Protein AF-A0AA37HLD6-F1 (afdb_monomer)

Structure (mmCIF, N/CA/C/O backbone):
data_AF-A0AA37HLD6-F1
#
_entry.id   AF-A0AA37HLD6-F1
#
loop_
_atom_site.group_PDB
_atom_site.id
_atom_site.type_symbol
_atom_site.label_atom_id
_atom_site.label_alt_id
_atom_site.label_comp_id
_atom_site.label_asym_id
_atom_site.label_entity_id
_atom_site.label_seq_id
_atom_site.pdbx_PDB_ins_code
_atom_site.Cartn_x
_atom_site.Cartn_y
_atom_site.Cartn_z
_atom_site.occupancy
_atom_site.B_iso_or_equiv
_atom_site.auth_seq_id
_atom_site.auth_comp_id
_atom_site.auth_asym_id
_atom_site.auth_atom_id
_atom_site.pdbx_PDB_model_num
ATOM 1 N N . MET A 1 1 ? 15.956 7.739 -44.646 1.00 85.69 1 MET A N 1
ATOM 2 C CA . MET A 1 1 ? 16.109 9.060 -43.982 1.00 85.69 1 MET A CA 1
ATOM 3 C C . MET A 1 1 ? 15.442 10.108 -44.852 1.00 85.69 1 MET A C 1
ATOM 5 O O . MET A 1 1 ? 15.380 9.885 -46.052 1.00 85.69 1 MET A O 1
ATOM 9 N N . ILE A 1 2 ? 15.013 11.234 -44.284 1.00 91.38 2 ILE A N 1
ATOM 10 C CA . ILE A 1 2 ? 14.431 12.361 -45.031 1.00 91.38 2 ILE A CA 1
ATOM 11 C C . ILE A 1 2 ? 15.163 13.662 -44.707 1.00 91.38 2 ILE A C 1
ATOM 13 O O . ILE A 1 2 ? 15.651 13.847 -43.589 1.00 91.38 2 ILE A O 1
ATOM 17 N N . TRP A 1 3 ? 15.252 14.576 -45.671 1.00 93.69 3 TRP A N 1
ATOM 18 C CA . TRP A 1 3 ? 15.908 15.871 -45.493 1.00 93.69 3 TRP A CA 1
ATOM 19 C C . TRP A 1 3 ? 15.268 16.965 -46.350 1.00 93.69 3 TRP A C 1
ATOM 21 O O . TRP A 1 3 ? 14.639 16.692 -47.368 1.00 93.69 3 TRP A O 1
ATOM 31 N N . GLY A 1 4 ? 15.457 18.219 -45.944 1.00 92.06 4 GLY A N 1
ATOM 32 C CA . GLY A 1 4 ? 14.991 19.394 -46.673 1.00 92.06 4 GLY A CA 1
ATOM 33 C C . GLY A 1 4 ? 15.625 20.687 -46.163 1.00 92.06 4 GLY A C 1
ATOM 34 O O . GLY A 1 4 ? 16.133 20.756 -45.040 1.00 92.06 4 GLY A O 1
ATOM 35 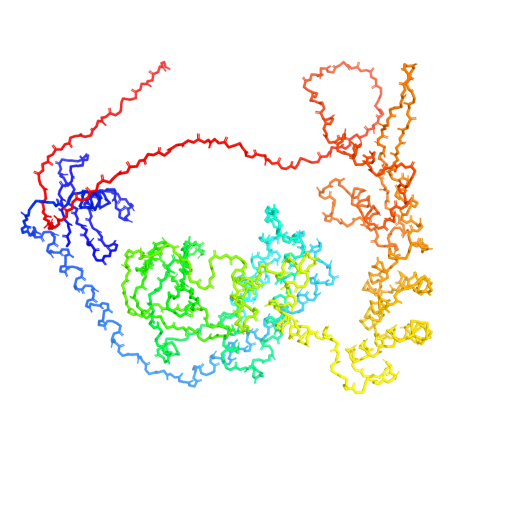N N . GLU A 1 5 ? 15.594 21.728 -46.992 1.00 92.69 5 GLU A N 1
ATOM 36 C CA . GLU A 1 5 ? 16.027 23.079 -46.625 1.00 92.69 5 GLU A CA 1
ATOM 37 C C . GLU A 1 5 ? 14.789 23.961 -46.399 1.00 92.69 5 GLU A C 1
ATOM 39 O O . GLU A 1 5 ? 14.157 24.449 -47.332 1.00 92.69 5 GLU A O 1
ATOM 44 N N . ILE A 1 6 ? 14.398 24.128 -45.133 1.00 89.69 6 ILE A N 1
ATOM 45 C CA . ILE A 1 6 ? 13.102 24.713 -44.756 1.00 89.69 6 ILE A CA 1
ATOM 46 C C . ILE A 1 6 ? 13.244 26.225 -44.556 1.00 89.69 6 ILE A C 1
ATOM 48 O O . ILE A 1 6 ? 14.006 26.670 -43.696 1.00 89.69 6 ILE A O 1
ATOM 52 N N . LYS A 1 7 ? 12.499 27.031 -45.326 1.00 84.94 7 LYS A N 1
ATOM 53 C CA . LYS A 1 7 ? 12.564 28.502 -45.257 1.00 84.94 7 LYS A CA 1
ATOM 54 C C . LYS A 1 7 ? 12.247 29.008 -43.842 1.00 84.94 7 LYS A C 1
ATOM 56 O O . LYS A 1 7 ? 11.176 28.749 -43.296 1.00 84.94 7 LYS A O 1
ATOM 61 N N . GLY A 1 8 ? 13.209 29.716 -43.253 1.00 75.19 8 GLY A N 1
ATOM 62 C CA . GLY A 1 8 ? 13.142 30.249 -41.894 1.00 75.19 8 GLY A CA 1
ATOM 63 C C . GLY A 1 8 ? 12.890 31.756 -41.840 1.00 75.19 8 GLY A C 1
ATOM 64 O O . GLY A 1 8 ? 12.537 32.383 -42.834 1.00 75.19 8 GLY A O 1
ATOM 65 N N . SER A 1 9 ? 13.134 32.345 -40.667 1.00 69.06 9 SER A N 1
ATOM 66 C CA . SER A 1 9 ? 13.161 33.801 -40.451 1.00 69.06 9 SER A CA 1
ATOM 67 C C . SER A 1 9 ? 14.562 34.413 -40.630 1.00 69.06 9 SER A C 1
ATOM 69 O O . SER A 1 9 ? 14.810 35.519 -40.163 1.00 69.06 9 SER A O 1
ATOM 71 N N . GLY A 1 10 ? 15.495 33.673 -41.235 1.00 70.75 10 GLY A N 1
ATOM 72 C CA . GLY A 1 10 ? 16.843 34.128 -41.586 1.00 70.75 10 GLY A CA 1
ATOM 73 C C . GLY A 1 10 ? 17.076 34.042 -43.095 1.00 70.75 10 GLY A C 1
ATOM 74 O O . GLY A 1 10 ? 16.276 33.437 -43.808 1.00 70.75 10 GLY A O 1
ATOM 75 N N . ALA A 1 11 ? 18.172 34.636 -43.574 1.00 71.44 11 ALA A N 1
ATOM 76 C CA . ALA A 1 11 ? 18.481 34.723 -45.005 1.00 71.44 11 ALA A CA 1
ATOM 77 C C . ALA A 1 11 ? 18.679 33.351 -45.683 1.00 71.44 11 ALA A C 1
ATOM 79 O O . ALA A 1 11 ? 18.264 33.166 -46.824 1.00 71.44 11 ALA A O 1
ATOM 80 N N . SER A 1 12 ? 19.260 32.381 -44.969 1.00 83.31 12 SER A N 1
ATOM 81 C CA . SER A 1 12 ? 19.452 31.006 -45.452 1.00 83.31 12 SER A CA 1
ATOM 82 C C . SER A 1 12 ? 18.368 30.063 -44.908 1.00 83.31 12 SER A C 1
ATOM 84 O O . SER A 1 12 ? 17.990 30.185 -43.736 1.00 83.31 12 SER A O 1
ATOM 86 N N . PRO A 1 13 ? 17.886 29.085 -45.697 1.00 88.56 13 PRO A N 1
ATOM 87 C CA . PRO A 1 13 ? 16.941 28.080 -45.218 1.00 88.56 13 PRO A CA 1
ATOM 88 C C . PRO A 1 13 ? 17.580 27.133 -44.187 1.00 88.56 13 PRO A C 1
ATOM 90 O O . PRO A 1 13 ? 18.785 26.868 -44.192 1.00 88.56 13 PRO A O 1
ATOM 93 N N . TYR A 1 14 ? 16.760 26.591 -43.286 1.00 91.25 14 TYR A N 1
ATOM 94 C CA . TYR A 1 14 ? 17.209 25.662 -42.256 1.00 91.25 14 TYR A CA 1
ATOM 95 C C . TYR A 1 14 ? 17.354 24.244 -42.812 1.00 91.25 14 TYR A C 1
ATOM 97 O O . TYR A 1 14 ? 16.367 23.521 -42.991 1.00 91.25 14 TYR A O 1
ATOM 105 N N . ARG A 1 15 ? 18.607 23.829 -43.019 1.00 93.88 15 ARG A N 1
ATOM 106 C CA . ARG A 1 15 ? 18.999 22.442 -43.299 1.00 93.88 15 ARG A CA 1
ATOM 107 C C . ARG A 1 15 ? 18.485 21.534 -42.194 1.00 93.88 15 ARG A C 1
ATOM 109 O O . ARG A 1 15 ? 18.882 21.674 -41.035 1.00 93.88 15 ARG A O 1
ATOM 116 N N . THR A 1 16 ? 17.578 20.641 -42.561 1.00 92.50 16 THR A N 1
ATOM 117 C CA . THR A 1 16 ? 16.840 19.769 -41.652 1.00 92.50 16 THR A CA 1
ATOM 118 C C . THR A 1 16 ? 16.920 18.341 -42.168 1.00 92.50 16 THR A C 1
ATOM 120 O O . THR A 1 16 ? 16.564 18.088 -43.311 1.00 92.50 16 THR A O 1
ATOM 123 N N . VAL A 1 17 ? 17.376 17.413 -41.333 1.00 93.19 17 VAL A N 1
ATOM 124 C CA . VAL A 1 17 ? 17.405 15.971 -41.606 1.00 93.19 17 VAL A CA 1
ATOM 125 C C . VAL A 1 17 ? 16.742 15.230 -40.453 1.00 93.19 17 VAL A C 1
ATOM 127 O O . VAL A 1 17 ? 16.925 15.591 -39.286 1.00 93.19 17 VAL A O 1
ATOM 130 N N . ALA A 1 18 ? 15.974 14.198 -40.775 1.00 89.12 18 ALA A N 1
ATOM 131 C CA . ALA A 1 18 ? 15.388 13.283 -39.816 1.00 89.12 18 ALA A CA 1
ATOM 132 C C . ALA A 1 18 ? 15.594 11.835 -40.269 1.00 89.12 18 ALA A C 1
ATOM 134 O O . ALA A 1 18 ? 15.481 11.492 -41.448 1.00 89.12 18 ALA A O 1
ATOM 135 N N . ASP A 1 19 ? 15.870 10.969 -39.304 1.00 84.25 19 ASP A N 1
ATOM 136 C CA . ASP A 1 19 ? 15.727 9.536 -39.507 1.00 84.25 19 ASP A CA 1
ATOM 137 C C . ASP A 1 19 ? 14.237 9.155 -39.514 1.00 84.25 19 ASP A C 1
ATOM 139 O O . ASP A 1 19 ? 13.408 9.902 -38.986 1.00 84.25 19 ASP A O 1
ATOM 143 N N . LEU A 1 20 ? 13.907 7.997 -40.081 1.00 79.69 20 LEU A N 1
ATOM 144 C CA . LEU A 1 20 ? 12.589 7.366 -39.947 1.00 79.69 20 LEU A CA 1
ATOM 145 C C . LEU A 1 20 ? 12.638 6.148 -39.007 1.00 79.69 20 LEU A C 1
ATOM 147 O O . LEU A 1 20 ? 11.630 5.818 -38.397 1.00 79.69 20 LEU A O 1
ATOM 151 N N . SER A 1 21 ? 13.818 5.548 -38.806 1.00 68.88 21 SER A N 1
ATOM 152 C CA . SER A 1 21 ? 14.033 4.378 -37.933 1.00 68.88 21 SER A CA 1
ATOM 153 C C . SER A 1 21 ? 13.967 4.671 -36.424 1.00 68.88 21 SER A C 1
ATOM 155 O O . SER A 1 21 ? 14.009 3.756 -35.609 1.00 68.88 21 SER A O 1
ATOM 157 N N . GLY A 1 22 ? 13.888 5.942 -36.016 1.00 65.25 22 GLY A N 1
ATOM 158 C CA . GLY A 1 22 ? 13.867 6.325 -34.602 1.00 65.25 22 GLY A CA 1
ATOM 159 C C . GLY A 1 22 ? 13.789 7.839 -34.383 1.00 65.25 22 GLY A C 1
ATOM 160 O O . GLY A 1 22 ? 13.705 8.602 -35.345 1.00 65.25 22 GLY A O 1
ATOM 161 N N . PRO A 1 23 ? 13.833 8.337 -33.134 1.00 71.62 23 PRO A N 1
ATOM 162 C CA . PRO A 1 23 ? 13.603 9.752 -32.793 1.00 71.62 23 PRO A CA 1
ATOM 163 C C . PRO A 1 23 ? 14.753 10.725 -33.156 1.00 71.62 23 PRO A C 1
ATOM 165 O O . PRO A 1 23 ? 14.807 11.841 -32.643 1.00 71.62 23 PRO A O 1
ATOM 168 N N . ALA A 1 24 ? 15.677 10.341 -34.041 1.00 79.69 24 ALA A N 1
ATOM 169 C CA . ALA A 1 24 ? 16.838 11.151 -34.410 1.00 79.69 24 ALA A CA 1
ATOM 170 C C . ALA A 1 24 ? 16.522 12.202 -35.494 1.00 79.69 24 ALA A C 1
ATOM 172 O O . ALA A 1 24 ? 16.047 11.871 -36.581 1.00 79.69 24 ALA A O 1
ATOM 173 N N . ALA A 1 25 ? 16.866 13.466 -35.231 1.00 88.00 25 ALA A N 1
ATOM 174 C CA . ALA A 1 25 ? 16.833 14.550 -36.215 1.00 88.00 25 ALA A CA 1
ATOM 175 C C . ALA A 1 25 ? 17.870 15.643 -35.899 1.00 88.00 25 ALA A C 1
ATOM 177 O O . ALA A 1 25 ? 18.267 15.824 -34.747 1.00 88.00 25 ALA A O 1
ATOM 178 N N . LYS A 1 26 ? 18.283 16.408 -36.915 1.00 88.94 26 LYS A N 1
ATOM 179 C CA . LYS A 1 26 ? 19.136 17.602 -36.792 1.00 88.94 26 LYS A CA 1
ATOM 180 C C . LYS A 1 26 ? 18.584 18.718 -37.677 1.00 88.94 26 LYS A C 1
ATOM 182 O O . LYS A 1 26 ? 18.211 18.485 -38.819 1.00 88.94 26 LYS A O 1
ATOM 187 N N . CYS A 1 27 ? 18.552 19.939 -37.153 1.00 90.62 27 CYS A N 1
ATOM 188 C CA . CYS A 1 27 ? 18.102 21.134 -37.862 1.00 90.62 27 CYS A CA 1
ATOM 189 C C . CYS A 1 27 ? 19.049 22.296 -37.542 1.00 90.62 27 CYS A C 1
ATOM 191 O O . CYS A 1 27 ? 19.446 22.435 -36.387 1.00 90.62 27 CYS A O 1
ATOM 193 N N . SER A 1 28 ? 19.392 23.140 -38.519 1.00 89.31 28 SER A N 1
ATOM 194 C CA . SER A 1 28 ? 20.240 24.327 -38.297 1.00 89.31 28 SER A CA 1
ATOM 195 C C . SER A 1 28 ? 19.506 25.542 -37.702 1.00 89.31 28 SER A C 1
ATOM 197 O O . SER A 1 28 ? 20.075 26.629 -37.628 1.00 89.31 28 SER A O 1
ATOM 199 N N . CYS A 1 29 ? 18.247 25.397 -37.276 1.00 86.06 29 CYS A N 1
ATOM 200 C CA . CYS A 1 29 ? 17.493 26.491 -36.659 1.00 86.06 29 CYS A CA 1
ATOM 201 C C . CYS A 1 29 ? 17.908 26.748 -35.192 1.00 86.06 29 CYS A C 1
ATOM 203 O O . CYS A 1 29 ? 18.207 25.791 -34.477 1.00 86.06 29 CYS A O 1
ATOM 205 N N . PRO A 1 30 ? 17.808 27.991 -34.681 1.00 82.75 30 PRO A N 1
ATOM 206 C CA . PRO A 1 30 ? 18.219 28.360 -33.317 1.00 82.75 30 PRO A CA 1
ATOM 207 C C . PRO A 1 30 ? 17.242 27.908 -32.206 1.00 82.75 30 PRO A C 1
ATOM 209 O O . PRO A 1 30 ? 17.173 28.515 -31.137 1.00 82.75 30 PRO A O 1
ATOM 212 N N . SER A 1 31 ? 16.431 26.871 -32.439 1.00 76.94 31 SER A N 1
ATOM 213 C CA . SER A 1 31 ? 15.475 26.380 -31.442 1.00 76.94 31 SER A CA 1
ATOM 214 C C . SER A 1 31 ? 16.159 25.477 -30.419 1.00 76.94 31 SER A C 1
ATOM 216 O O . SER A 1 31 ? 16.849 24.536 -30.793 1.00 76.94 31 SER A O 1
ATOM 218 N N . ARG A 1 32 ? 15.908 25.710 -29.124 1.00 76.12 32 ARG A N 1
ATOM 219 C CA . ARG A 1 32 ? 16.379 24.832 -28.034 1.00 76.12 32 ARG A CA 1
ATOM 220 C C . ARG A 1 32 ? 15.483 23.604 -27.800 1.00 76.12 32 ARG A C 1
ATOM 222 O O . ARG A 1 32 ? 15.793 22.796 -26.934 1.00 76.12 32 ARG A O 1
ATOM 229 N N . LYS A 1 33 ? 14.362 23.470 -28.522 1.00 66.62 33 LYS A N 1
ATOM 230 C CA . LYS A 1 33 ? 13.459 22.310 -28.433 1.00 66.62 33 LYS A CA 1
ATOM 231 C C . LYS A 1 33 ? 13.786 21.320 -29.551 1.00 66.62 33 LYS A C 1
ATOM 233 O O . LYS A 1 33 ? 13.730 21.692 -30.723 1.00 66.62 33 LYS A O 1
ATOM 238 N N . PHE A 1 34 ? 14.100 20.079 -29.183 1.00 66.50 34 PHE A N 1
ATOM 239 C CA . PHE A 1 34 ? 14.458 18.994 -30.099 1.00 66.50 34 PHE A CA 1
ATOM 240 C C . PHE A 1 34 ? 13.535 17.779 -29.881 1.00 66.50 34 PHE A C 1
ATOM 242 O O . PHE A 1 34 ? 13.351 17.395 -28.728 1.00 66.50 34 PHE A O 1
ATOM 249 N N . PRO A 1 35 ? 12.969 17.169 -30.945 1.00 81.94 35 PRO A N 1
ATOM 250 C CA . PRO A 1 35 ? 12.966 17.646 -32.331 1.00 81.94 35 PRO A CA 1
ATOM 251 C C . PRO A 1 35 ? 12.245 18.999 -32.465 1.00 81.94 35 PRO A C 1
ATOM 253 O O . PRO A 1 35 ? 11.237 19.263 -31.813 1.00 81.94 35 PRO A O 1
ATOM 256 N N . CYS A 1 36 ? 12.785 19.888 -33.299 1.00 82.44 36 CYS A N 1
ATOM 257 C CA . CYS A 1 36 ? 12.216 21.221 -33.491 1.00 82.44 36 CYS A CA 1
ATOM 258 C C . CYS A 1 36 ? 11.015 21.186 -34.451 1.00 82.44 36 CYS A C 1
ATOM 260 O O . CYS A 1 36 ? 10.823 20.220 -35.194 1.00 82.44 36 CYS A O 1
ATOM 262 N N . LYS A 1 37 ? 10.248 22.285 -34.520 1.00 87.25 37 LYS A N 1
ATOM 263 C CA . LYS A 1 37 ? 9.080 22.395 -35.418 1.00 87.25 37 LYS A CA 1
ATOM 264 C C . LYS A 1 37 ? 9.390 22.103 -36.895 1.00 87.25 37 LYS A C 1
ATOM 266 O O . LYS A 1 37 ? 8.508 21.645 -37.606 1.00 87.25 37 LYS A O 1
ATOM 271 N N . HIS A 1 38 ? 10.622 22.338 -37.354 1.00 90.25 38 HIS A N 1
ATOM 272 C CA . HIS A 1 38 ? 11.033 22.054 -38.733 1.00 90.25 38 HIS A CA 1
ATOM 273 C C . HIS A 1 38 ? 11.292 20.556 -38.954 1.00 90.25 38 HIS A C 1
ATOM 275 O O . HIS A 1 38 ? 10.889 20.020 -39.976 1.00 90.25 38 HIS A O 1
ATOM 281 N N . ALA A 1 39 ? 11.895 19.861 -37.982 1.00 86.50 39 ALA A N 1
ATOM 282 C CA . ALA A 1 39 ? 12.100 18.411 -38.042 1.00 86.50 39 ALA A CA 1
ATOM 283 C C . ALA A 1 39 ? 10.780 17.633 -37.902 1.00 86.50 39 ALA A C 1
ATOM 285 O O . ALA A 1 39 ? 10.570 16.643 -38.598 1.00 86.50 39 ALA A O 1
ATOM 286 N N . LEU A 1 40 ? 9.872 18.111 -37.042 1.00 88.00 40 LEU A N 1
ATOM 287 C CA . LEU A 1 40 ? 8.505 17.596 -36.949 1.00 88.00 40 LEU A CA 1
ATOM 288 C C . LEU A 1 40 ? 7.719 17.883 -38.235 1.00 88.00 40 LEU A C 1
ATOM 290 O O . LEU A 1 40 ? 7.114 16.973 -38.785 1.00 88.00 40 LEU A O 1
ATOM 294 N N . GLY A 1 41 ? 7.785 19.114 -38.752 1.00 86.50 41 GLY A N 1
ATOM 295 C CA . GLY A 1 41 ? 7.148 19.495 -40.014 1.00 86.50 41 GLY A CA 1
ATOM 296 C C . GLY A 1 41 ? 7.626 18.656 -41.200 1.00 86.50 41 GLY A C 1
ATOM 297 O O . GLY A 1 41 ? 6.798 18.184 -41.963 1.00 86.50 41 GLY A O 1
ATOM 298 N N . LEU A 1 42 ? 8.932 18.392 -41.310 1.00 88.44 42 LEU A N 1
ATOM 299 C CA . LEU A 1 42 ? 9.497 17.537 -42.359 1.00 88.44 42 LEU A CA 1
ATOM 300 C C . LEU A 1 42 ? 8.909 16.115 -42.326 1.00 88.44 42 LEU A C 1
ATOM 302 O O . LEU A 1 42 ? 8.504 15.606 -43.364 1.00 88.44 42 LEU A O 1
ATOM 306 N N . ARG A 1 43 ? 8.795 15.507 -41.135 1.00 88.12 43 ARG A N 1
ATOM 307 C CA . ARG A 1 43 ? 8.143 14.195 -40.954 1.00 88.12 43 ARG A CA 1
ATOM 308 C C . ARG A 1 43 ? 6.641 14.223 -41.228 1.00 88.12 43 ARG A C 1
ATOM 310 O O . ARG A 1 43 ? 6.106 13.250 -41.738 1.00 88.12 43 ARG A O 1
ATOM 317 N N . LEU A 1 44 ? 5.957 15.311 -40.875 1.00 87.81 44 LEU A N 1
ATOM 318 C CA . LEU A 1 44 ? 4.519 15.461 -41.117 1.00 87.81 44 LEU A CA 1
ATOM 319 C C . LEU A 1 44 ? 4.200 15.676 -42.600 1.00 87.81 44 LEU A C 1
ATOM 321 O O . LEU A 1 44 ? 3.165 15.204 -43.051 1.00 87.81 44 LEU A O 1
ATOM 325 N N . VAL A 1 45 ? 5.078 16.343 -43.358 1.00 86.38 45 VAL A N 1
ATOM 326 C CA . VAL A 1 45 ? 4.966 16.414 -44.823 1.00 86.38 45 VAL A CA 1
ATOM 327 C C . VAL A 1 45 ? 5.178 15.023 -45.420 1.00 86.38 45 VAL A C 1
ATOM 329 O O . VAL A 1 45 ? 4.311 14.568 -46.151 1.00 86.38 45 VAL A O 1
ATOM 332 N N . ASP A 1 46 ? 6.244 14.316 -45.032 1.00 87.44 46 ASP A N 1
ATOM 333 C CA . ASP A 1 46 ? 6.568 12.967 -45.534 1.00 87.44 46 ASP A CA 1
ATOM 334 C C . ASP A 1 46 ? 5.463 11.934 -45.262 1.00 87.44 46 ASP A C 1
ATOM 336 O O . ASP A 1 46 ? 5.107 11.143 -46.132 1.00 87.44 46 ASP A O 1
ATOM 340 N N . ALA A 1 47 ? 4.849 11.999 -44.078 1.00 84.44 47 ALA A N 1
ATOM 341 C CA . ALA A 1 47 ? 3.720 11.151 -43.707 1.00 84.44 47 ALA A CA 1
ATOM 342 C C . ALA A 1 47 ? 2.384 11.547 -44.371 1.00 84.44 47 ALA A C 1
ATOM 344 O O . ALA A 1 47 ? 1.485 10.712 -44.447 1.00 84.44 47 ALA A O 1
ATOM 345 N N . ALA A 1 48 ? 2.223 12.798 -44.819 1.00 82.94 48 ALA A N 1
ATOM 346 C CA . ALA A 1 48 ? 1.006 13.270 -45.492 1.00 82.94 48 ALA A CA 1
ATOM 347 C C . ALA A 1 48 ? 1.062 13.067 -47.013 1.00 82.94 48 ALA A C 1
ATOM 349 O O . ALA A 1 48 ? 0.052 12.742 -47.633 1.00 82.94 48 ALA A O 1
ATOM 350 N N . ALA A 1 49 ? 2.240 13.253 -47.602 1.00 86.88 49 ALA A N 1
ATOM 351 C CA . ALA A 1 49 ? 2.547 12.941 -48.985 1.00 86.88 49 ALA A CA 1
ATOM 352 C C . ALA A 1 49 ? 4.040 12.597 -49.078 1.00 86.88 49 ALA A C 1
ATOM 354 O O . ALA A 1 49 ? 4.867 13.505 -48.946 1.00 86.88 49 ALA A O 1
ATOM 355 N N . PRO A 1 50 ? 4.396 11.326 -49.344 1.00 86.50 50 PRO A N 1
ATOM 356 C CA . PRO A 1 50 ? 5.731 10.969 -49.782 1.00 86.50 50 PRO A CA 1
ATOM 357 C C . PRO A 1 50 ? 6.141 11.802 -51.000 1.00 86.50 50 PRO A C 1
ATOM 359 O O . PRO A 1 50 ? 5.329 12.351 -51.742 1.00 86.50 50 PRO A O 1
ATOM 362 N N . ILE A 1 51 ? 7.444 11.958 -51.128 1.00 87.06 51 ILE A N 1
ATOM 363 C CA . ILE A 1 51 ? 8.047 13.249 -51.470 1.00 87.06 51 ILE A CA 1
ATOM 364 C C . ILE A 1 51 ? 8.545 13.185 -52.985 1.00 87.06 51 ILE A C 1
ATOM 366 O O . ILE A 1 51 ? 7.883 12.449 -53.703 1.00 87.06 51 ILE A O 1
ATOM 370 N N . ASP A 1 52 ? 9.541 13.925 -53.562 1.00 88.12 52 ASP A N 1
ATOM 371 C CA . ASP A 1 52 ? 10.065 13.934 -55.009 1.00 88.12 52 ASP A CA 1
ATOM 372 C C . ASP A 1 52 ? 11.588 13.576 -55.249 1.00 88.12 52 ASP A C 1
ATOM 374 O O . ASP A 1 52 ? 12.418 14.330 -54.783 1.00 88.12 52 ASP A O 1
ATOM 378 N N . GLU A 1 53 ? 12.040 12.452 -55.843 1.00 87.75 53 GLU A N 1
ATOM 379 C CA . GLU A 1 53 ? 13.332 11.760 -55.501 1.00 87.75 53 GLU A CA 1
ATOM 380 C C . GLU A 1 53 ? 14.668 12.519 -55.729 1.00 87.75 53 GLU A C 1
ATOM 382 O O . GLU A 1 53 ? 14.806 13.218 -56.731 1.00 87.75 53 GLU A O 1
ATOM 387 N N . ALA A 1 54 ? 15.694 12.299 -54.871 1.00 88.31 54 ALA A N 1
ATOM 388 C CA . ALA A 1 54 ? 17.104 12.603 -55.184 1.00 88.31 54 ALA A CA 1
ATOM 389 C C . ALA A 1 54 ? 18.195 12.107 -54.188 1.00 88.31 54 ALA A C 1
ATOM 391 O O . ALA A 1 54 ? 17.982 11.951 -52.989 1.00 88.31 54 ALA A O 1
ATOM 392 N N . ALA A 1 55 ? 19.447 12.093 -54.677 1.00 89.19 55 ALA A N 1
ATOM 393 C CA . ALA A 1 55 ? 20.693 11.887 -53.920 1.00 89.19 55 ALA A CA 1
ATOM 394 C C . ALA A 1 55 ? 20.882 12.805 -52.686 1.00 89.19 55 ALA A C 1
ATOM 396 O O . ALA A 1 55 ? 20.423 13.955 -52.651 1.00 89.19 55 ALA A O 1
ATOM 397 N N . ALA A 1 56 ? 21.617 12.316 -51.683 1.00 87.19 56 ALA A N 1
ATOM 398 C CA . ALA A 1 56 ? 21.887 13.021 -50.429 1.00 87.19 56 ALA A CA 1
ATOM 399 C C . ALA A 1 56 ? 22.957 14.128 -50.587 1.00 87.19 56 ALA A C 1
ATOM 401 O O . ALA A 1 56 ? 24.040 13.868 -51.099 1.00 87.19 56 ALA A O 1
ATOM 402 N N . PRO A 1 57 ? 22.716 15.367 -50.117 1.00 91.31 57 PRO A N 1
ATOM 403 C CA . PRO A 1 57 ? 23.765 16.379 -50.006 1.00 91.31 57 PRO A CA 1
ATOM 404 C C . PRO A 1 57 ? 24.817 15.996 -48.955 1.00 91.31 57 PRO A C 1
ATOM 406 O O . PRO A 1 57 ? 24.464 15.466 -47.902 1.00 91.31 57 PRO A O 1
ATOM 409 N N . ALA A 1 58 ? 26.074 16.404 -49.145 1.00 89.38 58 ALA A N 1
ATOM 410 C CA . ALA A 1 58 ? 27.193 16.085 -48.243 1.00 89.38 58 ALA A CA 1
ATOM 411 C C . ALA A 1 58 ? 26.961 16.413 -46.747 1.00 89.38 58 ALA A C 1
ATOM 413 O O . ALA A 1 58 ? 27.547 15.786 -45.865 1.00 89.38 58 ALA A O 1
ATOM 414 N N . TRP A 1 59 ? 26.083 17.370 -46.417 1.00 88.69 59 TRP A N 1
ATOM 415 C CA . TRP A 1 59 ? 25.725 17.682 -45.023 1.00 88.69 59 TRP A CA 1
ATOM 416 C C . TRP A 1 59 ? 24.775 16.658 -44.371 1.00 88.69 59 TRP A C 1
ATOM 418 O O . TRP A 1 59 ? 24.723 16.578 -43.141 1.00 88.69 59 TRP A O 1
ATOM 428 N N . VAL A 1 60 ? 24.044 15.880 -45.175 1.00 91.19 60 VAL A N 1
ATOM 429 C CA . VAL A 1 60 ? 23.234 14.722 -44.761 1.00 91.19 60 VAL A CA 1
ATOM 430 C C . VAL A 1 60 ? 24.141 13.507 -44.578 1.00 91.19 60 VAL A C 1
ATOM 432 O O . VAL A 1 60 ? 24.098 12.871 -43.528 1.00 91.19 60 VAL A O 1
ATOM 435 N N . GLU A 1 61 ? 25.029 13.246 -45.538 1.00 89.00 61 GLU A N 1
ATOM 436 C CA . GLU A 1 61 ? 26.011 12.151 -45.486 1.00 89.00 61 GLU A CA 1
ATOM 437 C C . GLU A 1 61 ? 26.939 12.282 -44.269 1.00 89.00 61 GLU A C 1
ATOM 439 O O . GLU A 1 61 ? 27.089 11.347 -43.484 1.00 89.00 61 GLU A O 1
ATOM 444 N N . ALA A 1 62 ? 27.481 13.481 -44.024 1.00 86.38 62 ALA A N 1
ATOM 445 C CA . ALA A 1 62 ? 28.291 13.768 -42.840 1.00 86.38 62 ALA A CA 1
ATOM 446 C C . ALA A 1 62 ? 27.512 13.611 -41.516 1.00 86.38 62 ALA A C 1
ATOM 448 O O . ALA A 1 62 ? 28.111 13.353 -40.470 1.00 86.38 62 ALA A O 1
ATOM 449 N N . TRP A 1 63 ? 26.180 13.749 -41.529 1.00 87.38 63 TRP A N 1
ATOM 450 C CA . TRP A 1 63 ? 25.343 13.476 -40.356 1.00 87.38 63 TRP A CA 1
ATOM 451 C C . TRP A 1 63 ? 25.090 11.976 -40.154 1.00 87.38 63 TRP A C 1
ATOM 453 O O . TRP A 1 63 ? 25.136 11.527 -39.008 1.00 87.38 63 TRP A O 1
ATOM 463 N N . ALA A 1 64 ? 24.888 11.214 -41.234 1.00 84.94 64 ALA A N 1
ATOM 464 C CA . ALA A 1 64 ? 24.720 9.758 -41.214 1.00 84.94 64 ALA A CA 1
ATOM 465 C C . ALA A 1 64 ? 26.006 9.039 -40.771 1.00 84.94 64 ALA A C 1
ATOM 467 O O . ALA A 1 64 ? 26.005 8.369 -39.737 1.00 84.94 64 ALA A O 1
ATOM 468 N N . LYS A 1 65 ? 27.144 9.341 -41.410 1.00 85.50 65 LYS A N 1
ATOM 469 C CA . LYS A 1 65 ? 28.479 8.872 -40.993 1.00 85.50 65 LYS A CA 1
ATOM 470 C C . LYS A 1 65 ? 28.830 9.311 -39.567 1.00 85.50 65 LYS A C 1
ATOM 472 O O . LYS A 1 65 ? 29.441 8.580 -38.786 1.00 85.50 65 LYS A O 1
ATOM 477 N N . GLY A 1 66 ? 28.370 10.503 -39.183 1.00 82.25 66 GLY A N 1
ATOM 478 C CA . GLY A 1 66 ? 28.425 11.013 -37.815 1.00 82.25 66 GLY A CA 1
ATOM 479 C C . GLY A 1 66 ? 27.461 10.335 -36.827 1.00 82.25 66 GLY A C 1
ATOM 480 O O . GLY A 1 66 ? 27.565 10.600 -35.630 1.00 82.25 66 GLY A O 1
ATOM 481 N N . ARG A 1 67 ? 26.505 9.504 -37.263 1.00 82.25 67 ARG A N 1
ATOM 482 C CA . ARG A 1 67 ? 25.708 8.599 -36.408 1.00 82.25 67 ARG A CA 1
ATOM 483 C C . ARG A 1 67 ? 26.383 7.234 -36.316 1.00 82.25 67 ARG A C 1
ATOM 485 O O . ARG A 1 67 ? 26.610 6.784 -35.200 1.00 82.25 67 ARG A O 1
ATOM 492 N N . GLU A 1 68 ? 26.764 6.647 -37.449 1.00 79.56 68 GLU A N 1
ATOM 493 C CA . GLU A 1 68 ? 27.460 5.352 -37.556 1.00 79.56 68 GLU A CA 1
ATOM 494 C C . GLU A 1 68 ? 28.699 5.290 -36.653 1.00 79.56 68 GLU A C 1
ATOM 496 O O . GLU A 1 68 ? 28.805 4.420 -35.795 1.00 79.56 68 GLU A O 1
ATOM 501 N N . THR A 1 69 ? 29.586 6.286 -36.744 1.00 77.31 69 THR A N 1
ATOM 502 C CA . THR A 1 69 ? 30.791 6.382 -35.894 1.00 77.31 69 THR A CA 1
ATOM 503 C C . THR A 1 69 ? 30.491 6.455 -34.393 1.00 77.31 69 THR A C 1
ATOM 505 O O . THR A 1 69 ? 31.281 5.966 -33.589 1.00 77.31 69 THR A O 1
ATOM 508 N N . ARG A 1 70 ? 29.350 7.031 -33.987 1.00 75.81 70 ARG A N 1
ATOM 509 C CA . ARG A 1 70 ? 28.919 7.069 -32.577 1.00 75.81 70 ARG A CA 1
ATOM 510 C C . ARG A 1 70 ? 28.185 5.804 -32.139 1.00 75.81 70 ARG A C 1
ATOM 512 O O . ARG A 1 70 ? 28.262 5.478 -30.961 1.00 75.81 70 ARG A O 1
ATOM 519 N N . ALA A 1 71 ? 27.513 5.106 -33.054 1.00 68.00 71 ALA A N 1
ATOM 520 C CA . ALA A 1 71 ? 26.960 3.780 -32.802 1.00 68.00 71 ALA A CA 1
ATOM 521 C C . ALA A 1 71 ? 28.102 2.784 -32.564 1.00 68.00 71 ALA A C 1
ATOM 523 O O . ALA A 1 71 ? 28.202 2.254 -31.463 1.00 68.00 71 ALA A O 1
ATOM 524 N N . ALA A 1 72 ? 29.045 2.677 -33.506 1.00 69.69 72 ALA A N 1
ATOM 525 C CA . ALA A 1 72 ? 30.232 1.834 -33.374 1.00 69.69 72 ALA A CA 1
ATOM 526 C C . ALA A 1 72 ? 31.036 2.153 -32.099 1.00 69.69 72 ALA A C 1
ATOM 528 O O . ALA A 1 72 ? 31.394 1.251 -31.356 1.00 69.69 72 ALA A O 1
ATOM 529 N N . ALA A 1 73 ? 31.253 3.432 -31.762 1.00 68.31 73 ALA A N 1
ATOM 530 C CA . ALA A 1 73 ? 31.951 3.796 -30.523 1.00 68.31 73 ALA A CA 1
ATOM 531 C C . ALA A 1 73 ? 31.176 3.439 -29.234 1.00 68.31 73 ALA A C 1
ATOM 533 O O . ALA A 1 73 ? 31.796 3.178 -28.201 1.00 68.31 73 ALA A O 1
ATOM 534 N N . ALA A 1 74 ? 29.838 3.435 -29.261 1.00 62.16 74 ALA A N 1
ATOM 535 C CA . ALA A 1 74 ? 29.018 2.970 -28.141 1.00 62.16 74 ALA A CA 1
ATOM 536 C C . ALA A 1 74 ? 29.023 1.435 -28.037 1.00 62.16 74 ALA A C 1
ATOM 538 O O . ALA A 1 74 ? 29.096 0.895 -26.937 1.00 62.16 74 ALA A O 1
ATOM 539 N N . GLU A 1 75 ? 29.017 0.751 -29.177 1.00 62.53 75 GLU A N 1
ATOM 540 C CA . GLU A 1 75 ? 29.052 -0.703 -29.321 1.00 62.53 75 GLU A CA 1
ATOM 541 C C . GLU A 1 75 ? 30.405 -1.284 -28.877 1.00 62.53 75 GLU A C 1
ATOM 543 O O . GLU A 1 75 ? 30.438 -2.124 -27.980 1.00 62.53 75 GLU A O 1
ATOM 548 N N . THR A 1 76 ? 31.532 -0.724 -29.336 1.00 64.50 76 THR A N 1
ATOM 549 C CA . THR A 1 76 ? 32.881 -1.031 -28.818 1.00 64.50 76 THR A CA 1
ATOM 550 C C . THR A 1 76 ? 32.979 -0.794 -27.305 1.00 64.50 76 THR A C 1
ATOM 552 O O . THR A 1 76 ? 33.678 -1.521 -26.601 1.00 64.50 76 THR A O 1
ATOM 555 N N . ARG A 1 77 ? 32.272 0.213 -26.770 1.00 58.91 77 ARG A N 1
ATOM 556 C CA . ARG A 1 77 ? 32.239 0.501 -25.326 1.00 58.91 77 ARG A CA 1
ATOM 557 C C . ARG A 1 77 ? 31.351 -0.472 -24.539 1.00 58.91 77 ARG A C 1
ATOM 559 O O . ARG A 1 77 ? 31.615 -0.673 -23.357 1.00 58.91 77 ARG A O 1
ATOM 566 N N . ALA A 1 78 ? 30.339 -1.068 -25.167 1.00 53.16 78 ALA A N 1
ATOM 567 C CA . ALA A 1 78 ? 29.514 -2.127 -24.585 1.00 53.16 78 ALA A CA 1
ATOM 568 C C . ALA A 1 78 ? 30.208 -3.502 -24.632 1.00 53.16 78 ALA A C 1
ATOM 570 O O . ALA A 1 78 ? 30.025 -4.307 -23.726 1.00 53.16 78 ALA A O 1
ATOM 571 N N . GLN A 1 79 ? 31.039 -3.742 -25.652 1.00 52.69 79 GLN A N 1
ATOM 572 C CA . GLN A 1 79 ? 31.832 -4.965 -25.836 1.00 52.69 79 GLN A CA 1
ATOM 573 C C . GLN A 1 79 ? 33.175 -4.956 -25.076 1.00 52.69 79 GLN A C 1
ATOM 575 O O . GLN A 1 79 ? 33.883 -5.962 -25.057 1.00 52.69 79 GLN A O 1
ATOM 580 N N . ALA A 1 80 ? 33.555 -3.836 -24.452 1.00 45.50 80 ALA A N 1
ATOM 581 C CA . ALA A 1 80 ? 34.786 -3.741 -23.673 1.00 45.50 80 ALA A CA 1
ATOM 582 C C . ALA A 1 80 ? 34.733 -4.685 -22.449 1.00 45.50 80 ALA A C 1
ATOM 584 O O . ALA A 1 80 ? 33.773 -4.610 -21.677 1.00 45.50 80 ALA A O 1
ATOM 585 N N . PRO A 1 81 ? 35.749 -5.542 -22.223 1.00 42.06 81 PRO A N 1
ATOM 586 C CA . PRO A 1 81 ? 35.688 -6.566 -21.185 1.00 42.06 81 PRO A CA 1
ATOM 587 C C . PRO A 1 81 ? 35.557 -5.946 -19.791 1.00 42.06 81 PRO A C 1
ATOM 589 O O . PRO A 1 81 ? 36.367 -5.110 -19.373 1.00 42.06 81 PRO A O 1
ATOM 592 N N . THR A 1 82 ? 34.538 -6.380 -19.051 1.00 51.75 82 THR A N 1
ATOM 593 C CA . THR A 1 82 ? 34.349 -6.034 -17.643 1.00 51.75 82 THR A CA 1
ATOM 594 C C . THR A 1 82 ? 35.578 -6.447 -16.838 1.00 51.75 82 THR A C 1
ATOM 596 O O . THR A 1 82 ? 36.054 -7.578 -16.930 1.00 51.75 82 THR A O 1
ATOM 599 N N . LYS A 1 83 ? 36.106 -5.523 -16.021 1.00 50.78 83 LYS A N 1
ATOM 600 C CA . LYS A 1 83 ? 37.198 -5.845 -15.089 1.00 50.78 83 LYS A CA 1
ATOM 601 C C . LYS A 1 83 ? 36.785 -7.029 -14.204 1.00 50.78 83 LYS A C 1
ATOM 603 O O . LYS A 1 83 ? 35.641 -7.026 -13.743 1.00 50.78 83 LYS A O 1
ATOM 608 N N . PRO A 1 84 ? 37.693 -7.985 -13.924 1.00 50.09 84 PRO A N 1
ATOM 609 C CA . PRO A 1 84 ? 37.374 -9.158 -13.121 1.00 50.09 84 PRO A CA 1
ATOM 610 C C . PRO A 1 84 ? 36.788 -8.735 -11.774 1.00 50.09 84 PRO A C 1
ATOM 612 O O . PRO A 1 84 ? 37.348 -7.903 -11.053 1.00 50.09 84 PRO A O 1
ATOM 615 N N . VAL A 1 85 ? 35.612 -9.277 -11.481 1.00 59.97 85 VAL A N 1
ATOM 616 C CA . VAL A 1 85 ? 34.818 -8.928 -10.311 1.00 59.97 85 VAL A CA 1
ATOM 617 C C . VAL A 1 85 ? 35.383 -9.645 -9.091 1.00 59.97 85 VAL A C 1
ATOM 619 O O . VAL A 1 85 ? 35.447 -10.868 -9.055 1.00 59.97 85 VAL A O 1
ATOM 622 N N . ASP A 1 86 ? 35.735 -8.891 -8.049 1.00 69.62 86 ASP A N 1
ATOM 623 C CA . ASP A 1 86 ? 35.979 -9.476 -6.729 1.00 69.62 86 ASP A CA 1
ATOM 624 C C . ASP A 1 86 ? 34.641 -9.947 -6.132 1.00 69.62 86 ASP A C 1
ATOM 626 O O . ASP A 1 86 ? 33.882 -9.169 -5.535 1.00 69.62 86 ASP A O 1
ATOM 630 N N . GLU A 1 87 ? 34.358 -11.234 -6.333 1.00 70.19 87 GLU A N 1
ATOM 631 C CA . GLU A 1 87 ? 33.187 -11.953 -5.830 1.00 70.19 87 GLU A CA 1
ATOM 632 C C . GLU A 1 87 ? 33.079 -11.896 -4.304 1.00 70.19 87 GLU A C 1
ATOM 634 O O . GLU A 1 87 ? 31.980 -11.745 -3.769 1.00 70.19 87 GLU A O 1
ATOM 639 N N . ARG A 1 88 ? 34.210 -11.962 -3.587 1.00 67.81 88 ARG A N 1
ATOM 640 C CA . ARG A 1 88 ? 34.250 -11.955 -2.116 1.00 67.81 88 ARG A CA 1
ATOM 641 C C . ARG A 1 88 ? 33.899 -10.571 -1.584 1.00 67.81 88 ARG A C 1
ATOM 643 O O . ARG A 1 88 ? 33.059 -10.445 -0.691 1.00 67.81 88 ARG A O 1
ATOM 650 N N . ALA A 1 89 ? 34.454 -9.516 -2.178 1.00 71.00 89 ALA A N 1
ATOM 651 C CA . ALA A 1 89 ? 34.043 -8.152 -1.870 1.00 71.00 89 ALA A CA 1
ATOM 652 C C . ALA A 1 89 ? 32.609 -7.860 -2.340 1.00 71.00 89 ALA A C 1
ATOM 654 O O . ALA A 1 89 ? 31.908 -7.096 -1.678 1.00 71.00 89 ALA A O 1
ATOM 655 N N . GLN A 1 90 ? 32.122 -8.451 -3.441 1.00 67.81 90 GLN A N 1
ATOM 656 C CA . GLN A 1 90 ? 30.703 -8.359 -3.809 1.00 67.81 90 GLN A CA 1
ATOM 657 C C . GLN A 1 90 ? 29.798 -9.038 -2.774 1.00 67.81 90 GLN A C 1
ATOM 659 O O . GLN A 1 90 ? 28.842 -8.408 -2.333 1.00 67.81 90 GLN A O 1
ATOM 664 N N . ALA A 1 91 ? 30.101 -10.264 -2.342 1.00 71.25 91 ALA A N 1
ATOM 665 C CA . ALA A 1 91 ? 29.340 -10.978 -1.319 1.00 71.25 91 ALA A CA 1
ATOM 666 C C . ALA A 1 91 ? 29.311 -10.193 0.002 1.00 71.25 91 ALA A C 1
ATOM 668 O O . ALA A 1 91 ? 28.237 -9.942 0.547 1.00 71.25 91 ALA A O 1
ATOM 669 N N . LYS A 1 92 ? 30.464 -9.674 0.447 1.00 72.44 92 LYS A N 1
ATOM 670 C CA . LYS A 1 92 ? 30.551 -8.794 1.623 1.00 72.44 92 LYS A CA 1
ATOM 671 C C . LYS A 1 92 ? 29.731 -7.506 1.455 1.00 72.44 92 LYS A C 1
ATOM 673 O O . LYS A 1 92 ? 29.097 -7.065 2.408 1.00 72.44 92 LYS A O 1
ATOM 678 N N . ARG A 1 93 ? 29.687 -6.914 0.251 1.00 75.81 93 ARG A N 1
ATOM 679 C CA . ARG A 1 93 ? 28.830 -5.749 -0.066 1.00 75.81 93 ARG A CA 1
ATOM 680 C C . ARG A 1 93 ? 27.335 -6.095 -0.109 1.00 75.81 93 ARG A C 1
ATOM 682 O O . ARG A 1 93 ? 26.541 -5.256 0.309 1.00 75.81 93 ARG A O 1
ATOM 689 N N . ARG A 1 94 ? 26.951 -7.295 -0.568 1.00 77.19 94 ARG A N 1
ATOM 690 C CA . ARG A 1 94 ? 25.566 -7.808 -0.529 1.00 77.19 94 ARG A CA 1
ATOM 691 C C . ARG A 1 94 ? 25.099 -7.969 0.920 1.00 77.19 94 ARG A C 1
ATOM 693 O O . ARG A 1 94 ? 24.173 -7.273 1.327 1.00 77.19 94 ARG A O 1
ATOM 700 N N . GLN A 1 95 ? 25.840 -8.725 1.730 1.00 78.19 95 GLN A N 1
ATOM 701 C CA . GLN A 1 95 ? 25.547 -8.935 3.153 1.00 78.19 95 GLN A CA 1
ATOM 702 C C . GLN A 1 95 ? 25.510 -7.612 3.946 1.00 78.19 95 GLN A C 1
ATOM 704 O O . GLN A 1 95 ? 24.586 -7.359 4.717 1.00 78.19 95 GLN A O 1
ATOM 709 N N . ALA A 1 96 ? 26.464 -6.703 3.701 1.00 83.06 96 ALA A N 1
ATOM 710 C CA . ALA A 1 96 ? 26.489 -5.372 4.317 1.00 83.06 96 ALA A CA 1
ATOM 711 C C . ALA A 1 96 ? 25.414 -4.404 3.777 1.00 83.06 96 ALA A C 1
ATOM 713 O O . ALA A 1 96 ? 25.258 -3.302 4.309 1.00 83.06 96 ALA A O 1
ATOM 714 N N . ARG A 1 97 ? 24.678 -4.761 2.717 1.00 86.62 97 ARG A N 1
ATOM 715 C CA . ARG A 1 97 ? 23.429 -4.092 2.327 1.00 86.62 97 ARG A CA 1
ATOM 716 C C . ARG A 1 97 ? 22.235 -4.740 3.017 1.00 86.62 97 ARG A C 1
ATOM 718 O O . ARG A 1 97 ? 21.434 -4.010 3.586 1.00 86.62 97 ARG A O 1
ATOM 725 N N . GLU A 1 98 ? 22.138 -6.066 3.012 1.00 87.00 98 GLU A N 1
ATOM 726 C CA . GLU A 1 98 ? 21.042 -6.805 3.653 1.00 87.00 98 GLU A CA 1
ATOM 727 C C . GLU A 1 98 ? 20.929 -6.463 5.148 1.00 87.00 98 GLU A C 1
ATOM 729 O O . GLU A 1 98 ? 19.840 -6.124 5.602 1.00 87.00 98 GLU A O 1
ATOM 734 N N . GLY A 1 99 ? 22.047 -6.381 5.881 1.00 86.50 99 GLY A N 1
ATOM 735 C CA . GLY A 1 99 ? 22.048 -5.941 7.284 1.00 86.50 99 GLY A CA 1
ATOM 736 C C . GLY A 1 99 ? 21.604 -4.484 7.508 1.00 86.50 99 GLY A C 1
ATOM 737 O O . GLY A 1 99 ? 20.946 -4.192 8.505 1.00 86.50 99 GLY A O 1
ATOM 738 N N . ARG A 1 100 ? 21.901 -3.562 6.577 1.00 90.50 100 ARG A N 1
ATOM 739 C CA . ARG A 1 100 ? 21.422 -2.163 6.652 1.00 90.50 100 ARG A CA 1
ATOM 740 C C . ARG A 1 100 ? 19.942 -2.038 6.298 1.00 90.50 100 ARG A C 1
ATOM 742 O O . ARG A 1 100 ? 19.240 -1.260 6.938 1.00 90.50 100 ARG A O 1
ATOM 749 N N . VAL A 1 101 ? 19.468 -2.837 5.341 1.00 92.62 101 VAL A N 1
ATOM 750 C CA . VAL A 1 101 ? 18.041 -2.933 5.018 1.00 92.62 101 VAL A CA 1
ATOM 751 C C . VAL A 1 101 ? 17.279 -3.503 6.211 1.00 92.62 101 VAL A C 1
ATOM 753 O O . VAL A 1 101 ? 16.289 -2.904 6.607 1.00 92.62 101 VAL A O 1
ATOM 756 N N . ALA A 1 102 ? 17.756 -4.586 6.833 1.00 89.12 102 ALA A N 1
ATOM 757 C CA . ALA A 1 102 ? 17.135 -5.168 8.024 1.00 89.12 102 ALA A CA 1
ATOM 758 C C . ALA A 1 102 ? 16.997 -4.139 9.162 1.00 89.12 102 ALA A C 1
ATOM 760 O O . ALA A 1 102 ? 15.881 -3.865 9.595 1.00 89.12 102 ALA A O 1
ATOM 761 N N . ALA A 1 103 ? 18.090 -3.472 9.551 1.00 88.81 103 ALA A N 1
ATOM 762 C CA . ALA A 1 103 ? 18.064 -2.462 10.613 1.00 88.81 103 ALA A CA 1
ATOM 763 C C . ALA A 1 103 ? 17.101 -1.289 10.323 1.00 88.81 103 ALA A C 1
ATOM 765 O O . ALA A 1 103 ? 16.400 -0.822 11.221 1.00 88.81 103 ALA A O 1
ATOM 766 N N . ALA A 1 104 ? 17.021 -0.828 9.070 1.00 92.75 104 ALA A N 1
ATOM 767 C CA . ALA A 1 104 ? 16.085 0.229 8.681 1.00 92.75 104 ALA A CA 1
ATOM 768 C C . ALA A 1 104 ? 14.625 -0.253 8.590 1.00 92.75 104 ALA A C 1
ATOM 770 O O . ALA A 1 104 ? 13.708 0.532 8.826 1.00 92.75 104 ALA A O 1
ATOM 771 N N . LEU A 1 105 ? 14.391 -1.533 8.282 1.00 91.56 105 LEU A N 1
ATOM 772 C CA . LEU A 1 105 ? 13.065 -2.147 8.375 1.00 91.56 105 LEU A CA 1
ATOM 773 C C . LEU A 1 105 ? 12.625 -2.324 9.833 1.00 91.56 105 LEU A C 1
ATOM 775 O O . LEU A 1 105 ? 11.441 -2.165 10.108 1.00 91.56 105 LEU A O 1
ATOM 779 N N . ASP A 1 106 ? 13.548 -2.584 10.761 1.00 89.56 106 ASP A N 1
ATOM 780 C CA . ASP A 1 106 ? 13.249 -2.674 12.193 1.00 89.56 106 ASP A CA 1
ATOM 781 C C . ASP A 1 106 ? 12.920 -1.297 12.805 1.00 89.56 106 ASP A C 1
ATOM 783 O O . ASP A 1 106 ? 11.927 -1.178 13.526 1.00 89.56 106 ASP A O 1
ATOM 787 N N . GLU A 1 107 ? 13.654 -0.228 12.456 1.00 92.62 107 GLU A N 1
ATOM 788 C CA . GLU A 1 107 ? 13.260 1.147 12.828 1.00 92.62 107 GLU A CA 1
ATOM 789 C C . GLU A 1 107 ? 11.889 1.519 12.230 1.00 92.62 107 GLU A C 1
ATOM 791 O O . GLU A 1 107 ? 11.039 2.113 12.900 1.00 92.62 107 GLU A O 1
ATOM 796 N N . PHE A 1 108 ? 11.645 1.141 10.974 1.00 94.56 108 PHE A N 1
ATOM 797 C CA . PHE A 1 108 ? 10.378 1.399 10.296 1.00 94.56 108 PHE A CA 1
ATOM 798 C C . PHE A 1 108 ? 9.199 0.616 10.900 1.00 94.56 108 PHE A C 1
ATOM 800 O O . PHE A 1 108 ? 8.096 1.153 10.973 1.00 94.56 108 PHE A O 1
ATOM 807 N N . ASP A 1 109 ? 9.411 -0.611 11.378 1.00 89.12 109 ASP A N 1
ATOM 808 C CA . ASP A 1 109 ? 8.395 -1.426 12.058 1.00 89.12 109 ASP A CA 1
ATOM 809 C C . ASP A 1 109 ? 7.996 -0.819 13.415 1.00 89.12 109 ASP A C 1
ATOM 811 O O . ASP A 1 109 ? 6.808 -0.716 13.729 1.00 89.12 109 ASP A O 1
ATOM 815 N N . LEU A 1 110 ? 8.970 -0.306 14.179 1.00 88.12 110 LEU A N 1
ATOM 816 C CA . LEU A 1 110 ? 8.712 0.471 15.399 1.00 88.12 110 LEU A CA 1
ATOM 817 C C . LEU A 1 110 ? 7.905 1.744 15.095 1.00 88.12 110 LEU A C 1
ATOM 819 O O . LEU A 1 110 ? 6.897 2.012 15.750 1.00 88.12 110 LEU A O 1
ATOM 823 N N . TRP A 1 111 ? 8.287 2.489 14.055 1.00 93.88 111 TRP A N 1
ATOM 824 C CA . TRP A 1 111 ? 7.567 3.687 13.612 1.00 93.88 111 TRP A CA 1
ATOM 825 C C . TRP A 1 111 ? 6.154 3.380 13.093 1.00 93.88 111 TRP A C 1
ATOM 827 O O . TRP A 1 111 ? 5.230 4.149 13.363 1.00 93.88 111 TRP A O 1
ATOM 837 N N . LEU A 1 112 ? 5.945 2.248 12.409 1.00 87.06 112 LEU A N 1
ATOM 838 C CA . LEU A 1 112 ? 4.615 1.760 12.032 1.00 87.06 112 LEU A CA 1
ATOM 839 C C . LEU A 1 112 ? 3.773 1.449 13.273 1.00 87.06 112 LEU A C 1
ATOM 841 O O . LEU A 1 112 ? 2.606 1.841 13.330 1.00 87.06 112 LEU A O 1
ATOM 845 N N . CYS A 1 113 ? 4.358 0.806 14.285 1.00 82.19 113 CYS A N 1
ATOM 846 C CA . CYS A 1 113 ? 3.684 0.560 15.557 1.00 82.19 113 CYS A CA 1
ATOM 847 C C . CYS A 1 113 ? 3.292 1.877 16.244 1.00 82.19 113 CYS A C 1
ATOM 849 O O . CYS A 1 113 ? 2.144 2.021 16.658 1.00 82.19 113 CYS A O 1
ATOM 851 N N . ASP A 1 114 ? 4.181 2.871 16.305 1.00 82.62 114 ASP A N 1
ATOM 852 C CA . ASP A 1 114 ? 3.885 4.195 16.877 1.00 82.62 114 ASP A CA 1
ATOM 853 C C . ASP A 1 114 ? 2.894 5.025 16.055 1.00 82.62 114 ASP A C 1
ATOM 855 O O . ASP A 1 114 ? 2.141 5.829 16.608 1.00 82.62 114 ASP A O 1
ATOM 859 N N . LEU A 1 115 ? 2.837 4.834 14.740 1.00 82.50 115 LEU A N 1
ATOM 860 C CA . LEU A 1 115 ? 1.801 5.414 13.891 1.00 82.50 115 LEU A CA 1
ATOM 861 C C . LEU A 1 115 ? 0.434 4.774 14.179 1.00 82.50 115 LEU A C 1
ATOM 863 O O . LEU A 1 115 ? -0.553 5.485 14.357 1.00 82.50 115 LEU A O 1
ATOM 867 N N . MET A 1 116 ? 0.380 3.445 14.306 1.00 80.00 116 MET A N 1
ATOM 868 C CA . MET A 1 116 ? -0.857 2.716 14.599 1.00 80.00 116 MET A CA 1
ATOM 869 C C . MET A 1 116 ? -1.357 2.920 16.035 1.00 80.00 116 MET A C 1
ATOM 871 O O . MET A 1 116 ? -2.565 3.043 16.226 1.00 80.00 116 MET A O 1
ATOM 875 N N . ARG A 1 117 ? -0.461 3.052 17.027 1.00 75.44 117 ARG A N 1
ATOM 876 C CA . ARG A 1 117 ? -0.793 3.419 18.423 1.00 75.44 117 ARG A CA 1
ATOM 877 C C . ARG A 1 117 ? -1.507 4.772 18.523 1.00 75.44 117 ARG A C 1
ATOM 879 O O . ARG A 1 117 ? -2.337 4.949 19.409 1.00 75.44 117 ARG A O 1
ATOM 886 N N . ARG A 1 118 ? -1.184 5.717 17.630 1.00 77.56 118 ARG A N 1
ATOM 887 C CA . ARG A 1 118 ? -1.805 7.055 17.549 1.00 77.56 118 ARG A CA 1
ATOM 888 C C . ARG A 1 118 ? -3.046 7.093 16.642 1.00 77.56 118 ARG A C 1
ATOM 890 O O . ARG A 1 118 ? -3.880 7.981 16.779 1.00 77.56 118 ARG A O 1
ATOM 897 N N . GLY A 1 119 ? -3.201 6.092 15.776 1.00 73.75 119 GLY A N 1
ATOM 898 C CA . GLY A 1 119 ? -4.372 5.889 14.929 1.00 73.75 119 GLY A CA 1
ATOM 899 C C . GLY A 1 119 ? -4.292 6.577 13.561 1.00 73.75 119 GLY A C 1
ATOM 900 O O . GLY A 1 119 ? -3.653 7.611 13.365 1.00 73.75 119 GLY A O 1
ATOM 901 N N . LEU A 1 120 ? -4.998 6.001 12.583 1.00 71.25 120 LEU A N 1
ATOM 902 C CA . LEU A 1 120 ? -4.995 6.473 11.190 1.00 71.25 120 LEU A CA 1
ATOM 903 C C . LEU A 1 120 ? -5.512 7.918 11.043 1.00 71.25 120 LEU A C 1
ATOM 905 O O . LEU A 1 120 ? -5.063 8.647 10.158 1.00 71.25 120 LEU A O 1
ATOM 909 N N . SER A 1 121 ? -6.401 8.358 11.936 1.00 70.44 121 SER A N 1
ATOM 910 C CA . SER A 1 121 ? -6.946 9.719 11.948 1.00 70.44 121 SER A CA 1
ATOM 911 C C . SER A 1 121 ? -5.891 10.778 12.295 1.00 70.44 121 SER A C 1
ATOM 913 O O . SER A 1 121 ? -5.866 11.834 11.666 1.00 70.44 121 SER A O 1
ATOM 915 N N . SER A 1 122 ? -4.965 10.495 13.224 1.00 73.94 122 SER A N 1
ATOM 916 C CA . SER A 1 122 ? -3.846 11.408 13.494 1.00 73.94 122 SER A CA 1
ATOM 917 C C . SER A 1 122 ? -2.793 11.337 12.389 1.00 73.94 122 SER A C 1
ATOM 919 O O . SER A 1 122 ? -2.252 12.367 11.999 1.00 73.94 122 SER A O 1
ATOM 921 N N . ALA A 1 123 ? -2.542 10.143 11.833 1.00 72.12 123 ALA A N 1
ATOM 922 C CA . ALA A 1 123 ? -1.647 9.963 10.688 1.00 72.12 123 ALA A CA 1
ATOM 923 C C . ALA A 1 123 ? -2.080 10.823 9.483 1.00 72.12 123 ALA A C 1
ATOM 925 O O . ALA A 1 123 ? -1.246 11.450 8.835 1.00 72.12 123 ALA A O 1
ATOM 926 N N . ARG A 1 124 ? -3.391 10.944 9.232 1.00 70.25 124 ARG A N 1
ATOM 927 C CA . ARG A 1 124 ? -3.965 11.843 8.214 1.00 70.25 124 ARG A CA 1
ATOM 928 C C . ARG A 1 124 ? -3.622 13.331 8.420 1.00 70.25 124 ARG A C 1
ATOM 930 O O . ARG A 1 124 ? -3.631 14.087 7.451 1.00 70.25 124 ARG A O 1
ATOM 937 N N . ALA A 1 125 ? -3.320 13.764 9.643 1.00 73.44 125 ALA A N 1
ATOM 938 C CA . ALA A 1 125 ? -2.985 15.155 9.956 1.00 73.44 125 ALA A CA 1
ATOM 939 C C . ALA A 1 125 ? -1.478 15.482 9.873 1.00 73.44 125 ALA A C 1
ATOM 941 O O . ALA A 1 125 ? -1.111 16.660 9.967 1.00 73.44 125 ALA A O 1
ATOM 942 N N . GLU A 1 126 ? -0.620 14.470 9.703 1.00 83.06 126 GLU A N 1
ATOM 943 C CA . GLU A 1 126 ? 0.840 14.607 9.649 1.00 83.06 126 GLU A CA 1
ATOM 944 C C . GLU A 1 126 ? 1.305 15.351 8.378 1.00 83.06 126 GLU A C 1
ATOM 946 O O . GLU A 1 126 ? 0.886 15.001 7.269 1.00 83.06 126 GLU A O 1
ATOM 951 N N . PRO A 1 127 ? 2.207 16.347 8.484 1.00 85.06 127 PRO A N 1
ATOM 952 C CA . PRO A 1 127 ? 2.748 17.049 7.322 1.00 85.06 127 PRO A CA 1
ATOM 953 C C . PRO A 1 127 ? 3.638 16.121 6.484 1.00 85.06 127 PRO A C 1
ATOM 955 O O . PRO A 1 127 ? 4.238 15.190 7.017 1.00 85.06 127 PRO A O 1
ATOM 958 N N . TYR A 1 128 ? 3.830 16.417 5.192 1.00 84.88 128 TYR A N 1
ATOM 959 C CA . TYR A 1 128 ? 4.698 15.620 4.302 1.00 84.88 128 TYR A CA 1
ATOM 960 C C . TYR A 1 128 ? 6.088 15.329 4.909 1.00 84.88 128 TYR A C 1
ATOM 962 O O . TYR A 1 128 ? 6.574 14.204 4.833 1.00 84.88 128 TYR A O 1
ATOM 970 N N . ALA A 1 129 ? 6.678 16.297 5.620 1.00 88.38 129 ALA A N 1
ATOM 971 C CA . ALA A 1 129 ? 7.962 16.148 6.310 1.00 88.38 129 ALA A CA 1
ATOM 972 C C . ALA A 1 129 ? 7.994 15.057 7.408 1.00 88.38 129 ALA A C 1
ATOM 974 O O . ALA A 1 129 ? 9.070 14.562 7.733 1.00 88.38 129 ALA A O 1
ATOM 975 N N . PHE A 1 130 ? 6.859 14.652 7.990 1.00 90.56 130 PHE A N 1
ATOM 976 C CA . PHE A 1 130 ? 6.806 13.498 8.899 1.00 90.56 130 PHE A CA 1
ATOM 977 C C . PHE A 1 130 ? 7.115 12.195 8.151 1.00 90.56 130 PHE A C 1
ATOM 979 O O . PHE A 1 130 ? 7.973 11.422 8.579 1.00 90.56 130 PHE A O 1
ATOM 986 N N . TRP A 1 131 ? 6.460 12.006 7.006 1.00 91.19 131 TRP A N 1
ATOM 987 C CA . TRP A 1 131 ? 6.626 10.855 6.121 1.00 91.19 131 TRP A CA 1
ATOM 988 C C . TRP A 1 131 ? 8.008 10.852 5.466 1.00 91.19 131 TRP A C 1
ATOM 990 O O . TRP A 1 131 ? 8.685 9.826 5.441 1.00 91.19 131 TRP A O 1
ATOM 1000 N N . ASP A 1 132 ? 8.464 12.017 5.004 1.00 92.00 132 ASP A N 1
ATOM 1001 C CA . ASP A 1 132 ? 9.750 12.161 4.326 1.00 92.00 132 ASP A CA 1
ATOM 1002 C C . ASP A 1 132 ? 10.953 11.896 5.246 1.00 92.00 132 ASP A C 1
ATOM 1004 O O . ASP A 1 132 ? 11.919 11.272 4.817 1.00 92.00 132 ASP A O 1
ATOM 1008 N N . ARG A 1 133 ? 10.877 12.248 6.540 1.00 95.25 133 ARG A N 1
ATOM 1009 C CA . ARG A 1 133 ? 11.916 11.876 7.525 1.00 95.25 133 ARG A CA 1
ATOM 1010 C C . ARG A 1 133 ? 12.091 10.363 7.665 1.00 95.25 133 ARG A C 1
ATOM 1012 O O . ARG A 1 133 ? 13.217 9.904 7.843 1.00 95.25 133 ARG A O 1
ATOM 1019 N N . MET A 1 134 ? 11.006 9.589 7.592 1.00 96.44 134 MET A N 1
ATOM 1020 C CA . MET A 1 134 ? 11.088 8.124 7.614 1.00 96.44 134 MET A CA 1
ATOM 1021 C C . MET A 1 134 ? 11.528 7.567 6.251 1.00 96.44 134 MET A C 1
ATOM 1023 O O . MET A 1 134 ? 12.359 6.664 6.185 1.00 96.44 134 MET A O 1
ATOM 1027 N N . ALA A 1 135 ? 11.068 8.160 5.147 1.00 93.81 135 ALA A N 1
ATOM 1028 C CA . ALA A 1 135 ? 11.563 7.816 3.816 1.00 93.81 135 ALA A CA 1
ATOM 1029 C C . ALA A 1 135 ? 13.079 8.060 3.662 1.00 93.81 135 ALA A C 1
ATOM 1031 O O . ALA A 1 135 ? 13.752 7.251 3.031 1.00 93.81 135 ALA A O 1
ATOM 1032 N N . GLY A 1 136 ? 13.629 9.114 4.276 1.00 92.75 136 GLY A N 1
ATOM 1033 C CA . GLY A 1 136 ? 15.071 9.374 4.346 1.00 92.75 136 GLY A CA 1
ATOM 1034 C C . GLY A 1 136 ? 15.835 8.239 5.030 1.00 92.75 136 GLY A C 1
ATOM 1035 O O . GLY A 1 136 ? 16.706 7.635 4.415 1.00 92.75 136 GLY A O 1
ATOM 1036 N N . ARG A 1 137 ? 15.418 7.845 6.240 1.00 93.88 137 ARG A N 1
ATOM 1037 C CA . ARG A 1 137 ? 16.015 6.715 6.984 1.00 93.88 137 ARG A CA 1
ATOM 1038 C C . ARG A 1 137 ? 15.982 5.403 6.195 1.00 93.88 137 ARG A C 1
ATOM 1040 O O . ARG A 1 137 ? 16.959 4.659 6.171 1.00 93.88 137 ARG A O 1
ATOM 1047 N N . LEU A 1 138 ? 14.888 5.150 5.474 1.00 94.62 138 LEU A N 1
ATOM 1048 C CA . LEU A 1 138 ? 14.765 4.009 4.562 1.00 94.62 138 LEU A CA 1
ATOM 1049 C C . LEU A 1 138 ? 15.689 4.109 3.331 1.00 94.62 138 LEU A C 1
ATOM 1051 O O . LEU A 1 138 ? 16.129 3.076 2.828 1.00 94.62 138 LEU A O 1
ATOM 1055 N N . LEU A 1 139 ? 16.016 5.310 2.839 1.00 92.50 139 LEU A N 1
ATOM 1056 C CA . LEU A 1 139 ? 17.021 5.508 1.782 1.00 92.50 139 LEU A CA 1
ATOM 1057 C C . LEU A 1 139 ? 18.442 5.262 2.302 1.00 92.50 139 LEU A C 1
ATOM 1059 O O . LEU A 1 139 ? 19.198 4.535 1.654 1.00 92.50 139 LEU A O 1
ATOM 1063 N N . ASP A 1 140 ? 18.775 5.789 3.481 1.00 91.56 140 ASP A N 1
ATOM 1064 C CA . ASP A 1 140 ? 20.073 5.595 4.142 1.00 91.56 140 ASP A CA 1
ATOM 1065 C C . ASP A 1 140 ? 20.318 4.104 4.458 1.00 91.56 140 ASP A C 1
ATOM 1067 O O . ASP A 1 140 ? 21.399 3.559 4.205 1.00 91.56 140 ASP A O 1
ATOM 1071 N N . GLY A 1 141 ? 19.262 3.402 4.888 1.00 92.62 141 GLY A N 1
ATOM 1072 C CA . GLY A 1 141 ? 19.199 1.944 5.037 1.00 92.62 141 GLY A CA 1
ATOM 1073 C C . GLY A 1 141 ? 19.224 1.136 3.731 1.00 92.62 141 GLY A C 1
ATOM 1074 O O . GLY A 1 141 ? 19.217 -0.090 3.766 1.00 92.62 141 GLY A O 1
ATOM 1075 N N . GLN A 1 142 ? 19.278 1.787 2.566 1.00 92.38 142 GLN A N 1
ATOM 1076 C CA . GLN A 1 142 ? 19.277 1.172 1.231 1.00 92.38 142 GLN A CA 1
ATOM 1077 C C . GLN A 1 142 ? 18.003 0.382 0.859 1.00 92.38 142 GLN A C 1
ATOM 1079 O O . GLN A 1 142 ? 18.065 -0.547 0.044 1.00 92.38 142 GLN A O 1
ATOM 1084 N N . ALA A 1 143 ? 16.843 0.800 1.372 1.00 92.94 143 ALA A N 1
ATOM 1085 C CA . ALA A 1 143 ? 15.503 0.309 1.030 1.00 92.94 143 ALA A CA 1
ATOM 1086 C C . ALA A 1 143 ? 14.674 1.356 0.230 1.00 92.94 143 ALA A C 1
ATOM 1088 O O . ALA A 1 143 ? 13.593 1.774 0.665 1.00 92.94 143 ALA A O 1
ATOM 1089 N N . PRO A 1 144 ? 15.129 1.807 -0.963 1.00 89.31 144 PRO A N 1
ATOM 1090 C CA . PRO A 1 144 ? 14.482 2.894 -1.709 1.00 89.31 144 PRO A CA 1
ATOM 1091 C C . PRO A 1 144 ? 13.058 2.559 -2.183 1.00 89.31 144 PRO A C 1
ATOM 1093 O O . PRO A 1 144 ? 12.248 3.462 -2.400 1.00 89.31 144 PRO A O 1
ATOM 1096 N N . GLY A 1 145 ? 12.719 1.273 -2.320 1.00 85.12 145 GLY A N 1
ATOM 1097 C CA . GLY A 1 145 ? 11.362 0.828 -2.635 1.00 85.12 145 GLY A CA 1
ATOM 1098 C C . GLY A 1 145 ? 10.382 1.046 -1.477 1.00 85.12 145 GLY A C 1
ATOM 1099 O O . GLY A 1 145 ? 9.215 1.364 -1.719 1.00 85.12 145 GLY A O 1
ATOM 1100 N N . MET A 1 146 ? 10.851 0.956 -0.228 1.00 89.31 146 MET A N 1
ATOM 1101 C CA . MET A 1 146 ? 10.062 1.330 0.951 1.00 89.31 146 MET A CA 1
ATOM 1102 C C . MET A 1 146 ? 9.897 2.848 1.019 1.00 89.31 146 MET A C 1
ATOM 1104 O O . MET A 1 146 ? 8.773 3.341 1.090 1.00 89.31 146 MET A O 1
ATOM 1108 N N . ALA A 1 147 ? 10.998 3.596 0.893 1.00 91.50 147 ALA A N 1
ATOM 1109 C CA . ALA A 1 147 ? 11.000 5.058 0.948 1.00 91.50 147 ALA A CA 1
ATOM 1110 C C . ALA A 1 147 ? 10.026 5.704 -0.055 1.00 91.50 147 ALA A C 1
ATOM 1112 O O . ALA A 1 147 ? 9.220 6.558 0.318 1.00 91.50 147 ALA A O 1
ATOM 1113 N N . ARG A 1 148 ? 10.038 5.247 -1.317 1.00 84.50 148 ARG A N 1
ATOM 1114 C CA . ARG A 1 148 ? 9.118 5.718 -2.369 1.00 84.50 148 ARG A CA 1
ATOM 1115 C C . ARG A 1 148 ? 7.649 5.483 -2.004 1.00 84.50 148 ARG A C 1
ATOM 1117 O O . ARG A 1 148 ? 6.816 6.361 -2.205 1.00 84.50 148 ARG A O 1
ATOM 1124 N N . ARG A 1 149 ? 7.329 4.317 -1.433 1.00 86.94 149 ARG A N 1
ATOM 1125 C CA . ARG A 1 149 ? 5.966 3.983 -0.986 1.00 86.94 149 ARG A CA 1
ATOM 1126 C C . ARG A 1 149 ? 5.535 4.832 0.211 1.00 86.94 149 ARG A C 1
ATOM 1128 O O . ARG A 1 149 ? 4.408 5.308 0.208 1.00 86.94 149 ARG A O 1
ATOM 1135 N N . VAL A 1 150 ? 6.424 5.086 1.175 1.00 91.81 150 VAL A N 1
ATOM 1136 C CA . VAL A 1 150 ? 6.159 5.987 2.315 1.00 91.81 150 VAL A CA 1
ATOM 1137 C C . VAL A 1 150 ? 5.875 7.418 1.837 1.00 91.81 150 VAL A C 1
ATOM 1139 O O . VAL A 1 150 ? 4.897 8.017 2.278 1.00 91.81 150 VAL A O 1
ATOM 1142 N N . ARG A 1 151 ? 6.647 7.937 0.868 1.00 89.38 151 ARG A N 1
ATOM 1143 C CA . ARG A 1 151 ? 6.403 9.251 0.232 1.00 89.38 151 ARG A CA 1
ATOM 1144 C C . ARG A 1 151 ? 5.073 9.344 -0.524 1.00 89.38 151 ARG A C 1
ATOM 1146 O O . ARG A 1 151 ? 4.539 10.440 -0.657 1.00 89.38 151 ARG A O 1
ATOM 1153 N N . ALA A 1 152 ? 4.518 8.222 -0.984 1.00 81.50 152 ALA A N 1
ATOM 1154 C CA . ALA A 1 152 ? 3.225 8.185 -1.668 1.00 81.50 152 ALA A CA 1
ATOM 1155 C C . ALA A 1 152 ? 2.012 8.206 -0.712 1.00 81.50 152 ALA A C 1
ATOM 1157 O O . ALA A 1 152 ? 0.921 8.599 -1.129 1.00 81.50 152 ALA A O 1
ATOM 1158 N N . LEU A 1 153 ? 2.173 7.828 0.566 1.00 83.56 153 LEU A N 1
ATOM 1159 C CA . LEU A 1 153 ? 1.061 7.740 1.529 1.00 83.56 153 LEU A CA 1
ATOM 1160 C C . LEU A 1 153 ? 0.291 9.065 1.728 1.00 83.56 153 LEU A C 1
ATOM 1162 O O . LEU A 1 153 ? -0.940 9.015 1.720 1.00 83.56 153 LEU A O 1
ATOM 1166 N N . PRO A 1 154 ? 0.931 10.253 1.814 1.00 83.00 154 PRO A N 1
ATOM 1167 C CA . PRO A 1 154 ? 0.214 11.532 1.860 1.00 83.00 154 PRO A CA 1
ATOM 1168 C C . PRO A 1 154 ? -0.673 11.783 0.634 1.00 83.00 154 PRO A C 1
ATOM 1170 O O . PRO A 1 154 ? -1.733 12.393 0.758 1.00 83.00 154 PRO A O 1
ATOM 1173 N N . GLY A 1 155 ? -0.283 11.276 -0.542 1.00 72.44 155 GLY A N 1
ATOM 1174 C CA . GLY A 1 155 ? -1.077 11.376 -1.768 1.00 72.44 155 GLY A CA 1
ATOM 1175 C C . GLY A 1 155 ? -2.405 10.622 -1.674 1.00 72.44 155 GLY A C 1
ATOM 1176 O O . GLY A 1 155 ? -3.429 11.142 -2.106 1.00 72.44 155 GLY A O 1
ATOM 1177 N N . LEU A 1 156 ? -2.420 9.453 -1.020 1.00 69.94 156 LEU A N 1
ATOM 1178 C CA . LEU A 1 156 ? -3.644 8.675 -0.760 1.00 69.94 156 LEU A CA 1
ATOM 1179 C C . LEU A 1 156 ? -4.637 9.427 0.146 1.00 69.94 156 LEU A C 1
ATOM 1181 O O . LEU A 1 156 ? -5.843 9.212 0.066 1.00 69.94 156 LEU A O 1
ATOM 1185 N N . VAL A 1 157 ? -4.120 10.311 1.003 1.00 66.56 157 VAL A N 1
ATOM 1186 C CA . VAL A 1 157 ? -4.888 11.087 1.988 1.00 66.56 157 VAL A CA 1
ATOM 1187 C C . VAL A 1 157 ? -5.381 12.425 1.420 1.00 66.56 157 VAL A C 1
ATOM 1189 O O . VAL A 1 157 ? -6.456 12.903 1.799 1.00 66.56 157 VAL A O 1
ATOM 1192 N N . ALA A 1 158 ? -4.590 13.029 0.528 1.00 64.19 158 ALA A N 1
ATOM 1193 C CA . ALA A 1 158 ? -4.866 14.307 -0.126 1.00 64.19 158 ALA A CA 1
ATOM 1194 C C . ALA A 1 158 ? -5.662 14.179 -1.441 1.00 64.19 158 ALA A C 1
ATOM 1196 O O . ALA A 1 158 ? -6.139 15.186 -1.965 1.00 64.19 158 ALA A O 1
ATOM 1197 N N . ALA A 1 159 ? -5.811 12.965 -1.982 1.00 59.22 159 ALA A N 1
ATOM 1198 C CA . ALA A 1 159 ? -6.579 12.707 -3.194 1.00 59.22 159 ALA A CA 1
ATOM 1199 C C . ALA A 1 159 ? -8.047 13.158 -3.071 1.00 59.22 159 ALA A C 1
ATOM 1201 O O . ALA A 1 159 ? -8.723 12.916 -2.069 1.00 59.22 159 ALA A O 1
ATOM 1202 N N . VAL A 1 160 ? -8.568 13.773 -4.138 1.00 50.34 160 VAL A N 1
ATOM 1203 C CA . VAL A 1 160 ? -9.998 14.091 -4.260 1.00 50.34 160 VAL A CA 1
ATOM 1204 C C . VAL A 1 160 ? -10.785 12.784 -4.346 1.00 50.34 160 VAL A C 1
ATOM 1206 O O . VAL A 1 160 ? -10.542 11.982 -5.250 1.00 50.34 160 VAL A O 1
ATOM 1209 N N . ALA A 1 161 ? -11.733 12.589 -3.426 1.00 52.09 161 ALA A N 1
ATOM 1210 C CA . ALA A 1 161 ? -12.556 11.385 -3.345 1.00 52.09 161 ALA A CA 1
ATOM 1211 C C . ALA A 1 161 ? -13.260 11.086 -4.682 1.00 52.09 161 ALA A C 1
ATOM 1213 O O . ALA A 1 161 ? -14.053 11.891 -5.166 1.00 52.09 161 ALA A O 1
ATOM 1214 N N . GLN A 1 162 ? -12.971 9.926 -5.272 1.00 43.94 162 GLN A N 1
ATOM 1215 C CA . GLN A 1 162 ? -13.620 9.463 -6.500 1.00 43.94 162 GLN A CA 1
ATOM 1216 C C . GLN A 1 162 ? -14.789 8.521 -6.171 1.00 43.94 162 GLN A C 1
ATOM 1218 O O . GLN A 1 162 ? -14.708 7.784 -5.183 1.00 43.94 162 GLN A O 1
ATOM 1223 N N . PRO A 1 163 ? -15.859 8.484 -6.986 1.00 37.72 163 PRO A N 1
ATOM 1224 C CA . PRO A 1 163 ? -16.916 7.486 -6.844 1.00 37.72 163 PRO A CA 1
ATOM 1225 C C . PRO A 1 163 ? -16.341 6.061 -6.857 1.00 37.72 163 PRO A C 1
ATOM 1227 O O . PRO A 1 163 ? -15.602 5.697 -7.767 1.00 37.72 163 PRO A O 1
ATOM 1230 N N . GLY A 1 164 ? -16.662 5.263 -5.835 1.00 43.66 164 GLY A N 1
ATOM 1231 C CA . GLY A 1 164 ? -16.168 3.886 -5.690 1.00 43.66 164 GLY A CA 1
ATOM 1232 C C . GLY A 1 164 ? -14.732 3.736 -5.161 1.00 43.66 164 GLY A C 1
ATOM 1233 O O . GLY A 1 164 ? -14.288 2.604 -4.977 1.00 43.66 164 GLY A O 1
ATOM 1234 N N . ALA A 1 165 ? -14.011 4.828 -4.882 1.00 45.53 165 ALA A N 1
ATOM 1235 C CA . ALA A 1 165 ? -12.715 4.761 -4.205 1.00 45.53 165 ALA A CA 1
ATOM 1236 C C . ALA A 1 165 ? -12.878 4.566 -2.680 1.00 45.53 165 ALA A C 1
ATOM 1238 O O . ALA A 1 165 ? -13.837 5.082 -2.096 1.00 45.53 165 ALA A O 1
ATOM 1239 N N . PRO A 1 166 ? -11.940 3.871 -2.005 1.00 48.75 166 PRO A N 1
ATOM 1240 C CA . PRO A 1 166 ? -11.942 3.763 -0.548 1.00 48.75 166 PRO A CA 1
ATOM 1241 C C . PRO A 1 166 ? -11.791 5.140 0.118 1.00 48.75 166 PRO A C 1
ATOM 1243 O O . PRO A 1 166 ? -11.143 6.043 -0.417 1.00 48.75 166 PRO A O 1
ATOM 1246 N N . ARG A 1 167 ? -12.357 5.294 1.324 1.00 61.22 167 ARG A N 1
ATOM 1247 C CA . ARG A 1 167 ? -12.182 6.511 2.142 1.00 61.22 167 ARG A CA 1
ATOM 1248 C C . ARG A 1 167 ? -10.685 6.759 2.417 1.00 61.22 167 ARG A C 1
ATOM 1250 O O . ARG A 1 167 ? -9.956 5.776 2.561 1.00 61.22 167 ARG A O 1
ATOM 1257 N N . PRO A 1 168 ? -10.216 8.017 2.550 1.00 64.00 168 PRO A N 1
ATOM 1258 C CA . PRO A 1 168 ? -8.796 8.338 2.758 1.00 64.00 168 PRO A CA 1
ATOM 1259 C C . PRO A 1 168 ? -8.123 7.553 3.895 1.00 64.00 168 PRO A C 1
ATOM 1261 O O . PRO A 1 168 ? -6.980 7.127 3.766 1.00 64.00 168 PRO A O 1
ATOM 1264 N N . GLU A 1 169 ? -8.847 7.302 4.985 1.00 67.38 169 GLU A N 1
ATOM 1265 C CA . GLU A 1 169 ? -8.394 6.520 6.138 1.00 67.38 169 GLU A CA 1
ATOM 1266 C C . GLU A 1 169 ? -8.188 5.039 5.784 1.00 67.38 169 GLU A C 1
ATOM 1268 O O . GLU A 1 169 ? -7.198 4.436 6.194 1.00 67.38 169 GLU A O 1
ATOM 1273 N N . ALA A 1 170 ? -9.087 4.459 4.982 1.00 65.19 170 ALA A N 1
ATOM 1274 C CA . ALA A 1 170 ? -8.978 3.085 4.498 1.00 65.19 170 ALA A CA 1
ATOM 1275 C C . ALA A 1 170 ? -7.884 2.950 3.425 1.00 65.19 170 ALA A C 1
ATOM 1277 O O . ALA A 1 170 ? -7.122 1.987 3.444 1.00 65.19 170 ALA A O 1
ATOM 1278 N N . ALA A 1 171 ? -7.740 3.939 2.536 1.00 66.31 171 ALA A N 1
ATOM 1279 C CA . ALA A 1 171 ? -6.646 3.997 1.567 1.00 66.31 171 ALA A CA 1
ATOM 1280 C C . ALA A 1 171 ? -5.274 4.068 2.266 1.00 66.31 171 ALA A C 1
ATOM 1282 O O . ALA A 1 171 ? -4.357 3.322 1.915 1.00 66.31 171 ALA A O 1
ATOM 1283 N N . LEU A 1 172 ? -5.154 4.906 3.302 1.00 74.94 172 LEU A N 1
ATOM 1284 C CA . LEU A 1 172 ? -3.961 5.001 4.143 1.00 74.94 172 LEU A CA 1
ATOM 1285 C C . LEU A 1 172 ? -3.701 3.698 4.914 1.00 74.94 172 LEU A C 1
ATOM 1287 O O . LEU A 1 172 ? -2.574 3.205 4.906 1.00 74.94 172 LEU A O 1
ATOM 1291 N N . GLY A 1 173 ? -4.734 3.112 5.528 1.00 74.00 173 GLY A N 1
ATOM 1292 C CA . GLY A 1 173 ? -4.648 1.833 6.238 1.00 74.00 173 GLY A CA 1
ATOM 1293 C C . GLY A 1 173 ? -4.183 0.684 5.339 1.00 74.00 173 GLY A C 1
ATOM 1294 O O . GLY A 1 173 ? -3.278 -0.056 5.715 1.00 74.00 173 GLY A O 1
ATOM 1295 N N . LEU A 1 174 ? -4.713 0.584 4.115 1.00 71.62 174 LEU A N 1
ATOM 1296 C CA . LEU A 1 174 ? -4.260 -0.380 3.106 1.00 71.62 174 LEU A CA 1
ATOM 1297 C C . LEU A 1 174 ? -2.805 -0.124 2.682 1.00 71.62 174 LEU A C 1
ATOM 1299 O O . LEU A 1 174 ? -2.033 -1.073 2.541 1.00 71.62 174 LEU A O 1
ATOM 1303 N N . GLY A 1 175 ? -2.402 1.139 2.502 1.00 73.06 175 GLY A N 1
ATOM 1304 C CA . GLY A 1 175 ? -1.018 1.510 2.188 1.00 73.06 175 GLY A CA 1
ATOM 1305 C C . GLY A 1 175 ? -0.027 1.105 3.286 1.00 73.06 175 GLY A C 1
ATOM 1306 O O . GLY A 1 175 ? 1.004 0.496 2.998 1.00 73.06 175 GLY A O 1
ATOM 1307 N N . LEU A 1 176 ? -0.371 1.378 4.547 1.00 81.25 176 LEU A N 1
ATOM 1308 C CA . LEU A 1 176 ? 0.416 1.008 5.726 1.00 81.25 176 LEU A CA 1
ATOM 1309 C C . LEU A 1 176 ? 0.442 -0.509 5.957 1.00 81.25 176 LEU A C 1
ATOM 1311 O O . LEU A 1 176 ? 1.510 -1.069 6.193 1.00 81.25 176 LEU A O 1
ATOM 1315 N N . GLY A 1 177 ? -0.694 -1.195 5.809 1.00 74.50 177 GLY A N 1
ATOM 1316 C CA . GLY A 1 177 ? -0.783 -2.653 5.921 1.00 74.50 177 GLY A CA 1
ATOM 1317 C C . GLY A 1 177 ? 0.086 -3.372 4.887 1.00 74.50 177 GLY A C 1
ATOM 1318 O O . GLY A 1 177 ? 0.824 -4.292 5.230 1.00 74.50 177 GLY A O 1
ATOM 1319 N N . ARG A 1 178 ? 0.100 -2.896 3.634 1.00 78.00 178 ARG A N 1
ATOM 1320 C CA . ARG A 1 178 ? 0.996 -3.406 2.576 1.00 78.00 178 ARG A CA 1
ATOM 1321 C C . ARG A 1 178 ? 2.477 -3.213 2.913 1.00 78.00 178 ARG A C 1
ATOM 1323 O O . ARG A 1 178 ? 3.287 -4.074 2.582 1.00 78.00 178 ARG A O 1
ATOM 1330 N N . LEU A 1 179 ? 2.833 -2.112 3.575 1.00 83.06 179 LEU A N 1
ATOM 1331 C CA . LEU A 1 179 ? 4.198 -1.863 4.042 1.00 83.06 179 LEU A CA 1
ATOM 1332 C C . LEU A 1 179 ? 4.578 -2.778 5.217 1.00 83.06 179 LEU A C 1
ATOM 1334 O O . LEU A 1 179 ? 5.654 -3.368 5.185 1.00 83.06 179 LEU A O 1
ATOM 1338 N N . ALA A 1 180 ? 3.688 -2.975 6.193 1.00 79.00 180 ALA A N 1
ATOM 1339 C CA . ALA A 1 180 ? 3.890 -3.915 7.301 1.00 79.00 180 ALA A CA 1
ATOM 1340 C C . ALA A 1 180 ? 4.023 -5.373 6.815 1.00 79.00 180 ALA A C 1
ATOM 1342 O O . ALA A 1 180 ? 4.894 -6.116 7.268 1.00 79.00 180 ALA A O 1
ATOM 1343 N N . LEU A 1 181 ? 3.206 -5.782 5.838 1.00 80.00 181 LEU A N 1
ATOM 1344 C CA . LEU A 1 181 ? 3.321 -7.086 5.177 1.00 80.00 181 LEU A CA 1
ATOM 1345 C C . LEU A 1 181 ? 4.663 -7.240 4.450 1.00 80.00 181 LEU A C 1
ATOM 1347 O O . LEU A 1 181 ? 5.277 -8.301 4.533 1.00 80.00 181 LEU A O 1
ATOM 1351 N N . LEU A 1 182 ? 5.158 -6.183 3.797 1.00 83.12 182 LEU A N 1
ATOM 1352 C CA . LEU A 1 182 ? 6.457 -6.200 3.124 1.00 83.12 182 LEU A CA 1
ATOM 1353 C C . LEU A 1 182 ? 7.633 -6.301 4.119 1.00 83.12 182 LEU A C 1
ATOM 1355 O O . LEU A 1 182 ? 8.576 -7.037 3.844 1.00 83.12 182 LEU A O 1
ATOM 1359 N N . VAL A 1 183 ? 7.546 -5.685 5.308 1.00 84.25 183 VAL A N 1
ATOM 1360 C CA . VAL A 1 183 ? 8.489 -5.930 6.427 1.00 84.25 183 VAL A CA 1
ATOM 1361 C C . VAL A 1 183 ? 8.439 -7.399 6.875 1.00 84.25 183 VAL A C 1
ATOM 1363 O O . VAL A 1 183 ? 9.473 -8.062 6.962 1.00 84.25 183 VAL A O 1
ATOM 1366 N N . ARG A 1 184 ? 7.238 -7.948 7.113 1.00 82.81 184 ARG A N 1
ATOM 1367 C CA . ARG A 1 184 ? 7.038 -9.353 7.533 1.00 82.81 184 ARG A CA 1
ATOM 1368 C C . ARG A 1 184 ? 7.468 -10.382 6.479 1.00 82.81 184 ARG A C 1
ATOM 1370 O O . ARG A 1 184 ? 7.740 -11.530 6.834 1.00 82.81 184 ARG A O 1
ATOM 1377 N N . ALA A 1 185 ? 7.497 -10.003 5.203 1.00 79.88 185 ALA A N 1
ATOM 1378 C CA . ALA A 1 185 ? 8.031 -10.819 4.117 1.00 79.88 185 ALA A CA 1
ATOM 1379 C C . ALA A 1 185 ? 9.563 -10.703 4.029 1.00 79.88 185 ALA A C 1
ATOM 1381 O O . ALA A 1 185 ? 10.244 -11.715 3.896 1.00 79.88 185 ALA A O 1
ATOM 1382 N N . ALA A 1 186 ? 10.115 -9.496 4.197 1.00 86.12 186 ALA A N 1
ATOM 1383 C CA . ALA A 1 186 ? 11.557 -9.253 4.232 1.00 86.12 186 ALA A CA 1
ATOM 1384 C C . ALA A 1 186 ? 12.264 -10.031 5.357 1.00 86.12 186 ALA A C 1
ATOM 1386 O O . ALA A 1 186 ? 13.297 -10.649 5.120 1.00 86.12 186 ALA A O 1
ATOM 1387 N N . ARG A 1 187 ? 11.666 -10.083 6.558 1.00 85.94 187 ARG A N 1
ATOM 1388 C CA . ARG A 1 187 ? 12.164 -10.885 7.695 1.00 85.94 187 ARG A CA 1
ATOM 1389 C C . ARG A 1 187 ? 12.038 -12.411 7.506 1.00 85.94 187 ARG A C 1
ATOM 1391 O O . ARG A 1 187 ? 12.405 -13.155 8.407 1.00 85.94 187 ARG A O 1
ATOM 1398 N N . ARG A 1 188 ? 11.480 -12.889 6.386 1.00 85.25 188 ARG A N 1
ATOM 1399 C CA . ARG A 1 188 ? 11.246 -14.319 6.094 1.00 85.25 188 ARG A CA 1
ATOM 1400 C C . ARG A 1 188 ? 11.672 -14.720 4.675 1.00 85.25 188 ARG A C 1
ATOM 1402 O O . ARG A 1 188 ? 11.160 -15.702 4.149 1.00 85.25 188 ARG A O 1
ATOM 1409 N N . LEU A 1 189 ? 12.596 -13.975 4.058 1.00 84.50 189 LEU A N 1
ATOM 1410 C CA . LEU A 1 189 ? 13.060 -14.208 2.681 1.00 84.50 189 LEU A CA 1
ATOM 1411 C C . LEU A 1 189 ? 13.499 -15.655 2.417 1.00 84.50 189 LEU A C 1
ATOM 1413 O O . LEU A 1 189 ? 13.197 -16.184 1.352 1.00 84.50 189 LEU A O 1
ATOM 1417 N N . ASP A 1 190 ? 14.148 -16.295 3.389 1.00 85.38 190 ASP A N 1
ATOM 1418 C CA . ASP A 1 190 ? 14.690 -17.658 3.265 1.00 85.38 190 ASP A CA 1
ATOM 1419 C C . ASP A 1 190 ? 13.614 -18.760 3.369 1.00 85.38 190 ASP A C 1
ATOM 1421 O O . ASP A 1 190 ? 13.888 -19.926 3.099 1.00 85.38 190 ASP A O 1
ATOM 1425 N N . ALA A 1 191 ? 12.381 -18.393 3.739 1.00 83.19 191 ALA A N 1
ATOM 1426 C CA . ALA A 1 191 ? 11.209 -19.272 3.786 1.00 83.19 191 ALA A CA 1
ATOM 1427 C C . ALA A 1 191 ? 10.226 -19.035 2.617 1.00 83.19 191 ALA A C 1
ATOM 1429 O O . ALA A 1 191 ? 9.140 -19.615 2.594 1.00 83.19 191 ALA A O 1
ATOM 1430 N N . LEU A 1 192 ? 10.575 -18.165 1.661 1.00 79.88 192 LEU A N 1
ATOM 1431 C CA . LEU A 1 192 ? 9.791 -17.896 0.453 1.00 79.88 192 LEU A CA 1
ATOM 1432 C C . LEU A 1 192 ? 10.368 -18.654 -0.746 1.00 79.88 192 LEU A C 1
ATOM 1434 O O . LEU A 1 192 ? 11.568 -18.912 -0.816 1.00 79.88 192 LEU A O 1
ATOM 1438 N N . GLN A 1 193 ? 9.526 -18.958 -1.738 1.00 84.00 193 GLN A N 1
ATOM 1439 C CA . GLN A 1 193 ? 10.010 -19.509 -3.008 1.00 84.00 193 GLN A CA 1
ATOM 1440 C C . GLN A 1 193 ? 10.924 -18.494 -3.726 1.00 84.00 193 GLN A C 1
ATOM 1442 O O . GLN A 1 193 ? 10.705 -17.291 -3.569 1.00 84.00 193 GLN A O 1
ATOM 1447 N N . PRO A 1 194 ? 11.913 -18.915 -4.542 1.00 86.19 194 PRO A N 1
ATOM 1448 C CA . PRO A 1 194 ? 12.926 -18.006 -5.093 1.00 86.19 194 PRO A CA 1
ATOM 1449 C C . PRO A 1 194 ? 12.361 -16.773 -5.819 1.00 86.19 194 PRO A C 1
ATOM 1451 O O . PRO A 1 194 ? 12.788 -15.650 -5.552 1.00 86.19 194 PRO A O 1
ATOM 1454 N N . GLU A 1 195 ? 11.343 -16.954 -6.665 1.00 83.38 195 GLU A N 1
ATOM 1455 C CA . GLU A 1 195 ? 10.661 -15.859 -7.376 1.00 83.38 195 GLU A CA 1
ATOM 1456 C C . GLU A 1 195 ? 9.874 -14.936 -6.421 1.00 83.38 195 GLU A C 1
ATOM 1458 O O . GLU A 1 195 ? 9.843 -13.720 -6.604 1.00 83.38 195 GLU A O 1
ATOM 1463 N N . GLN A 1 196 ? 9.303 -15.472 -5.338 1.00 79.81 196 GLN A N 1
ATOM 1464 C CA . GLN A 1 196 ? 8.608 -14.688 -4.306 1.00 79.81 196 GLN A CA 1
ATOM 1465 C C . GLN A 1 196 ? 9.599 -13.873 -3.464 1.00 79.81 196 GLN A C 1
ATOM 1467 O O . GLN A 1 196 ? 9.399 -12.677 -3.242 1.00 79.81 196 GLN A O 1
ATOM 1472 N N . ALA A 1 197 ? 10.711 -14.490 -3.051 1.00 82.62 197 ALA A N 1
ATOM 1473 C CA . ALA A 1 197 ? 11.808 -13.822 -2.357 1.00 82.62 197 ALA A CA 1
ATOM 1474 C C . ALA A 1 197 ? 12.426 -12.708 -3.221 1.00 82.62 197 ALA A C 1
ATOM 1476 O O . ALA A 1 197 ? 12.754 -11.629 -2.718 1.00 82.62 197 ALA A O 1
ATOM 1477 N N . ALA A 1 198 ? 12.544 -12.931 -4.532 1.00 83.81 198 ALA A N 1
ATOM 1478 C CA . ALA A 1 198 ? 13.005 -11.917 -5.468 1.00 83.81 198 ALA A CA 1
ATOM 1479 C C . ALA A 1 198 ? 11.970 -10.797 -5.679 1.00 83.81 198 ALA A C 1
ATOM 1481 O O . ALA A 1 198 ? 12.338 -9.624 -5.658 1.00 83.81 198 ALA A O 1
ATOM 1482 N N . GLY A 1 199 ? 10.673 -11.116 -5.753 1.00 82.06 199 GLY A N 1
ATOM 1483 C CA . GLY A 1 199 ? 9.592 -10.124 -5.756 1.00 82.06 199 GLY A CA 1
ATOM 1484 C C . GLY A 1 199 ? 9.622 -9.207 -4.525 1.00 82.06 199 GLY A C 1
ATOM 1485 O O . GLY A 1 199 ? 9.491 -7.987 -4.653 1.00 82.06 199 GLY A O 1
ATOM 1486 N N . VAL A 1 200 ? 9.895 -9.764 -3.338 1.00 84.25 200 VAL A N 1
ATOM 1487 C CA . VAL A 1 200 ? 10.112 -9.002 -2.093 1.00 84.25 200 VAL A CA 1
ATOM 1488 C C . VAL A 1 200 ? 11.369 -8.129 -2.182 1.00 84.25 200 VAL A C 1
ATOM 1490 O O . VAL A 1 200 ? 11.291 -6.933 -1.895 1.00 84.25 200 VAL A O 1
ATOM 1493 N N . ARG A 1 201 ? 12.512 -8.665 -2.634 1.00 88.81 201 ARG A N 1
ATOM 1494 C CA . ARG A 1 201 ? 13.755 -7.890 -2.841 1.00 88.81 201 ARG A CA 1
ATOM 1495 C C . ARG A 1 201 ? 13.545 -6.720 -3.819 1.00 88.81 201 ARG A C 1
ATOM 1497 O O . ARG A 1 201 ? 13.891 -5.580 -3.497 1.00 88.81 201 ARG A O 1
ATOM 1504 N N . THR A 1 202 ? 12.885 -6.953 -4.951 1.00 84.12 202 THR A N 1
ATOM 1505 C CA . THR A 1 202 ? 12.490 -5.920 -5.924 1.00 84.12 202 THR A CA 1
ATOM 1506 C C . THR A 1 202 ? 11.547 -4.886 -5.296 1.00 84.12 202 THR A C 1
ATOM 1508 O O . THR A 1 202 ? 11.717 -3.681 -5.493 1.00 84.12 202 THR A O 1
ATOM 1511 N N . ALA A 1 203 ? 10.589 -5.311 -4.465 1.00 82.88 203 ALA A N 1
ATOM 1512 C CA . ALA A 1 203 ? 9.686 -4.401 -3.765 1.00 82.88 203 ALA A CA 1
ATOM 1513 C C . ALA A 1 203 ? 10.402 -3.521 -2.720 1.00 82.88 203 ALA A C 1
ATOM 1515 O O . ALA A 1 203 ? 10.079 -2.336 -2.624 1.00 82.88 203 ALA A O 1
ATOM 1516 N N . LEU A 1 204 ? 11.399 -4.044 -2.002 1.00 85.75 204 LEU A N 1
ATOM 1517 C CA . LEU A 1 204 ? 12.269 -3.275 -1.097 1.00 85.75 204 LEU A CA 1
ATOM 1518 C C . LEU A 1 204 ? 13.205 -2.306 -1.848 1.00 85.75 204 LEU A C 1
ATOM 1520 O O . LEU A 1 204 ? 13.628 -1.289 -1.292 1.00 85.75 204 LEU A O 1
ATOM 1524 N N . GLY A 1 205 ? 13.493 -2.579 -3.124 1.00 86.69 205 GLY A N 1
ATOM 1525 C CA . GLY A 1 205 ? 14.370 -1.773 -3.975 1.00 86.69 205 GLY A CA 1
ATOM 1526 C C . GLY A 1 205 ? 15.822 -2.259 -4.023 1.00 86.69 205 GLY A C 1
ATOM 1527 O O . GLY A 1 205 ? 16.741 -1.449 -4.189 1.00 86.69 205 GLY A O 1
ATOM 1528 N N . PHE A 1 206 ? 16.049 -3.567 -3.873 1.00 86.69 206 PHE A N 1
ATOM 1529 C CA . PHE A 1 206 ? 17.285 -4.188 -4.349 1.00 86.69 206 PHE A CA 1
ATOM 1530 C C . PHE A 1 206 ? 17.309 -4.148 -5.890 1.00 86.69 206 PHE A C 1
ATOM 1532 O O . PHE A 1 206 ? 16.270 -4.370 -6.512 1.00 86.69 206 PHE A O 1
ATOM 1539 N N . PRO A 1 207 ? 18.455 -3.840 -6.523 1.00 85.94 207 PRO A N 1
ATOM 1540 C CA . PRO A 1 207 ? 18.595 -3.927 -7.969 1.00 85.94 207 PRO A CA 1
ATOM 1541 C C . PRO A 1 207 ? 18.706 -5.394 -8.394 1.00 85.94 207 PRO A C 1
ATOM 1543 O O . PRO A 1 207 ? 19.479 -6.140 -7.797 1.00 85.94 207 PRO A O 1
ATOM 1546 N N . VAL A 1 208 ? 17.993 -5.769 -9.455 1.00 85.19 208 VAL A N 1
ATOM 1547 C CA . VAL A 1 208 ? 18.324 -6.970 -10.235 1.00 85.19 208 VAL A CA 1
ATOM 1548 C C . VAL A 1 208 ? 19.551 -6.637 -11.086 1.00 85.19 208 VAL A C 1
ATOM 1550 O O . VAL A 1 208 ? 19.632 -5.545 -11.655 1.00 85.19 208 VAL A O 1
ATOM 1553 N N . THR A 1 209 ? 20.530 -7.531 -11.137 1.00 84.00 209 THR A N 1
ATOM 1554 C CA . THR A 1 209 ? 21.775 -7.334 -11.888 1.00 84.00 209 THR A CA 1
ATOM 1555 C C . THR A 1 209 ? 21.604 -7.620 -13.381 1.00 84.00 209 THR A C 1
ATOM 1557 O O . THR A 1 209 ? 20.701 -8.344 -13.804 1.00 84.00 209 THR A O 1
ATOM 1560 N N . ASN A 1 210 ? 22.512 -7.082 -14.200 1.00 77.06 210 ASN A N 1
ATOM 1561 C CA . ASN A 1 210 ? 22.546 -7.380 -15.635 1.00 77.06 210 ASN A CA 1
ATOM 1562 C C . ASN A 1 210 ? 22.828 -8.868 -15.908 1.00 77.06 210 ASN A C 1
ATOM 1564 O O . ASN A 1 210 ? 22.344 -9.392 -16.903 1.00 77.06 210 ASN A O 1
ATOM 1568 N N . GLU A 1 211 ? 23.576 -9.538 -15.027 1.00 80.38 211 GLU A N 1
ATOM 1569 C CA . GLU A 1 211 ? 23.893 -10.971 -15.097 1.00 80.38 211 GLU A CA 1
ATOM 1570 C C . GLU A 1 211 ? 22.646 -11.825 -14.816 1.00 80.38 211 GLU A C 1
ATOM 1572 O O . GLU A 1 211 ? 22.274 -12.657 -15.641 1.00 80.38 211 GLU A O 1
ATOM 1577 N N . GLU A 1 212 ? 21.929 -11.549 -13.717 1.00 84.00 212 GLU A N 1
ATOM 1578 C CA . GLU A 1 212 ? 20.638 -12.191 -13.418 1.00 84.00 212 GLU A CA 1
ATOM 1579 C C . GLU A 1 212 ? 19.629 -11.969 -14.550 1.00 84.00 212 GLU A C 1
ATOM 1581 O O . GLU A 1 212 ? 18.936 -12.908 -14.930 1.00 84.00 212 GLU A O 1
ATOM 1586 N N . MET A 1 213 ? 19.571 -10.760 -15.127 1.00 88.00 213 MET A N 1
ATOM 1587 C CA . MET A 1 213 ? 18.710 -10.465 -16.277 1.00 88.00 213 MET A CA 1
ATOM 1588 C C . MET A 1 213 ? 19.147 -11.169 -17.563 1.00 88.00 213 MET A C 1
ATOM 1590 O O . MET A 1 213 ? 18.289 -11.593 -18.333 1.00 88.00 213 MET A O 1
ATOM 1594 N N . ALA A 1 214 ? 20.447 -11.296 -17.833 1.00 83.94 214 ALA A N 1
ATOM 1595 C CA . ALA A 1 214 ? 20.961 -12.021 -18.996 1.00 83.94 214 ALA A CA 1
ATOM 1596 C C . ALA A 1 214 ? 20.642 -13.525 -18.932 1.00 83.94 214 ALA A C 1
ATOM 1598 O O . ALA A 1 214 ? 20.450 -14.142 -19.973 1.00 83.94 214 ALA A O 1
ATOM 1599 N N . ALA A 1 215 ? 20.512 -14.091 -17.729 1.00 86.94 215 ALA A N 1
ATOM 1600 C CA . ALA A 1 215 ? 20.118 -15.483 -17.515 1.00 86.94 215 ALA A CA 1
ATOM 1601 C C . ALA A 1 215 ? 18.592 -15.740 -17.559 1.00 86.94 215 ALA A C 1
ATOM 1603 O O . ALA A 1 215 ? 18.170 -16.891 -17.442 1.00 86.94 215 ALA A O 1
ATOM 1604 N N . ARG A 1 216 ? 17.742 -14.708 -17.700 1.00 88.25 216 ARG A N 1
ATOM 1605 C CA . ARG A 1 216 ? 16.281 -14.897 -17.823 1.00 88.25 216 ARG A CA 1
ATOM 1606 C C . ARG A 1 216 ? 15.908 -15.331 -19.244 1.00 88.25 216 ARG A C 1
ATOM 1608 O O . ARG A 1 216 ? 16.443 -14.753 -20.189 1.00 88.25 216 ARG A O 1
ATOM 1615 N N . PRO A 1 217 ? 14.968 -16.284 -19.402 1.00 90.12 217 PRO A N 1
ATOM 1616 C CA . PRO A 1 217 ? 14.444 -16.641 -20.711 1.00 90.12 217 PRO A CA 1
ATOM 1617 C C . PRO A 1 217 ? 13.673 -15.466 -21.319 1.00 90.12 217 PRO A C 1
ATOM 1619 O O . PRO A 1 217 ? 12.980 -14.720 -20.621 1.00 90.12 217 PRO A O 1
ATOM 1622 N N . ASP A 1 218 ? 13.777 -15.347 -22.636 1.00 91.62 218 ASP A N 1
ATOM 1623 C CA . ASP A 1 218 ? 13.120 -14.306 -23.412 1.00 91.62 218 ASP A CA 1
ATOM 1624 C C . ASP A 1 218 ? 11.705 -14.755 -23.811 1.00 91.62 218 ASP A C 1
ATOM 1626 O O . ASP A 1 218 ? 11.513 -15.782 -24.464 1.00 91.62 218 ASP A O 1
ATOM 1630 N N . HIS A 1 219 ? 10.692 -13.978 -23.421 1.00 90.88 219 HIS A N 1
ATOM 1631 C CA . HIS A 1 219 ? 9.288 -14.240 -23.741 1.00 90.88 219 HIS A CA 1
ATOM 1632 C C . HIS A 1 219 ? 8.897 -13.455 -24.993 1.00 90.88 219 HIS A C 1
ATOM 1634 O O . HIS A 1 219 ? 8.804 -12.227 -24.953 1.00 90.88 219 HIS A O 1
ATOM 1640 N N . THR A 1 220 ? 8.661 -14.154 -26.103 1.00 93.25 220 THR A N 1
ATOM 1641 C CA . THR A 1 220 ? 8.244 -13.538 -27.375 1.00 93.25 220 THR A CA 1
ATOM 1642 C C . THR A 1 220 ? 6.719 -13.521 -27.493 1.00 93.25 220 THR A C 1
ATOM 1644 O O . THR A 1 220 ? 6.076 -14.546 -27.281 1.00 93.25 220 THR A O 1
ATOM 1647 N N . ASP A 1 221 ? 6.138 -12.370 -27.836 1.00 89.56 221 ASP A N 1
ATOM 1648 C CA . ASP A 1 221 ? 4.702 -12.194 -28.109 1.00 89.56 221 ASP A CA 1
ATOM 1649 C C . ASP A 1 221 ? 4.496 -10.977 -29.039 1.00 89.56 221 ASP A C 1
ATOM 1651 O O . ASP A 1 221 ? 5.420 -10.190 -29.275 1.00 89.56 221 ASP A O 1
ATOM 1655 N N . ASP A 1 222 ? 3.271 -10.795 -29.529 1.00 89.12 222 ASP A N 1
ATOM 1656 C CA . ASP A 1 222 ? 2.797 -9.517 -30.056 1.00 89.12 222 ASP A CA 1
ATOM 1657 C C . ASP A 1 222 ? 2.214 -8.711 -28.890 1.00 89.12 222 ASP A C 1
ATOM 1659 O O . ASP A 1 222 ? 1.109 -8.970 -28.415 1.00 89.12 222 ASP A O 1
ATOM 1663 N N . TRP A 1 223 ? 2.959 -7.735 -28.386 1.00 86.75 223 TRP A N 1
ATOM 1664 C CA . TRP A 1 223 ? 2.615 -7.004 -27.170 1.00 86.75 223 TRP A CA 1
ATOM 1665 C C . TRP A 1 223 ? 1.763 -5.766 -27.466 1.00 86.75 223 TRP A C 1
ATOM 1667 O O . TRP A 1 223 ? 2.243 -4.802 -28.061 1.00 86.75 223 TRP A O 1
ATOM 1677 N N . ALA A 1 224 ? 0.522 -5.738 -26.984 1.00 82.12 224 ALA A N 1
ATOM 1678 C CA . ALA A 1 224 ? -0.327 -4.550 -27.035 1.00 82.12 224 ALA A CA 1
ATOM 1679 C C . ALA A 1 224 ? 0.112 -3.534 -25.970 1.00 82.12 224 ALA A C 1
ATOM 1681 O O . ALA A 1 224 ? 0.078 -3.842 -24.775 1.00 82.12 224 ALA A O 1
ATOM 1682 N N . VAL A 1 225 ? 0.497 -2.317 -26.369 1.00 82.00 225 VAL A N 1
ATOM 1683 C CA . VAL A 1 225 ? 0.924 -1.274 -25.422 1.00 82.00 225 VAL A CA 1
ATOM 1684 C C . VAL A 1 225 ? -0.284 -0.506 -24.904 1.00 82.00 225 VAL A C 1
ATOM 1686 O O . VAL A 1 225 ? -0.874 0.325 -25.597 1.00 82.00 225 VAL A O 1
ATOM 1689 N N . LEU A 1 226 ? -0.646 -0.788 -23.655 1.00 74.88 226 LEU A N 1
ATOM 1690 C CA . LEU A 1 226 ? -1.862 -0.293 -23.014 1.00 74.88 226 LEU A CA 1
ATOM 1691 C C . LEU A 1 226 ? -1.724 1.145 -22.519 1.00 74.88 226 LEU A C 1
ATOM 1693 O O . LEU A 1 226 ? -2.647 1.946 -22.649 1.00 74.88 226 LEU A O 1
ATOM 1697 N N . ALA A 1 227 ? -0.579 1.461 -21.915 1.00 70.56 227 ALA A N 1
ATOM 1698 C CA . ALA A 1 227 ? -0.340 2.742 -21.272 1.00 70.56 227 ALA A CA 1
ATOM 1699 C C . ALA A 1 227 ? 1.144 3.114 -21.296 1.00 70.56 227 ALA A C 1
ATOM 1701 O O . ALA A 1 227 ? 2.031 2.263 -21.379 1.00 70.56 227 ALA A O 1
ATOM 1702 N N . HIS A 1 228 ? 1.393 4.415 -21.189 1.00 74.50 228 HIS A N 1
ATOM 1703 C CA . HIS A 1 228 ? 2.714 5.023 -21.183 1.00 74.50 228 HIS A CA 1
ATOM 1704 C C . HIS A 1 228 ? 2.666 6.258 -20.276 1.00 74.50 228 HIS A C 1
ATOM 1706 O O . HIS A 1 228 ? 1.863 7.158 -20.525 1.00 74.50 228 HIS A O 1
ATOM 1712 N N . SER A 1 229 ? 3.503 6.304 -19.237 1.00 72.69 229 SER A N 1
ATOM 1713 C CA . SER A 1 229 ? 3.710 7.502 -18.412 1.00 72.69 229 SER A CA 1
ATOM 1714 C C . SER A 1 229 ? 5.173 7.924 -18.460 1.00 72.69 229 SER A C 1
ATOM 1716 O O . SER A 1 229 ? 6.070 7.090 -18.598 1.00 72.69 229 SER A O 1
ATOM 1718 N N . VAL A 1 230 ? 5.402 9.233 -18.368 1.00 76.06 230 VAL A N 1
ATOM 1719 C CA . VAL A 1 230 ? 6.729 9.833 -18.229 1.00 76.06 230 VAL A CA 1
ATOM 1720 C C . VAL A 1 230 ? 6.643 10.841 -17.094 1.00 76.06 230 VAL A C 1
ATOM 1722 O O . VAL A 1 230 ? 5.818 11.753 -17.135 1.00 76.06 230 VAL A O 1
ATOM 1725 N N . GLU A 1 231 ? 7.468 10.642 -16.076 1.00 71.75 231 GLU A N 1
ATOM 1726 C CA . GLU A 1 231 ? 7.439 11.350 -14.797 1.00 71.75 231 GLU A CA 1
ATOM 1727 C C . GLU A 1 231 ? 8.858 11.848 -14.473 1.00 71.75 231 GLU A C 1
ATOM 1729 O O . GLU A 1 231 ? 9.845 11.190 -14.803 1.00 71.75 231 GLU A O 1
ATOM 1734 N N . GLU A 1 232 ? 8.987 13.023 -13.856 1.00 71.62 232 GLU A N 1
ATOM 1735 C CA . GLU A 1 232 ? 10.286 13.576 -13.446 1.00 71.62 232 GLU A CA 1
ATOM 1736 C C . GLU A 1 232 ? 10.492 13.353 -11.939 1.00 71.62 232 GLU A C 1
ATOM 1738 O O . GLU A 1 232 ? 9.834 13.980 -11.110 1.00 71.62 232 GLU A O 1
ATOM 1743 N N . GLU A 1 233 ? 11.411 12.450 -11.583 1.00 64.75 233 GLU A N 1
ATOM 1744 C CA . GLU A 1 233 ? 11.855 12.195 -10.208 1.00 64.75 233 GLU A CA 1
ATOM 1745 C C . GLU A 1 233 ? 13.206 12.896 -9.965 1.00 64.75 233 GLU A C 1
ATOM 1747 O O . GLU A 1 233 ? 14.264 12.406 -10.364 1.00 64.75 233 GLU A O 1
ATOM 1752 N N . ASP A 1 234 ? 13.176 14.059 -9.306 1.00 68.62 234 ASP A N 1
ATOM 1753 C CA . ASP A 1 234 ? 14.322 14.920 -8.951 1.00 68.62 234 ASP A CA 1
ATOM 1754 C C . ASP A 1 234 ? 15.216 15.372 -10.129 1.00 68.62 234 ASP A C 1
ATOM 1756 O O . ASP A 1 234 ? 15.181 16.527 -10.552 1.00 68.62 234 ASP A O 1
ATOM 1760 N N . LYS A 1 235 ? 16.079 14.478 -10.623 1.00 72.69 235 LYS A N 1
ATOM 1761 C CA . LYS A 1 235 ? 17.043 14.693 -11.725 1.00 72.69 235 LYS A CA 1
ATOM 1762 C C . LYS A 1 235 ? 16.971 13.586 -12.788 1.00 72.69 235 LYS A C 1
ATOM 1764 O O . LYS A 1 235 ? 17.834 13.512 -13.667 1.00 72.69 235 LYS A O 1
ATOM 1769 N N . LEU A 1 236 ? 15.978 12.709 -12.668 1.00 79.31 236 LEU A N 1
ATOM 1770 C CA . LEU A 1 236 ? 15.796 11.489 -13.436 1.00 79.31 236 LEU A CA 1
ATOM 1771 C C . LEU A 1 236 ? 14.421 11.539 -14.108 1.00 79.31 236 LEU A C 1
ATOM 1773 O O . LEU A 1 236 ? 13.402 11.698 -13.443 1.00 79.31 236 LEU A O 1
ATOM 1777 N N . THR A 1 237 ? 14.375 11.383 -15.424 1.00 77.75 237 THR A N 1
ATOM 1778 C CA . THR A 1 237 ? 13.119 11.144 -16.135 1.00 77.75 237 THR A CA 1
ATOM 1779 C C . THR A 1 237 ? 12.842 9.646 -16.092 1.00 77.75 237 THR A C 1
ATOM 1781 O O . THR A 1 237 ? 13.631 8.861 -16.616 1.00 77.75 237 THR A O 1
ATOM 1784 N N . VAL A 1 238 ? 11.740 9.237 -15.476 1.00 79.56 238 VAL A N 1
ATOM 1785 C CA . VAL A 1 238 ? 11.292 7.843 -15.421 1.00 79.56 238 VAL A CA 1
ATOM 1786 C C . VAL A 1 238 ? 10.198 7.647 -16.460 1.00 79.56 238 VAL A C 1
ATOM 1788 O O . VAL A 1 238 ? 9.258 8.436 -16.522 1.00 79.56 238 VAL A O 1
ATOM 1791 N N . ARG A 1 239 ? 10.287 6.587 -17.264 1.00 85.00 239 ARG A N 1
ATOM 1792 C CA . ARG A 1 239 ? 9.192 6.145 -18.134 1.00 85.00 239 ARG A CA 1
ATOM 1793 C C . ARG A 1 239 ? 8.680 4.789 -17.675 1.00 85.00 239 ARG A C 1
ATOM 1795 O O . ARG A 1 239 ? 9.468 3.861 -17.517 1.00 85.00 239 ARG A O 1
ATOM 1802 N N . SER A 1 240 ? 7.363 4.669 -17.541 1.00 83.94 240 SER A N 1
ATOM 1803 C CA . SER A 1 240 ? 6.675 3.379 -17.465 1.00 83.94 240 SER A CA 1
ATOM 1804 C C . SER A 1 240 ? 6.006 3.068 -18.797 1.00 83.94 240 SER A C 1
ATOM 1806 O O . SER A 1 240 ? 5.265 3.896 -19.328 1.00 83.94 240 SER A O 1
ATOM 1808 N N . VAL A 1 241 ? 6.214 1.853 -19.303 1.00 84.12 241 VAL A N 1
ATOM 1809 C CA . VAL A 1 241 ? 5.455 1.288 -20.427 1.00 84.12 241 VAL A CA 1
ATOM 1810 C C . VAL A 1 241 ? 4.716 0.058 -19.914 1.00 84.12 241 VAL A C 1
ATOM 1812 O O . VAL A 1 241 ? 5.350 -0.833 -19.352 1.00 84.12 241 VAL A O 1
ATOM 1815 N N . TRP A 1 242 ? 3.396 0.000 -20.090 1.00 82.12 242 TRP A N 1
ATOM 1816 C CA . TRP A 1 242 ? 2.580 -1.166 -19.738 1.00 82.12 242 TRP A CA 1
ATOM 1817 C C . TRP A 1 242 ? 2.146 -1.897 -21.002 1.00 82.12 242 TRP A C 1
ATOM 1819 O O . TRP A 1 242 ? 1.556 -1.292 -21.899 1.00 82.12 242 TRP A O 1
ATOM 1829 N N . LEU A 1 243 ? 2.414 -3.198 -21.047 1.00 85.19 243 LEU A N 1
ATOM 1830 C CA . LEU A 1 243 ? 2.163 -4.066 -22.188 1.00 85.19 243 LEU A CA 1
ATOM 1831 C C . LEU A 1 243 ? 1.364 -5.302 -21.763 1.00 85.19 243 LEU A C 1
ATOM 1833 O O . LEU A 1 243 ? 1.413 -5.718 -20.604 1.00 85.19 243 LEU A O 1
ATOM 1837 N N . VAL A 1 244 ? 0.674 -5.925 -22.714 1.00 82.12 244 VAL A N 1
ATOM 1838 C CA . VAL A 1 244 ? 0.080 -7.257 -22.545 1.00 82.12 244 VAL A CA 1
ATOM 1839 C C . VAL A 1 244 ? 0.263 -8.083 -23.816 1.00 82.12 244 VAL A C 1
ATOM 1841 O O . VAL A 1 244 ? -0.016 -7.601 -24.913 1.00 82.12 244 VAL A O 1
ATOM 1844 N N . GLY A 1 245 ? 0.751 -9.313 -23.673 1.00 82.62 245 GLY A N 1
ATOM 1845 C CA . GLY A 1 245 ? 0.943 -10.239 -24.787 1.00 82.62 245 GLY A CA 1
ATOM 1846 C C . GLY A 1 245 ? -0.397 -10.645 -25.401 1.00 82.62 245 GLY A C 1
ATOM 1847 O O . GLY A 1 245 ? -1.327 -11.010 -24.677 1.00 82.62 245 GLY A O 1
ATOM 1848 N N . ARG A 1 246 ? -0.536 -10.555 -26.726 1.00 78.81 246 ARG A N 1
ATOM 1849 C CA . ARG A 1 246 ? -1.789 -10.868 -27.429 1.00 78.81 246 ARG A CA 1
ATOM 1850 C C . ARG A 1 246 ? -2.056 -12.363 -27.521 1.00 78.81 246 ARG A C 1
ATOM 1852 O O . ARG A 1 246 ? -3.227 -12.740 -27.510 1.00 78.81 246 ARG A O 1
ATOM 1859 N N . ALA A 1 247 ? -1.015 -13.191 -27.587 1.00 79.38 247 ALA A N 1
ATOM 1860 C CA . ALA A 1 247 ? -1.143 -14.643 -27.556 1.00 79.38 247 ALA A CA 1
ATOM 1861 C C . ALA A 1 247 ? -1.178 -15.178 -26.115 1.00 79.38 247 ALA A C 1
ATOM 1863 O O . ALA A 1 247 ? -2.075 -15.938 -25.759 1.00 79.38 247 ALA A O 1
ATOM 1864 N N . SER A 1 248 ? -0.232 -14.759 -25.269 1.00 76.56 248 SER A N 1
ATOM 1865 C CA . SER A 1 248 ? -0.050 -15.319 -23.920 1.00 76.56 248 SER A CA 1
ATOM 1866 C C . SER A 1 248 ? -0.907 -14.672 -22.825 1.00 76.56 248 SER A C 1
ATOM 1868 O O . SER A 1 248 ? -1.005 -15.221 -21.730 1.00 76.56 248 SER A O 1
ATOM 1870 N N . CYS A 1 249 ? -1.504 -13.500 -23.078 1.00 73.06 249 CYS A N 1
ATOM 1871 C CA . CYS A 1 249 ? -2.184 -12.660 -22.077 1.00 73.06 249 CYS A CA 1
ATOM 1872 C C . CYS A 1 249 ? -1.311 -12.237 -20.869 1.00 73.06 249 CYS A C 1
ATOM 1874 O O . CYS A 1 249 ? -1.834 -11.671 -19.906 1.00 73.06 249 CYS A O 1
ATOM 1876 N N . VAL A 1 250 ? 0.010 -12.459 -20.911 1.00 76.62 250 VAL A N 1
ATOM 1877 C CA . VAL A 1 250 ? 0.952 -12.040 -19.859 1.00 76.62 250 VAL A CA 1
ATOM 1878 C C . VAL A 1 250 ? 1.052 -10.515 -19.831 1.00 76.62 250 VAL A C 1
ATOM 1880 O O . VAL A 1 250 ? 1.150 -9.876 -20.876 1.00 76.62 250 VAL A O 1
ATOM 1883 N N . VAL A 1 251 ? 1.042 -9.918 -18.635 1.00 77.25 251 VAL A N 1
ATOM 1884 C CA . VAL A 1 251 ? 1.149 -8.463 -18.439 1.00 77.25 251 VAL A CA 1
ATOM 1885 C C . VAL A 1 251 ? 2.584 -8.090 -18.072 1.00 77.25 251 VAL A C 1
ATOM 1887 O O . VAL A 1 251 ? 3.145 -8.644 -17.130 1.00 77.25 251 VAL A O 1
ATOM 1890 N N . ALA A 1 252 ? 3.149 -7.107 -18.769 1.00 83.56 252 ALA A N 1
ATOM 1891 C CA . ALA A 1 252 ? 4.495 -6.585 -18.543 1.00 83.56 252 ALA A CA 1
ATOM 1892 C C . ALA A 1 252 ? 4.473 -5.085 -18.209 1.00 83.56 252 ALA A C 1
ATOM 1894 O O . ALA A 1 252 ? 3.660 -4.320 -18.732 1.00 83.56 252 ALA A O 1
ATOM 1895 N N . GLN A 1 253 ? 5.413 -4.641 -17.374 1.00 87.06 253 GLN A N 1
ATOM 1896 C CA . GLN A 1 253 ? 5.709 -3.230 -17.145 1.00 87.06 253 GLN A CA 1
ATOM 1897 C C . GLN A 1 253 ? 7.219 -2.972 -17.237 1.00 87.06 253 GLN A C 1
ATOM 1899 O O . GLN A 1 253 ? 7.973 -3.268 -16.302 1.00 87.06 253 GLN A O 1
ATOM 1904 N N . VAL A 1 254 ? 7.645 -2.364 -18.344 1.00 89.25 254 VAL A N 1
ATOM 1905 C CA . VAL A 1 254 ? 9.027 -1.909 -18.546 1.00 89.25 254 VAL A CA 1
ATOM 1906 C C . VAL A 1 254 ? 9.233 -0.564 -17.843 1.00 89.25 254 VAL A C 1
ATOM 1908 O O . VAL A 1 254 ? 8.333 0.283 -17.837 1.00 89.25 254 VAL A O 1
ATOM 1911 N N . LEU A 1 255 ? 10.407 -0.384 -17.230 1.00 85.38 255 LEU A N 1
ATOM 1912 C CA . LEU A 1 255 ? 10.877 0.903 -16.710 1.00 85.38 255 LEU A CA 1
ATOM 1913 C C . LEU A 1 255 ? 12.139 1.333 -17.441 1.00 85.38 255 LEU A C 1
ATOM 1915 O O . LEU A 1 255 ? 13.133 0.611 -17.425 1.00 85.38 255 LEU A O 1
ATOM 1919 N N . ASP A 1 256 ? 12.113 2.547 -17.976 1.00 85.62 256 ASP A N 1
ATOM 1920 C CA . ASP A 1 256 ? 13.292 3.211 -18.513 1.00 85.62 256 ASP A CA 1
ATOM 1921 C C . ASP A 1 256 ? 13.656 4.427 -17.662 1.00 85.62 256 ASP A C 1
ATOM 1923 O O . ASP A 1 256 ? 12.786 5.127 -17.135 1.00 85.62 256 ASP A O 1
ATOM 1927 N N . TYR A 1 257 ? 14.955 4.710 -17.579 1.00 83.31 257 TYR A N 1
ATOM 1928 C CA . TYR A 1 257 ? 15.505 5.812 -16.797 1.00 83.31 257 TYR A CA 1
ATOM 1929 C C . TYR A 1 257 ? 16.383 6.700 -17.679 1.00 83.31 257 TYR A C 1
ATOM 1931 O O . TYR A 1 257 ? 17.342 6.232 -18.291 1.00 83.31 257 TYR A O 1
ATOM 1939 N N . GLY A 1 258 ? 16.054 7.988 -17.740 1.00 83.25 258 GLY A N 1
ATOM 1940 C CA . GLY A 1 258 ? 16.778 9.008 -18.490 1.00 83.25 258 GLY A CA 1
ATOM 1941 C C . GLY A 1 258 ? 17.334 10.100 -17.579 1.00 83.25 258 GLY A C 1
ATOM 1942 O O . GLY A 1 258 ? 16.771 10.418 -16.538 1.00 83.25 258 GLY A O 1
ATOM 1943 N N . THR A 1 259 ? 18.439 10.710 -17.986 1.00 82.75 259 THR A N 1
ATOM 1944 C CA . THR A 1 259 ? 19.043 11.892 -17.353 1.00 82.75 259 THR A CA 1
ATOM 1945 C C . THR A 1 259 ? 19.319 12.953 -18.415 1.00 82.75 259 THR A C 1
ATOM 1947 O O . THR A 1 259 ? 19.340 12.657 -19.609 1.00 82.75 259 THR A O 1
ATOM 1950 N N . ALA A 1 260 ? 19.649 14.179 -18.000 1.00 74.75 260 ALA A N 1
ATOM 1951 C CA . ALA A 1 260 ? 20.079 15.234 -18.923 1.00 74.75 260 ALA A CA 1
ATOM 1952 C C . ALA A 1 260 ? 21.308 14.862 -19.792 1.00 74.75 260 ALA A C 1
ATOM 1954 O O . ALA A 1 260 ? 21.517 15.474 -20.836 1.00 74.75 260 ALA A O 1
ATOM 1955 N N . ALA A 1 261 ? 22.111 13.868 -19.382 1.00 76.19 261 ALA A N 1
ATOM 1956 C CA . ALA A 1 261 ? 23.272 13.372 -20.129 1.00 76.19 261 ALA A CA 1
ATOM 1957 C C . ALA A 1 261 ? 22.993 12.098 -20.955 1.00 76.19 261 ALA A C 1
ATOM 1959 O O . ALA A 1 261 ? 23.765 11.777 -21.856 1.00 76.19 261 ALA A O 1
ATOM 1960 N N . SER A 1 262 ? 21.911 11.373 -20.659 1.00 78.56 262 SER A N 1
ATOM 1961 C CA . SER A 1 262 ? 21.523 10.128 -21.332 1.00 78.56 262 SER A CA 1
ATOM 1962 C C . SER A 1 262 ? 19.997 10.080 -21.445 1.00 78.56 262 SER A C 1
ATOM 1964 O O . SER A 1 262 ? 19.346 9.736 -20.456 1.00 78.56 262 SER A O 1
ATOM 1966 N N . PRO A 1 263 ? 19.403 10.451 -22.594 1.00 80.31 263 PRO A N 1
ATOM 1967 C CA . PRO A 1 263 ? 17.951 10.469 -22.755 1.00 80.31 263 PRO A CA 1
ATOM 1968 C C . PRO A 1 263 ? 17.353 9.059 -22.661 1.00 80.31 263 PRO A C 1
ATOM 1970 O O . PRO A 1 263 ? 18.055 8.061 -22.824 1.00 80.31 263 PRO A O 1
ATOM 1973 N N . LEU A 1 264 ? 16.037 8.989 -22.443 1.00 79.25 264 LEU A N 1
ATOM 1974 C CA . LEU A 1 264 ? 15.284 7.736 -22.516 1.00 79.25 264 LEU A CA 1
ATOM 1975 C C . LEU A 1 264 ? 15.503 7.040 -23.880 1.00 79.25 264 LEU A C 1
ATOM 1977 O O . LEU A 1 264 ? 15.527 7.729 -24.907 1.00 79.25 264 LEU A O 1
ATOM 1981 N N . PRO A 1 265 ? 15.615 5.697 -23.923 1.00 81.31 265 PRO A N 1
ATOM 1982 C CA . PRO A 1 265 ? 15.738 4.952 -25.174 1.00 81.31 265 PRO A CA 1
ATOM 1983 C C . PRO A 1 265 ? 14.450 5.037 -26.012 1.00 81.31 265 PRO A C 1
ATOM 1985 O O . PRO A 1 265 ? 13.422 5.562 -25.567 1.00 81.31 265 PRO A O 1
ATOM 1988 N N . ALA A 1 266 ? 14.468 4.496 -27.230 1.00 80.50 266 ALA A N 1
ATOM 1989 C CA . ALA A 1 266 ? 13.229 4.273 -27.973 1.00 80.50 266 ALA A CA 1
ATOM 1990 C C . ALA A 1 266 ? 12.350 3.238 -27.240 1.00 80.50 266 ALA A C 1
ATOM 1992 O O . ALA A 1 266 ? 12.867 2.291 -26.659 1.00 80.50 266 ALA A O 1
ATOM 1993 N N . ALA A 1 267 ? 11.034 3.439 -27.259 1.00 83.12 267 ALA A N 1
ATOM 1994 C CA . ALA A 1 267 ? 10.037 2.490 -26.768 1.00 83.12 267 ALA A CA 1
ATOM 1995 C C . ALA A 1 267 ? 8.732 2.684 -27.560 1.00 83.12 267 ALA A C 1
ATOM 1997 O O . ALA A 1 267 ? 8.502 3.788 -28.069 1.00 83.12 267 ALA A O 1
ATOM 1998 N N . PRO A 1 268 ? 7.885 1.649 -27.679 1.00 82.62 268 PRO A N 1
ATOM 1999 C CA . PRO A 1 268 ? 6.579 1.765 -28.318 1.00 82.62 268 PRO A CA 1
ATOM 2000 C C . PRO A 1 268 ? 5.628 2.657 -27.496 1.00 82.62 268 PRO A C 1
ATOM 2002 O O . PRO A 1 268 ? 5.670 2.684 -26.265 1.00 82.62 268 PRO A O 1
ATOM 2005 N N . THR A 1 269 ? 4.761 3.396 -28.187 1.00 80.62 269 THR A N 1
ATOM 2006 C CA . THR A 1 269 ? 3.785 4.317 -27.579 1.00 80.62 269 THR A CA 1
ATOM 2007 C C . THR A 1 269 ? 2.492 3.580 -27.218 1.00 80.62 269 THR A C 1
ATOM 2009 O O . THR A 1 269 ? 2.138 2.601 -27.869 1.00 80.62 269 THR A O 1
ATOM 2012 N N . ALA A 1 270 ? 1.740 4.066 -26.225 1.00 78.00 270 ALA A N 1
ATOM 2013 C CA . ALA A 1 270 ? 0.391 3.562 -25.947 1.00 78.00 270 ALA A CA 1
ATOM 2014 C C . ALA A 1 270 ? -0.499 3.607 -27.206 1.00 78.00 270 ALA A C 1
ATOM 2016 O O . ALA A 1 270 ? -0.536 4.620 -27.907 1.00 78.00 270 ALA A O 1
ATOM 2017 N N . GLY A 1 271 ? -1.201 2.507 -27.492 1.00 71.94 271 GLY A N 1
ATOM 2018 C CA . GLY A 1 271 ? -1.961 2.323 -28.733 1.00 71.94 271 GLY A CA 1
ATOM 2019 C C . GLY A 1 271 ? -1.141 1.822 -29.932 1.00 71.94 271 GLY A C 1
ATOM 2020 O O . GLY A 1 271 ? -1.682 1.747 -31.034 1.00 71.94 271 GLY A O 1
ATOM 2021 N N . GLN A 1 272 ? 0.133 1.467 -29.742 1.00 80.31 272 GLN A N 1
ATOM 2022 C CA . GLN A 1 272 ? 0.914 0.655 -30.682 1.00 80.31 272 GLN A CA 1
ATOM 2023 C C . GLN A 1 272 ? 0.962 -0.811 -30.236 1.00 80.31 272 GLN A C 1
ATOM 2025 O O . GLN A 1 272 ? 0.741 -1.120 -29.064 1.00 80.31 272 GLN A O 1
ATOM 2030 N N . ASP A 1 273 ? 1.320 -1.691 -31.170 1.00 83.69 273 ASP A N 1
ATOM 2031 C CA . ASP A 1 273 ? 1.795 -3.039 -30.849 1.00 83.69 273 ASP A CA 1
ATOM 2032 C C . ASP A 1 273 ? 3.331 -3.076 -30.912 1.00 83.69 273 ASP A C 1
ATOM 2034 O O . ASP A 1 273 ? 3.958 -2.275 -31.610 1.00 83.69 273 ASP A O 1
ATOM 2038 N N . PHE A 1 274 ? 3.943 -4.002 -30.182 1.00 87.75 274 PHE A N 1
ATOM 2039 C CA . PHE A 1 274 ? 5.371 -4.305 -30.226 1.00 87.75 274 PHE A CA 1
ATOM 2040 C C . PHE A 1 274 ? 5.545 -5.809 -30.429 1.00 87.75 274 PHE A C 1
ATOM 2042 O O . PHE A 1 274 ? 5.243 -6.586 -29.529 1.00 87.75 274 PHE A O 1
ATOM 2049 N N . SER A 1 275 ? 6.020 -6.223 -31.600 1.00 90.06 275 SER A N 1
ATOM 2050 C CA . SER A 1 275 ? 6.320 -7.629 -31.885 1.00 90.06 275 SER A CA 1
ATOM 2051 C C . SER A 1 275 ? 7.757 -7.904 -31.457 1.00 90.06 275 SER A C 1
ATOM 2053 O O . SER A 1 275 ? 8.684 -7.302 -32.013 1.00 90.06 275 SER A O 1
ATOM 2055 N N . GLY A 1 276 ? 7.960 -8.759 -30.451 1.00 90.00 276 GLY A N 1
ATOM 2056 C CA . GLY A 1 276 ? 9.302 -8.997 -29.921 1.00 90.00 276 GLY A CA 1
ATOM 2057 C C . GLY A 1 276 ? 9.388 -9.720 -28.582 1.00 90.00 276 GLY A C 1
ATOM 2058 O O . GLY A 1 276 ? 8.396 -10.159 -27.997 1.00 90.00 276 GLY A O 1
ATOM 2059 N N . ALA A 1 277 ? 10.624 -9.819 -28.103 1.00 92.88 277 ALA A N 1
ATOM 2060 C CA . ALA A 1 277 ? 11.015 -10.473 -26.868 1.00 92.88 277 ALA A CA 1
ATOM 2061 C C . ALA A 1 277 ? 11.082 -9.490 -25.686 1.00 92.88 277 ALA A C 1
ATOM 2063 O O . ALA A 1 277 ? 11.679 -8.410 -25.770 1.00 92.88 277 ALA A O 1
ATOM 2064 N N . LEU A 1 278 ? 10.517 -9.909 -24.552 1.00 93.12 278 LEU A N 1
ATOM 2065 C CA . LEU A 1 278 ? 10.710 -9.290 -23.243 1.00 93.12 278 LEU A CA 1
ATOM 2066 C C . LEU A 1 278 ? 11.382 -10.281 -22.288 1.00 93.12 278 LEU A C 1
ATOM 2068 O O . LEU A 1 278 ? 10.932 -11.418 -22.156 1.00 93.12 278 LEU A O 1
ATOM 2072 N N . ALA A 1 279 ? 12.403 -9.833 -21.559 1.00 92.94 279 ALA A N 1
ATOM 2073 C CA . ALA A 1 279 ? 12.981 -10.600 -20.457 1.00 92.94 279 ALA A CA 1
ATOM 2074 C C . ALA A 1 279 ? 12.395 -10.118 -19.125 1.00 92.94 279 ALA A C 1
ATOM 2076 O O . ALA A 1 279 ? 12.501 -8.937 -18.779 1.00 92.94 279 ALA A O 1
ATOM 2077 N N . PHE A 1 280 ? 11.777 -11.026 -18.368 1.00 90.75 280 PHE A N 1
ATOM 2078 C CA . PHE A 1 280 ? 11.120 -10.704 -17.099 1.00 90.75 280 PHE A CA 1
ATOM 2079 C C . PHE A 1 280 ? 12.086 -10.759 -15.913 1.00 90.75 280 PHE A C 1
ATOM 2081 O O . PHE A 1 280 ? 12.753 -11.772 -15.687 1.00 90.75 280 PHE A O 1
ATOM 2088 N N . GLN A 1 281 ? 12.101 -9.694 -15.108 1.00 89.25 281 GLN A N 1
ATOM 2089 C CA . GLN A 1 281 ? 12.757 -9.684 -13.800 1.00 89.25 281 GLN A CA 1
ATOM 2090 C C . GLN A 1 281 ? 12.146 -10.766 -12.893 1.00 89.25 281 GLN A C 1
ATOM 2092 O O . GLN A 1 281 ? 10.937 -11.005 -12.967 1.00 89.25 281 GLN A O 1
ATOM 2097 N N . PRO A 1 282 ? 12.948 -11.384 -12.010 1.00 85.12 282 PRO A N 1
ATOM 2098 C CA . PRO A 1 282 ? 12.443 -12.296 -10.991 1.00 85.12 282 PRO A CA 1
ATOM 2099 C C . PRO A 1 282 ? 11.318 -11.703 -10.119 1.00 85.12 282 PRO A C 1
ATOM 2101 O O . PRO A 1 282 ? 11.404 -10.560 -9.652 1.00 85.12 282 PRO A O 1
ATOM 2104 N N . GLY A 1 283 ? 10.261 -12.486 -9.902 1.00 77.50 283 GLY A N 1
ATOM 2105 C CA . GLY A 1 283 ? 9.023 -12.077 -9.237 1.00 77.50 283 GLY A CA 1
ATOM 2106 C C . GLY A 1 283 ? 7.861 -13.055 -9.457 1.00 77.50 283 GLY A C 1
ATOM 2107 O O . GLY A 1 283 ? 7.750 -13.666 -10.514 1.00 77.50 283 GLY A O 1
ATOM 2108 N N . ASP A 1 284 ? 6.956 -13.150 -8.478 1.00 71.38 284 ASP A N 1
ATOM 2109 C CA . ASP A 1 284 ? 5.703 -13.921 -8.548 1.00 71.38 284 ASP A CA 1
ATOM 2110 C C . ASP A 1 284 ? 4.491 -12.997 -8.272 1.00 71.38 284 ASP A C 1
ATOM 2112 O O . ASP A 1 284 ? 4.364 -12.496 -7.148 1.00 71.38 284 ASP A O 1
ATOM 2116 N N . PRO A 1 285 ? 3.616 -12.719 -9.263 1.00 66.19 285 PRO A N 1
ATOM 2117 C CA . PRO A 1 285 ? 3.805 -12.985 -10.689 1.00 66.19 285 PRO A CA 1
ATOM 2118 C C . PRO A 1 285 ? 4.892 -12.074 -11.305 1.00 66.19 285 PRO A C 1
ATOM 2120 O O . PRO A 1 285 ? 5.076 -10.935 -10.854 1.00 66.19 285 PRO A O 1
ATOM 2123 N N . PRO A 1 286 ? 5.584 -12.516 -12.371 1.00 74.06 286 PRO A N 1
ATOM 2124 C CA . PRO A 1 286 ? 6.588 -11.705 -13.049 1.00 74.06 286 PRO A CA 1
ATOM 2125 C C . PRO A 1 286 ? 5.914 -10.564 -13.824 1.00 74.06 286 PRO A C 1
ATOM 2127 O O . PRO A 1 286 ? 5.264 -10.783 -14.840 1.00 74.06 286 PRO A O 1
ATOM 2130 N N . LEU A 1 287 ? 6.059 -9.330 -13.328 1.00 79.56 287 LEU A N 1
ATOM 2131 C CA . LEU A 1 287 ? 5.472 -8.125 -13.938 1.00 79.56 287 LEU A CA 1
ATOM 2132 C C . LEU A 1 287 ? 6.523 -7.184 -14.538 1.00 79.56 287 LEU A C 1
ATOM 2134 O O . LEU A 1 287 ? 6.269 -6.528 -15.545 1.00 79.56 287 LEU A O 1
ATOM 2138 N N . ARG A 1 288 ? 7.695 -7.054 -13.910 1.00 85.81 288 ARG A N 1
ATOM 2139 C CA . ARG A 1 288 ? 8.750 -6.154 -14.393 1.00 85.81 288 ARG A CA 1
ATOM 2140 C C . ARG A 1 288 ? 9.507 -6.817 -15.534 1.00 85.81 288 ARG A C 1
ATOM 2142 O O . ARG A 1 288 ? 9.906 -7.968 -15.405 1.00 85.81 288 ARG A O 1
ATOM 2149 N N . ALA A 1 289 ? 9.743 -6.084 -16.615 1.00 90.94 289 ALA A N 1
ATOM 2150 C CA . ALA A 1 289 ? 10.445 -6.600 -17.786 1.00 90.94 289 ALA A CA 1
ATOM 2151 C C . ALA A 1 289 ? 11.419 -5.573 -18.376 1.00 90.94 289 ALA A C 1
ATOM 2153 O O . ALA A 1 289 ? 11.355 -4.384 -18.054 1.00 90.94 289 ALA A O 1
ATOM 2154 N N . VAL A 1 290 ? 12.296 -6.040 -19.261 1.00 90.88 290 VAL A N 1
ATOM 2155 C CA . VAL A 1 290 ? 13.111 -5.214 -20.161 1.00 90.88 290 VAL A CA 1
ATOM 2156 C C . VAL A 1 290 ? 12.858 -5.635 -21.606 1.00 90.88 290 VAL A C 1
ATOM 2158 O O . VAL A 1 290 ? 12.630 -6.816 -21.875 1.00 90.88 290 VAL A O 1
ATOM 2161 N N . PHE A 1 291 ? 12.907 -4.678 -22.533 1.00 90.12 291 PHE A N 1
ATOM 2162 C CA . PHE A 1 291 ? 12.956 -4.987 -23.962 1.00 90.12 291 PHE A CA 1
ATOM 2163 C C . PHE A 1 291 ? 14.267 -5.713 -24.292 1.00 90.12 291 PHE A C 1
ATOM 2165 O O . PHE A 1 291 ? 15.327 -5.338 -23.783 1.00 90.12 291 PHE A O 1
ATOM 2172 N N . ARG A 1 292 ? 14.180 -6.745 -25.135 1.00 87.06 292 ARG A N 1
ATOM 2173 C CA . ARG A 1 292 ? 15.326 -7.427 -25.746 1.00 87.06 292 ARG A CA 1
ATOM 2174 C C . ARG A 1 292 ? 15.454 -6.968 -27.192 1.00 87.06 292 ARG A C 1
ATOM 2176 O O . ARG A 1 292 ? 15.970 -5.884 -27.442 1.00 87.06 292 ARG A O 1
ATOM 2183 N N . ASP A 1 293 ? 14.861 -7.738 -28.094 1.00 81.31 293 ASP A N 1
ATOM 2184 C CA . ASP A 1 293 ? 14.755 -7.470 -29.520 1.00 81.31 293 ASP A CA 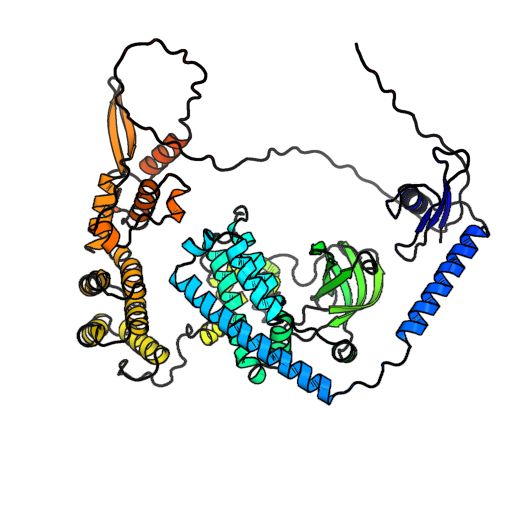1
ATOM 2185 C C . ASP A 1 293 ? 13.284 -7.375 -29.923 1.00 81.31 293 ASP A C 1
ATOM 2187 O O . ASP A 1 293 ? 12.417 -8.038 -29.351 1.00 81.31 293 ASP A O 1
ATOM 2191 N N . GLY A 1 294 ? 12.985 -6.547 -30.920 1.00 83.62 294 GLY A N 1
ATOM 2192 C CA . GLY A 1 294 ? 11.630 -6.380 -31.437 1.00 83.62 294 GLY A CA 1
ATOM 2193 C C . GLY A 1 294 ? 11.411 -5.035 -32.112 1.00 83.62 294 GLY A C 1
ATOM 2194 O O . GLY A 1 294 ? 12.295 -4.176 -32.134 1.00 83.62 294 GLY A O 1
ATOM 2195 N N . GLN A 1 295 ? 10.219 -4.844 -32.674 1.00 82.31 295 GLN A N 1
ATOM 2196 C CA . GLN A 1 295 ? 9.865 -3.632 -33.412 1.00 82.31 295 GLN A CA 1
ATOM 2197 C C . GLN A 1 295 ? 8.475 -3.120 -33.026 1.00 82.31 295 GLN A C 1
ATOM 2199 O O . GLN A 1 295 ? 7.535 -3.889 -32.830 1.00 82.31 295 GLN A O 1
ATOM 2204 N N . ALA A 1 296 ? 8.346 -1.795 -32.923 1.00 83.19 296 ALA A N 1
ATOM 2205 C CA . ALA A 1 296 ? 7.070 -1.126 -32.690 1.00 83.19 296 ALA A CA 1
ATOM 2206 C C . ALA A 1 296 ? 6.293 -1.001 -34.011 1.00 83.19 296 ALA A C 1
ATOM 2208 O O . ALA A 1 296 ? 6.755 -0.341 -34.942 1.00 83.19 296 ALA A O 1
ATOM 2209 N N . GLY A 1 297 ? 5.112 -1.611 -34.078 1.00 77.06 297 GLY A N 1
ATOM 2210 C CA . GLY A 1 297 ? 4.225 -1.595 -35.239 1.00 77.06 297 GLY A CA 1
ATOM 2211 C C . GLY A 1 297 ? 3.037 -0.639 -35.097 1.00 77.06 297 GLY A C 1
ATOM 2212 O O . GLY A 1 297 ? 2.867 0.074 -34.101 1.00 77.06 297 GLY A O 1
ATOM 2213 N N . CYS A 1 298 ? 2.170 -0.647 -36.109 1.00 71.50 298 CYS A N 1
ATOM 2214 C CA . CYS A 1 298 ? 0.793 -0.175 -35.967 1.00 71.50 298 CYS A CA 1
ATOM 2215 C C . CYS A 1 298 ? -0.016 -1.240 -35.214 1.00 71.50 298 CYS A C 1
ATOM 2217 O O . CYS A 1 298 ? 0.150 -2.425 -35.492 1.00 71.50 298 CYS A O 1
ATOM 2219 N N . ALA A 1 299 ? -0.896 -0.844 -34.289 1.00 62.97 299 ALA A N 1
ATOM 2220 C CA . ALA A 1 299 ? -1.689 -1.820 -33.544 1.00 62.97 299 ALA A CA 1
ATOM 2221 C C . ALA A 1 299 ? -2.663 -2.578 -34.460 1.00 62.97 299 ALA A C 1
ATOM 2223 O O . ALA A 1 299 ? -3.503 -1.970 -35.125 1.00 62.97 299 ALA A O 1
ATOM 2224 N N . ALA A 1 300 ? -2.576 -3.908 -34.466 1.00 58.47 300 ALA A N 1
ATOM 2225 C CA . ALA A 1 300 ? -3.359 -4.760 -35.357 1.00 58.47 300 ALA A CA 1
ATOM 2226 C C . ALA A 1 300 ? -4.828 -4.888 -34.915 1.00 58.47 300 ALA A C 1
ATOM 2228 O O . ALA A 1 300 ? -5.712 -5.106 -35.746 1.00 58.47 300 ALA A O 1
ATOM 2229 N N . LYS A 1 301 ? -5.110 -4.772 -33.606 1.00 55.12 301 LYS A N 1
ATOM 2230 C CA . LYS A 1 301 ? -6.466 -4.859 -33.027 1.00 55.12 301 LYS A CA 1
ATOM 2231 C C . LYS A 1 301 ? -6.630 -3.943 -31.810 1.00 55.12 301 LYS A C 1
ATOM 2233 O O . LYS A 1 301 ? -5.789 -3.924 -30.920 1.00 55.12 301 LYS A O 1
ATOM 2238 N N . VAL A 1 302 ? -7.776 -3.270 -31.698 1.00 51.22 302 VAL A N 1
ATOM 2239 C CA . VAL A 1 302 ? -8.126 -2.425 -30.529 1.00 51.22 302 VAL A CA 1
ATOM 2240 C C . VAL A 1 302 ? -8.566 -3.260 -29.305 1.00 51.22 302 VAL A C 1
ATOM 2242 O O . VAL A 1 302 ? -8.738 -2.734 -28.211 1.00 51.22 302 VAL A O 1
ATOM 2245 N N . ALA A 1 303 ? -8.734 -4.578 -29.460 1.00 52.91 303 ALA A N 1
ATOM 2246 C CA . ALA A 1 303 ? -9.134 -5.472 -28.375 1.00 52.91 303 ALA A CA 1
ATOM 2247 C C . ALA A 1 303 ? -8.008 -5.706 -27.348 1.00 52.91 303 ALA A C 1
ATOM 2249 O O . ALA A 1 303 ? -6.868 -6.007 -27.720 1.00 52.91 303 ALA A O 1
ATOM 2250 N N . LEU A 1 304 ? -8.376 -5.632 -26.064 1.00 50.56 304 LEU A N 1
ATOM 2251 C CA . LEU A 1 304 ? -7.563 -6.060 -24.925 1.00 50.56 304 LEU A CA 1
ATOM 2252 C C . LEU A 1 304 ? -7.563 -7.600 -24.822 1.00 50.56 304 LEU A C 1
ATOM 2254 O O . LEU A 1 304 ? -8.642 -8.197 -24.883 1.00 50.56 304 LEU A O 1
ATOM 2258 N N . PRO A 1 305 ? -6.404 -8.255 -24.628 1.00 49.38 305 PRO A N 1
ATOM 2259 C CA . PRO A 1 305 ? -6.337 -9.673 -24.274 1.00 49.38 305 PRO A CA 1
ATOM 2260 C C . PRO A 1 305 ? -6.951 -9.970 -22.892 1.00 49.38 305 PRO A C 1
ATOM 2262 O O . PRO A 1 305 ? -7.081 -9.088 -22.042 1.00 49.38 305 PRO A O 1
ATOM 2265 N N . GLY A 1 306 ? -7.314 -11.231 -22.653 1.00 49.34 306 GLY A N 1
ATOM 2266 C CA . GLY A 1 306 ? -7.732 -11.748 -21.343 1.00 49.34 306 GLY A CA 1
ATOM 2267 C C . GLY A 1 306 ? -9.188 -11.486 -20.931 1.00 49.34 306 GLY A C 1
ATOM 2268 O O . GLY A 1 306 ? -9.827 -12.396 -20.414 1.00 49.34 306 GLY A O 1
ATOM 2269 N N . ALA A 1 307 ? -9.747 -10.290 -21.162 1.00 48.56 307 ALA A N 1
ATOM 2270 C CA . ALA A 1 307 ? -11.157 -10.008 -20.856 1.00 48.56 307 ALA A CA 1
ATOM 2271 C C . ALA A 1 307 ? -11.720 -8.799 -21.628 1.00 48.56 307 ALA A C 1
ATOM 2273 O O . ALA A 1 307 ? -11.267 -7.670 -21.453 1.00 48.56 307 ALA A O 1
ATOM 2274 N N . ALA A 1 308 ? -12.789 -9.007 -22.407 1.00 50.66 308 ALA A N 1
ATOM 2275 C CA . ALA A 1 308 ? -13.501 -7.923 -23.099 1.00 50.66 308 ALA A CA 1
ATOM 2276 C C . ALA A 1 308 ? -14.399 -7.071 -22.169 1.00 50.66 308 ALA A C 1
ATOM 2278 O O . ALA A 1 308 ? -14.923 -6.038 -22.583 1.00 50.66 308 ALA A O 1
ATOM 2279 N N . SER A 1 309 ? -14.615 -7.506 -20.923 1.00 50.03 309 SER A N 1
ATOM 2280 C CA . SER A 1 309 ? -15.390 -6.793 -19.901 1.00 50.03 309 SER A CA 1
ATOM 2281 C C . SER A 1 309 ? -15.071 -7.319 -18.495 1.00 50.03 309 SER A C 1
ATOM 2283 O O . SER A 1 309 ? -14.490 -8.393 -18.340 1.00 50.03 309 SER A O 1
ATOM 2285 N N . VAL A 1 310 ? -15.518 -6.607 -17.454 1.00 43.72 310 VAL A N 1
ATOM 2286 C CA . VAL A 1 310 ? -15.412 -7.068 -16.052 1.00 43.72 310 VAL A CA 1
ATOM 2287 C C . VAL A 1 310 ? -16.146 -8.404 -15.831 1.00 43.72 310 VAL A C 1
ATOM 2289 O O . VAL A 1 310 ? -15.700 -9.219 -15.027 1.00 43.72 310 VAL A O 1
ATOM 2292 N N . ALA A 1 311 ? -17.222 -8.674 -16.581 1.00 47.84 311 ALA A N 1
ATOM 2293 C CA . ALA A 1 311 ? -17.925 -9.958 -16.524 1.00 47.84 311 ALA A CA 1
ATOM 2294 C C . ALA A 1 311 ? -17.059 -11.110 -17.065 1.00 47.84 311 ALA A C 1
ATOM 2296 O O . ALA A 1 311 ? -16.946 -12.139 -16.408 1.00 47.84 311 ALA A O 1
ATOM 2297 N N . ALA A 1 312 ? -16.351 -10.910 -18.182 1.00 47.59 312 ALA A N 1
ATOM 2298 C CA . ALA A 1 312 ? -15.444 -11.928 -18.719 1.00 47.59 312 ALA A CA 1
ATOM 2299 C C . ALA A 1 312 ? -14.291 -12.266 -17.748 1.00 47.59 312 ALA A C 1
ATOM 2301 O O . ALA A 1 312 ? -13.876 -13.417 -17.669 1.00 47.59 312 ALA A O 1
ATOM 2302 N N . ALA A 1 313 ? -13.817 -11.296 -16.955 1.00 46.16 313 ALA A N 1
ATOM 2303 C CA . ALA A 1 313 ? -12.804 -11.541 -15.923 1.00 46.16 313 ALA A CA 1
ATOM 2304 C C . ALA A 1 313 ? -13.334 -12.376 -14.734 1.00 46.16 313 ALA A C 1
ATOM 2306 O O . ALA A 1 313 ? -12.599 -13.199 -14.189 1.00 46.16 313 ALA A O 1
ATOM 2307 N N . ARG A 1 314 ? -14.611 -12.208 -14.357 1.00 45.75 314 ARG A N 1
ATOM 2308 C CA . ARG A 1 314 ? -15.311 -13.084 -13.393 1.00 45.75 314 ARG A CA 1
ATOM 2309 C C . ARG A 1 314 ? -15.451 -14.507 -13.946 1.00 45.75 314 ARG A C 1
ATOM 2311 O O . ARG A 1 314 ? -15.256 -15.469 -13.208 1.00 45.75 314 ARG A O 1
ATOM 2318 N N . ASP A 1 315 ? -15.772 -14.636 -15.229 1.00 48.06 315 ASP A N 1
ATOM 2319 C CA . ASP A 1 315 ? -16.060 -15.930 -15.858 1.00 48.06 315 ASP A CA 1
ATOM 2320 C C . ASP A 1 315 ? -14.778 -16.744 -16.111 1.00 48.06 315 ASP A C 1
ATOM 2322 O O . ASP A 1 315 ? -14.757 -17.948 -15.868 1.00 48.06 315 ASP A O 1
ATOM 2326 N N . ALA A 1 316 ? -13.670 -16.084 -16.470 1.00 45.16 316 ALA A N 1
ATOM 2327 C CA . ALA A 1 316 ? -12.342 -16.703 -16.514 1.00 45.16 316 ALA A CA 1
ATOM 2328 C C . ALA A 1 316 ? -11.894 -17.221 -15.133 1.00 45.16 316 ALA A C 1
ATOM 2330 O O . ALA A 1 316 ? -11.338 -18.316 -15.033 1.00 45.16 316 ALA A O 1
ATOM 2331 N N . PHE A 1 317 ? -12.197 -16.480 -14.059 1.00 42.47 317 PHE A N 1
ATOM 2332 C CA . PHE A 1 317 ? -11.941 -16.954 -12.700 1.00 42.47 317 PHE A CA 1
ATOM 2333 C C . PHE A 1 317 ? -12.785 -18.186 -12.340 1.00 42.47 317 PHE A C 1
ATOM 2335 O O . PHE A 1 317 ? -12.273 -19.132 -11.745 1.00 42.47 317 PHE A O 1
ATOM 2342 N N . ALA A 1 318 ? -14.063 -18.218 -12.733 1.00 42.25 318 ALA A N 1
ATOM 2343 C CA . ALA A 1 318 ? -14.929 -19.377 -12.505 1.00 42.25 318 ALA A CA 1
ATOM 2344 C C . ALA A 1 318 ? -14.431 -20.658 -13.213 1.00 42.25 318 ALA A C 1
ATOM 2346 O O . ALA A 1 318 ? -14.755 -21.758 -12.772 1.00 42.25 318 ALA A O 1
ATOM 2347 N N . ALA A 1 319 ? -13.603 -20.522 -14.256 1.00 43.44 319 ALA A N 1
ATOM 2348 C CA . ALA A 1 319 ? -12.900 -21.619 -14.926 1.00 43.44 319 ALA A CA 1
ATOM 2349 C C . ALA A 1 319 ? -11.544 -22.000 -14.278 1.00 43.44 319 ALA A C 1
ATOM 2351 O O . ALA A 1 319 ? -10.799 -22.798 -14.843 1.00 43.44 319 ALA A O 1
ATOM 2352 N N . GLY A 1 320 ? -11.200 -21.440 -13.112 1.00 37.06 320 GLY A N 1
ATOM 2353 C CA . GLY A 1 320 ? -9.970 -21.751 -12.369 1.00 37.06 320 GLY A CA 1
ATOM 2354 C C . GLY A 1 320 ? -8.722 -20.968 -12.798 1.00 37.06 320 GLY A C 1
ATOM 2355 O O . GLY A 1 320 ? -7.631 -21.237 -12.295 1.00 37.06 320 GLY A O 1
ATOM 2356 N N . VAL A 1 321 ? -8.849 -19.988 -13.699 1.00 45.03 321 VAL A N 1
ATOM 2357 C CA . VAL A 1 321 ? -7.729 -19.136 -14.137 1.00 45.03 321 VAL A CA 1
ATOM 2358 C C . VAL A 1 321 ? -7.566 -17.958 -13.169 1.00 45.03 321 VAL A C 1
ATOM 2360 O O . VAL A 1 321 ? -8.549 -17.306 -12.820 1.00 45.03 321 VAL A O 1
ATOM 2363 N N . ARG A 1 322 ? -6.336 -17.638 -12.729 1.00 45.81 322 ARG A N 1
ATOM 2364 C CA . ARG A 1 322 ? -6.122 -16.481 -11.833 1.00 45.81 322 ARG A CA 1
ATOM 2365 C C . ARG A 1 322 ? -6.607 -15.185 -12.490 1.00 45.81 322 ARG A C 1
ATOM 2367 O O . ARG A 1 322 ? -6.263 -14.887 -13.634 1.00 45.81 322 ARG A O 1
ATOM 2374 N N . ALA A 1 323 ? -7.341 -14.376 -11.730 1.00 43.78 323 ALA A N 1
ATOM 2375 C CA . ALA A 1 323 ? -7.718 -13.036 -12.155 1.00 43.78 323 ALA A CA 1
ATOM 2376 C C . ALA A 1 323 ? -6.475 -12.124 -12.286 1.00 43.78 323 ALA A C 1
ATOM 2378 O O . ALA A 1 323 ? -5.527 -12.271 -11.510 1.00 43.78 323 ALA A O 1
ATOM 2379 N N . PRO A 1 324 ? -6.455 -11.155 -13.224 1.00 44.09 324 PRO A N 1
ATOM 2380 C CA . PRO A 1 324 ? -5.303 -10.273 -13.409 1.00 44.09 324 PRO A CA 1
ATOM 2381 C C . PRO A 1 324 ? -4.927 -9.501 -12.137 1.00 44.09 324 PRO A C 1
ATOM 2383 O O . PRO A 1 324 ? -5.790 -8.941 -11.461 1.00 44.09 324 PRO A O 1
ATOM 2386 N N . ALA A 1 325 ? -3.628 -9.380 -11.844 1.00 43.97 325 ALA A N 1
ATOM 2387 C CA . ALA A 1 325 ? -3.137 -8.780 -10.595 1.00 43.97 325 ALA A CA 1
ATOM 2388 C C . ALA A 1 325 ? -3.581 -7.316 -10.360 1.00 43.97 325 ALA A C 1
ATOM 2390 O O . ALA A 1 325 ? -3.675 -6.863 -9.217 1.00 43.97 325 ALA A O 1
ATOM 2391 N N . TRP A 1 326 ? -3.899 -6.574 -11.427 1.00 43.62 326 TRP A N 1
ATOM 2392 C CA . TRP A 1 326 ? -4.468 -5.224 -11.335 1.00 43.62 326 TRP A CA 1
ATOM 2393 C C . TRP A 1 326 ? -5.933 -5.218 -10.864 1.00 43.62 326 TRP A C 1
ATOM 2395 O O . TRP A 1 326 ? -6.371 -4.256 -10.237 1.00 43.62 326 TRP A O 1
ATOM 2405 N N . LEU A 1 327 ? -6.688 -6.290 -11.124 1.00 44.09 327 LEU A N 1
ATOM 2406 C CA . LEU A 1 327 ? -8.094 -6.417 -10.739 1.00 44.09 327 LEU A CA 1
ATOM 2407 C C . LEU A 1 327 ? -8.230 -6.743 -9.246 1.00 44.09 327 LEU A C 1
ATOM 2409 O O . LEU A 1 327 ? -9.068 -6.152 -8.570 1.00 44.09 327 LEU A O 1
ATOM 2413 N N . LEU A 1 328 ? -7.346 -7.589 -8.704 1.00 47.75 328 LEU A N 1
ATOM 2414 C CA . LEU A 1 328 ? -7.259 -7.887 -7.265 1.00 47.75 328 LEU A CA 1
ATOM 2415 C C . LEU A 1 328 ? -7.069 -6.612 -6.421 1.00 47.75 328 LEU A C 1
ATOM 2417 O O . LEU A 1 328 ? -7.716 -6.429 -5.390 1.00 47.75 328 LEU A O 1
ATOM 2421 N N . GLN A 1 329 ? -6.225 -5.690 -6.899 1.00 43.12 329 GLN A N 1
ATOM 2422 C CA . GLN A 1 329 ? -5.986 -4.381 -6.277 1.00 43.12 329 GLN A CA 1
ATOM 2423 C C . GLN A 1 329 ? -7.254 -3.515 -6.201 1.00 43.12 329 GLN A C 1
ATOM 2425 O O . GLN A 1 329 ? -7.425 -2.789 -5.222 1.00 43.12 329 GLN A O 1
ATOM 2430 N N . ALA A 1 330 ? -8.123 -3.587 -7.215 1.00 43.75 330 ALA A N 1
ATOM 2431 C CA . ALA A 1 330 ? -9.373 -2.832 -7.283 1.00 43.75 330 ALA A CA 1
ATOM 2432 C C . ALA A 1 330 ? -10.498 -3.495 -6.468 1.00 43.75 330 ALA A C 1
ATOM 2434 O O . ALA A 1 330 ? -11.213 -2.814 -5.733 1.00 43.75 330 ALA A O 1
ATOM 2435 N N . LEU A 1 331 ? -10.623 -4.825 -6.548 1.00 45.16 331 LEU A N 1
ATOM 2436 C CA . LEU A 1 331 ? -11.635 -5.601 -5.824 1.00 45.16 331 LEU A CA 1
ATOM 2437 C C . LEU A 1 331 ? -11.446 -5.549 -4.303 1.00 45.16 331 LEU A C 1
ATOM 2439 O O . LEU A 1 331 ? -12.434 -5.514 -3.576 1.00 45.16 331 LEU A O 1
ATOM 2443 N N . ALA A 1 332 ? -10.207 -5.444 -3.807 1.00 47.28 332 ALA A N 1
ATOM 2444 C CA . ALA A 1 332 ? -9.929 -5.280 -2.376 1.00 47.28 332 ALA A CA 1
ATOM 2445 C C . ALA A 1 332 ? -10.679 -4.093 -1.727 1.00 47.28 332 ALA A C 1
ATOM 2447 O O . ALA A 1 332 ? -10.991 -4.143 -0.541 1.00 47.28 332 ALA A O 1
ATOM 2448 N N . GLY A 1 333 ? -10.986 -3.037 -2.494 1.00 45.47 333 GLY A N 1
ATOM 2449 C CA . GLY A 1 333 ? -11.748 -1.870 -2.030 1.00 45.47 333 GLY A CA 1
ATOM 2450 C C . GLY A 1 333 ? -13.275 -2.015 -2.099 1.00 45.47 333 GLY A C 1
ATOM 2451 O O . GLY A 1 333 ? -13.973 -1.046 -1.817 1.00 45.47 333 GLY A O 1
ATOM 2452 N N . GLN A 1 334 ? -13.790 -3.180 -2.505 1.00 46.72 334 GLN A N 1
ATOM 2453 C CA . GLN A 1 334 ? -15.219 -3.470 -2.699 1.00 46.72 334 GLN A CA 1
ATOM 2454 C C . GLN A 1 334 ? -15.684 -4.703 -1.897 1.00 46.72 334 GLN A C 1
ATOM 2456 O O . GLN A 1 334 ? -16.761 -5.238 -2.153 1.00 46.72 334 GLN A O 1
ATOM 2461 N N . ARG A 1 335 ? -14.882 -5.187 -0.933 1.00 49.69 335 ARG A N 1
ATOM 2462 C CA . ARG A 1 335 ? -15.163 -6.430 -0.187 1.00 49.69 335 ARG A CA 1
ATOM 2463 C C . ARG A 1 335 ? -16.509 -6.398 0.544 1.00 49.69 335 ARG A C 1
ATOM 2465 O O . ARG A 1 335 ? -17.248 -7.374 0.494 1.00 49.69 335 ARG A O 1
ATOM 2472 N N . ASP A 1 336 ? -16.841 -5.257 1.141 1.00 42.28 336 ASP A N 1
ATOM 2473 C CA . ASP A 1 336 ? -18.069 -5.063 1.923 1.00 42.28 336 ASP A CA 1
ATOM 2474 C C . ASP A 1 336 ? -19.320 -4.897 1.034 1.00 42.28 336 ASP A C 1
ATOM 2476 O O . ASP A 1 336 ? -20.445 -5.098 1.486 1.00 42.28 336 ASP A O 1
ATOM 2480 N N . THR A 1 337 ? -19.136 -4.520 -0.237 1.00 41.97 337 THR A N 1
ATOM 2481 C CA . THR A 1 337 ? -20.204 -4.277 -1.224 1.00 41.97 337 THR A CA 1
ATOM 2482 C C . THR A 1 337 ? -20.437 -5.452 -2.172 1.00 41.97 337 THR A C 1
ATOM 2484 O O . THR A 1 337 ? -21.533 -5.577 -2.714 1.00 41.97 337 THR A O 1
ATOM 2487 N N . LEU A 1 338 ? -19.434 -6.309 -2.388 1.00 44.62 338 LEU A N 1
ATOM 2488 C CA . LEU A 1 338 ? -19.485 -7.469 -3.286 1.00 44.62 338 LEU A CA 1
ATOM 2489 C C . LEU A 1 338 ? -18.828 -8.718 -2.651 1.00 44.62 338 LEU A C 1
ATOM 2491 O O . LEU A 1 338 ? -17.899 -9.274 -3.243 1.00 44.62 338 LEU A O 1
ATOM 2495 N N . PRO A 1 339 ? -19.294 -9.204 -1.482 1.00 47.72 339 PRO A N 1
ATOM 2496 C CA . PRO A 1 339 ? -18.650 -10.315 -0.777 1.00 47.72 339 PRO A CA 1
ATOM 2497 C C . PRO A 1 339 ? -18.619 -11.613 -1.601 1.00 47.72 339 PRO A C 1
ATOM 2499 O O . PRO A 1 339 ? -17.543 -12.152 -1.844 1.00 47.72 339 PRO A O 1
ATOM 2502 N N . GLU A 1 340 ? -19.759 -12.087 -2.117 1.00 49.72 340 GLU A N 1
ATOM 2503 C CA . GLU A 1 340 ? -19.833 -13.367 -2.849 1.00 49.72 340 GLU A CA 1
ATOM 2504 C C . GLU A 1 340 ? -19.016 -13.380 -4.169 1.00 49.72 340 GLU A C 1
ATOM 2506 O O . GLU A 1 340 ? -18.354 -14.384 -4.454 1.00 49.72 340 GLU A O 1
ATOM 2511 N N . PRO A 1 341 ? -18.969 -12.296 -4.979 1.00 43.47 341 PRO A N 1
ATOM 2512 C CA . PRO A 1 341 ? -18.037 -12.212 -6.106 1.00 43.47 341 PRO A CA 1
ATOM 2513 C C . PRO A 1 341 ? -16.556 -12.166 -5.703 1.00 43.47 341 PRO A C 1
ATOM 2515 O O . PRO A 1 341 ? -15.718 -12.647 -6.464 1.00 43.47 341 PRO A O 1
ATOM 2518 N N . ILE A 1 342 ? -16.211 -11.589 -4.547 1.00 52.44 342 ILE A N 1
ATOM 2519 C CA . ILE A 1 342 ? -14.815 -11.382 -4.128 1.00 52.44 342 ILE A CA 1
ATOM 2520 C C . ILE A 1 342 ? -14.246 -12.607 -3.410 1.00 52.44 342 ILE A C 1
ATOM 2522 O O . ILE A 1 342 ? -13.117 -12.994 -3.709 1.00 52.44 342 ILE A O 1
ATOM 2526 N N . ASP A 1 343 ? -15.023 -13.276 -2.559 1.00 52.81 343 ASP A N 1
ATOM 2527 C CA . ASP A 1 343 ? -14.628 -14.563 -1.971 1.00 52.81 343 ASP A CA 1
ATOM 2528 C C . ASP A 1 343 ? -14.606 -15.692 -3.021 1.00 52.81 343 ASP A C 1
ATOM 2530 O O . ASP A 1 343 ? -13.893 -16.677 -2.838 1.00 52.81 343 ASP A O 1
ATOM 2534 N N . ARG A 1 344 ? -15.266 -15.519 -4.182 1.00 48.44 344 ARG A N 1
ATOM 2535 C CA . ARG A 1 344 ? -14.837 -16.206 -5.412 1.00 48.44 344 ARG A CA 1
ATOM 2536 C C . ARG A 1 344 ? -13.481 -15.655 -5.878 1.00 48.44 344 ARG A C 1
ATOM 2538 O O . ARG A 1 344 ? -12.459 -16.269 -5.594 1.00 48.44 344 ARG A O 1
ATOM 2545 N N . ILE A 1 345 ? -13.456 -14.502 -6.557 1.00 43.88 345 ILE A N 1
ATOM 2546 C CA . ILE A 1 345 ? -12.335 -14.041 -7.411 1.00 43.88 345 ILE A CA 1
ATOM 2547 C C . ILE A 1 345 ? -10.969 -13.936 -6.700 1.00 43.88 345 ILE A C 1
ATOM 2549 O O . ILE A 1 345 ? -9.928 -14.066 -7.343 1.00 43.88 345 ILE A O 1
ATOM 2553 N N . ALA A 1 346 ? -10.953 -13.694 -5.390 1.00 49.38 346 ALA A N 1
ATOM 2554 C CA . ALA A 1 346 ? -9.740 -13.508 -4.596 1.00 49.38 346 ALA A CA 1
ATOM 2555 C C . ALA A 1 346 ? -9.716 -14.342 -3.299 1.00 49.38 346 ALA A C 1
ATOM 2557 O O . ALA A 1 346 ? -8.767 -14.227 -2.521 1.00 49.38 346 ALA A O 1
ATOM 2558 N N . GLY A 1 347 ? -10.720 -15.196 -3.061 1.00 49.28 347 GLY A N 1
ATOM 2559 C CA . GLY A 1 347 ? -10.870 -15.976 -1.827 1.00 49.28 347 GLY A CA 1
ATOM 2560 C C . GLY A 1 347 ? -9.620 -16.759 -1.404 1.00 49.28 347 GLY A C 1
ATOM 2561 O O . GLY A 1 347 ? -9.197 -16.609 -0.259 1.00 49.28 347 GLY A O 1
ATOM 2562 N N . PRO A 1 348 ? -8.957 -17.533 -2.289 1.00 48.78 348 PRO A N 1
ATOM 2563 C CA . PRO A 1 348 ? -7.754 -18.288 -1.928 1.00 48.78 348 PRO A CA 1
ATOM 2564 C C . PRO A 1 348 ? -6.583 -17.405 -1.470 1.00 48.78 348 PRO A C 1
ATOM 2566 O O . PRO A 1 348 ? -5.876 -17.756 -0.523 1.00 48.78 348 PRO A O 1
ATOM 2569 N N . GLU A 1 349 ? -6.398 -16.245 -2.107 1.00 43.50 349 GLU A N 1
ATOM 2570 C CA . GLU A 1 349 ? -5.304 -15.314 -1.811 1.00 43.50 349 GLU A CA 1
ATOM 2571 C C . GLU A 1 349 ? -5.606 -14.457 -0.572 1.00 43.50 349 GLU A C 1
ATOM 2573 O O . GLU A 1 349 ? -4.715 -14.246 0.250 1.00 43.50 349 GLU A O 1
ATOM 2578 N N . PHE A 1 350 ? -6.862 -14.050 -0.350 1.00 47.91 350 PHE A N 1
ATOM 2579 C CA . PHE A 1 350 ? -7.272 -13.405 0.903 1.00 47.91 350 PHE A CA 1
ATOM 2580 C C . PHE A 1 350 ? -7.336 -14.381 2.087 1.00 47.91 350 PHE A C 1
ATOM 2582 O O . PHE A 1 350 ? -7.009 -13.982 3.201 1.00 47.91 350 PHE A O 1
ATOM 2589 N N . ALA A 1 351 ? -7.662 -15.659 1.878 1.00 45.56 351 ALA A N 1
ATOM 2590 C CA . ALA A 1 351 ? -7.563 -16.691 2.913 1.00 45.56 351 ALA A CA 1
ATOM 2591 C C . ALA A 1 351 ? -6.098 -17.016 3.254 1.00 45.56 351 ALA A C 1
ATOM 2593 O O . ALA A 1 351 ? -5.769 -17.241 4.418 1.00 45.56 351 ALA A O 1
ATOM 2594 N N . TRP A 1 352 ? -5.194 -16.989 2.266 1.00 47.91 352 TRP A N 1
ATOM 2595 C CA . TRP A 1 352 ? -3.751 -17.021 2.519 1.00 47.91 352 TRP A CA 1
ATOM 2596 C C . TRP A 1 352 ? -3.288 -15.780 3.291 1.00 47.91 352 TRP A C 1
ATOM 2598 O O . TRP A 1 352 ? -2.539 -15.920 4.255 1.00 47.91 352 TRP A O 1
ATOM 2608 N N . LEU A 1 353 ? -3.782 -14.589 2.937 1.00 38.03 353 LEU A N 1
ATOM 2609 C CA . LEU A 1 353 ? -3.461 -13.347 3.641 1.00 38.03 353 LEU A CA 1
ATOM 2610 C C . LEU A 1 353 ? -3.944 -13.385 5.099 1.00 38.03 353 LEU A C 1
ATOM 2612 O O . LEU A 1 353 ? -3.186 -13.039 6.000 1.00 38.03 353 LEU A O 1
ATOM 2616 N N . ALA A 1 354 ? -5.157 -13.890 5.341 1.00 39.66 354 ALA A N 1
ATOM 2617 C CA . ALA A 1 354 ? -5.704 -14.102 6.676 1.00 39.66 354 ALA A CA 1
ATOM 2618 C C . ALA A 1 354 ? -4.848 -15.096 7.482 1.00 39.66 354 ALA A C 1
ATOM 2620 O O . ALA A 1 354 ? -4.431 -14.774 8.596 1.00 39.66 354 ALA A O 1
ATOM 2621 N N . ARG A 1 355 ? -4.476 -16.253 6.906 1.00 44.53 355 ARG A N 1
ATOM 2622 C CA . ARG A 1 355 ? -3.526 -17.201 7.531 1.00 44.53 355 ARG A CA 1
ATOM 2623 C C . ARG A 1 355 ? -2.189 -16.526 7.861 1.00 44.53 355 ARG A C 1
ATOM 2625 O O . ARG A 1 355 ? -1.678 -16.687 8.963 1.00 44.53 355 ARG A O 1
ATOM 2632 N N . ALA A 1 356 ? -1.650 -15.716 6.949 1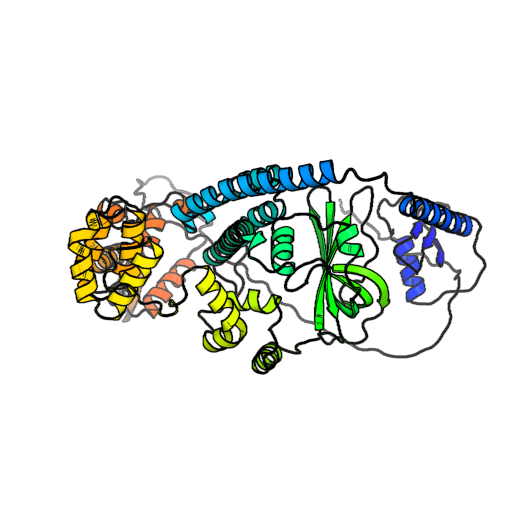.00 35.28 356 ALA A N 1
ATOM 2633 C CA . ALA A 1 356 ? -0.391 -14.991 7.128 1.00 35.28 356 ALA A CA 1
ATOM 2634 C C . ALA A 1 356 ? -0.465 -13.818 8.133 1.00 35.28 356 ALA A C 1
ATOM 2636 O O . ALA A 1 356 ? 0.582 -13.357 8.603 1.00 35.28 356 ALA A O 1
ATOM 2637 N N . CYS A 1 357 ? -1.668 -13.343 8.470 1.00 34.09 357 CYS A N 1
ATOM 2638 C CA . CYS A 1 357 ? -1.921 -12.335 9.503 1.00 34.09 357 CYS A CA 1
ATOM 2639 C C . CYS A 1 357 ? -2.275 -12.925 10.880 1.00 34.09 357 CYS A C 1
ATOM 2641 O O . CYS A 1 357 ? -2.166 -12.198 11.866 1.00 34.09 357 CYS A O 1
ATOM 2643 N N . GLY A 1 358 ? -2.661 -14.205 10.960 1.00 33.59 358 GLY A N 1
ATOM 2644 C CA . GLY A 1 358 ? -3.267 -14.808 12.158 1.00 33.59 358 GLY A CA 1
ATOM 2645 C C . GLY A 1 358 ? -4.782 -14.573 12.273 1.00 33.59 358 GLY A C 1
ATOM 2646 O O . GLY A 1 358 ? -5.346 -14.736 13.346 1.00 33.59 358 GLY A O 1
ATOM 2647 N N . GLU A 1 359 ? -5.427 -14.173 11.174 1.00 36.97 359 GLU A N 1
ATOM 2648 C CA . GLU A 1 359 ? -6.857 -13.831 11.067 1.00 36.97 359 GLU A CA 1
ATOM 2649 C C . GLU A 1 359 ? -7.688 -14.925 10.374 1.00 36.97 359 GLU A C 1
ATOM 2651 O O . GLU A 1 359 ? -8.904 -14.797 10.237 1.00 36.97 359 GLU A O 1
ATOM 2656 N N . ALA A 1 360 ? -7.057 -16.004 9.905 1.00 42.06 360 ALA A N 1
ATOM 2657 C CA . ALA A 1 360 ? -7.807 -17.190 9.517 1.00 42.06 360 ALA A CA 1
ATOM 2658 C C . ALA A 1 360 ? -8.415 -17.846 10.769 1.00 42.06 360 ALA A C 1
ATOM 2660 O O . ALA A 1 360 ? -7.774 -17.819 11.825 1.00 42.06 360 ALA A O 1
ATOM 2661 N N . PRO A 1 361 ? -9.581 -18.515 10.665 1.00 35.50 361 PRO A N 1
ATOM 2662 C CA . PRO A 1 361 ? -9.880 -19.567 11.623 1.00 35.50 361 PRO A CA 1
ATOM 2663 C C . PRO A 1 361 ? -8.701 -20.543 11.591 1.00 35.50 361 PRO A C 1
ATOM 2665 O O . PRO A 1 361 ? -8.262 -20.951 10.511 1.00 35.50 361 PRO A O 1
ATOM 2668 N N . ALA A 1 362 ? -8.146 -20.856 12.760 1.00 37.41 362 ALA A N 1
ATOM 2669 C CA . ALA A 1 362 ? -7.089 -21.847 12.844 1.00 37.41 362 ALA A CA 1
ATOM 2670 C C . ALA A 1 362 ? -7.591 -23.160 12.227 1.00 37.41 362 ALA A C 1
ATOM 2672 O O . ALA A 1 362 ? -8.721 -23.581 12.492 1.00 37.41 362 ALA A O 1
ATOM 2673 N N . GLU A 1 363 ? -6.743 -23.827 11.440 1.00 37.50 363 GLU A N 1
ATOM 2674 C CA . GLU A 1 363 ? -6.877 -25.276 11.311 1.00 37.50 363 GLU A CA 1
ATOM 2675 C C . GLU A 1 363 ? -6.891 -25.845 12.730 1.00 37.50 363 GLU A C 1
ATOM 2677 O O . GLU A 1 363 ? -6.129 -25.387 13.586 1.00 37.50 363 GLU A O 1
ATOM 2682 N N . THR A 1 364 ? -7.794 -26.784 13.003 1.00 36.88 364 THR A N 1
ATOM 2683 C CA . THR A 1 364 ? -8.051 -27.274 14.360 1.00 36.88 364 THR A CA 1
ATOM 2684 C C . THR A 1 364 ? -6.960 -28.239 14.821 1.00 36.88 364 THR A C 1
ATOM 2686 O O . THR A 1 364 ? -7.217 -29.413 15.075 1.00 36.88 364 THR A O 1
ATOM 2689 N N . ALA A 1 365 ? -5.741 -27.718 14.972 1.00 38.72 365 ALA A N 1
ATOM 2690 C CA . ALA A 1 365 ? -4.907 -28.087 16.102 1.00 38.72 365 ALA A CA 1
ATOM 2691 C C . ALA A 1 365 ? -5.757 -27.953 17.374 1.00 38.72 365 ALA A C 1
ATOM 2693 O O . ALA A 1 365 ? -6.541 -27.003 17.482 1.00 38.72 365 ALA A O 1
ATOM 2694 N N . ASP A 1 366 ? -5.629 -28.900 18.304 1.00 43.00 366 ASP A N 1
ATOM 2695 C CA . ASP A 1 366 ? -6.426 -28.926 19.530 1.00 43.00 366 ASP A CA 1
ATOM 2696 C C . ASP A 1 366 ? -6.225 -27.634 20.327 1.00 43.00 366 ASP A C 1
ATOM 2698 O O . ASP A 1 366 ? -5.244 -27.450 21.051 1.00 43.00 366 ASP A O 1
ATOM 2702 N N . ALA A 1 367 ? -7.170 -26.708 20.162 1.00 44.84 367 ALA A N 1
ATOM 2703 C CA . ALA A 1 367 ? -7.173 -25.449 20.872 1.00 44.84 367 ALA A CA 1
ATOM 2704 C C . ALA A 1 367 ? -7.363 -25.765 22.353 1.00 44.84 367 ALA A C 1
ATOM 2706 O O . ALA A 1 367 ? -8.448 -26.193 22.756 1.00 44.84 367 ALA A O 1
ATOM 2707 N N . SER A 1 368 ? -6.296 -25.565 23.135 1.00 49.62 368 SER A N 1
ATOM 2708 C CA . SER A 1 368 ? -6.303 -25.712 24.589 1.00 49.62 368 SER A CA 1
ATOM 2709 C C . SER A 1 368 ? -7.591 -25.123 25.153 1.00 49.62 368 SER A C 1
ATOM 2711 O O . SER A 1 368 ? -7.864 -23.932 24.985 1.00 49.62 368 SER A O 1
ATOM 2713 N N . SER A 1 369 ? -8.391 -25.960 25.820 1.00 61.78 369 SER A N 1
ATOM 2714 C CA . SER A 1 369 ? -9.633 -25.521 26.465 1.00 61.78 369 SER A CA 1
ATOM 2715 C C . SER A 1 369 ? -9.372 -24.457 27.534 1.00 61.78 369 SER A C 1
ATOM 2717 O O . SER A 1 369 ? -10.264 -23.679 27.867 1.00 61.78 369 SER A O 1
ATOM 2719 N N . ASP A 1 370 ? -8.141 -24.411 28.047 1.00 81.38 370 ASP A N 1
ATOM 2720 C CA . ASP A 1 370 ? -7.614 -23.317 28.844 1.00 81.38 370 ASP A CA 1
ATOM 2721 C C . ASP A 1 370 ? -6.945 -22.260 27.944 1.00 81.38 370 ASP A C 1
ATOM 2723 O O . ASP A 1 370 ? -5.867 -22.475 27.383 1.00 81.38 370 ASP A O 1
ATOM 2727 N N . TRP A 1 371 ? -7.581 -21.091 27.840 1.00 88.75 371 TRP A N 1
ATOM 2728 C CA . TRP A 1 371 ? -7.076 -19.918 27.118 1.00 88.75 371 TRP A CA 1
ATOM 2729 C C . TRP A 1 371 ? -5.999 -19.137 27.898 1.00 88.75 371 TRP A C 1
ATOM 2731 O O . TRP A 1 371 ? -5.459 -18.145 27.397 1.00 88.75 371 TRP A O 1
ATOM 2741 N N . THR A 1 372 ? -5.688 -19.521 29.140 1.00 88.31 372 THR A N 1
ATOM 2742 C CA . THR A 1 372 ? -4.695 -18.828 29.976 1.00 88.31 372 THR A CA 1
ATOM 2743 C C . THR A 1 372 ? -3.247 -19.221 29.666 1.00 88.31 372 THR A C 1
ATOM 2745 O O . THR A 1 372 ? -2.323 -18.492 30.033 1.00 88.31 372 THR A O 1
ATOM 2748 N N . VAL A 1 373 ? -3.041 -20.301 28.907 1.00 84.88 373 VAL A N 1
ATOM 2749 C CA . VAL A 1 373 ? -1.725 -20.846 28.540 1.00 84.88 373 VAL A CA 1
ATOM 2750 C C . VAL A 1 373 ? -1.404 -20.580 27.062 1.00 84.88 373 VAL A C 1
ATOM 2752 O O . VAL A 1 373 ? -2.280 -20.650 26.206 1.00 84.88 373 VAL A O 1
ATOM 2755 N N . GLY A 1 374 ? -0.135 -20.282 26.758 1.00 84.38 374 GLY A N 1
ATOM 2756 C CA . GLY A 1 374 ? 0.374 -20.077 25.394 1.00 84.38 374 GLY A CA 1
ATOM 2757 C C . GLY A 1 374 ? 0.818 -18.641 25.088 1.00 84.38 374 GLY A C 1
ATOM 2758 O O . GLY A 1 374 ? 0.856 -17.766 25.959 1.00 84.38 374 GLY A O 1
ATOM 2759 N N . THR A 1 375 ? 1.178 -18.392 23.830 1.00 79.94 375 THR A N 1
ATOM 2760 C CA . THR A 1 375 ? 1.495 -17.057 23.298 1.00 79.94 375 THR A CA 1
ATOM 2761 C C . THR A 1 375 ? 0.252 -16.165 23.220 1.00 79.94 375 THR A C 1
ATOM 2763 O O . THR A 1 375 ? -0.883 -16.630 23.278 1.00 79.94 375 THR A O 1
ATOM 2766 N N . LEU A 1 376 ? 0.446 -14.853 23.028 1.00 68.25 376 LEU A N 1
ATOM 2767 C CA . LEU A 1 376 ? -0.661 -13.897 22.876 1.00 68.25 376 LEU A CA 1
ATOM 2768 C C . LEU A 1 376 ? -1.630 -14.282 21.741 1.00 68.25 376 LEU A C 1
ATOM 2770 O O . LEU A 1 376 ? -2.831 -14.062 21.881 1.00 68.25 376 LEU A O 1
ATOM 2774 N N . ALA A 1 377 ? -1.130 -14.870 20.648 1.00 68.06 377 ALA A N 1
ATOM 2775 C CA . ALA A 1 377 ? -1.954 -15.307 19.522 1.00 68.06 377 ALA A CA 1
ATOM 2776 C C . ALA A 1 377 ? -2.784 -16.555 19.866 1.00 68.06 377 ALA A C 1
ATOM 2778 O O . ALA A 1 377 ? -3.995 -16.554 19.662 1.00 68.06 377 ALA A O 1
ATOM 2779 N N . GLU A 1 378 ? -2.162 -17.582 20.451 1.00 77.06 378 GLU A N 1
ATOM 2780 C CA . GLU A 1 378 ? -2.842 -18.822 20.856 1.00 77.06 378 GLU A CA 1
ATOM 2781 C C . GLU A 1 378 ? -3.898 -18.548 21.934 1.00 77.06 378 GLU A C 1
ATOM 2783 O O . GLU A 1 378 ? -5.050 -18.949 21.784 1.00 77.06 378 GLU A O 1
ATOM 2788 N N . ARG A 1 379 ? -3.547 -17.765 22.964 1.00 88.12 379 ARG A N 1
ATOM 2789 C CA . ARG A 1 379 ? -4.475 -17.336 24.022 1.00 88.12 379 ARG A CA 1
ATOM 2790 C C . ARG A 1 379 ? -5.651 -16.527 23.471 1.00 88.12 379 ARG A C 1
ATOM 2792 O O . ARG A 1 379 ? -6.786 -16.722 23.898 1.00 88.12 379 ARG A O 1
ATOM 2799 N N . SER A 1 380 ? -5.400 -15.649 22.495 1.00 82.19 380 SER A N 1
ATOM 2800 C CA . SER A 1 380 ? -6.451 -14.900 21.793 1.00 82.19 380 SER A CA 1
ATOM 2801 C C . SER A 1 380 ? -7.379 -15.818 20.997 1.00 82.19 380 SER A C 1
ATOM 2803 O O . SER A 1 380 ? -8.597 -15.663 21.069 1.00 82.19 380 SER A O 1
ATOM 2805 N N . ALA A 1 381 ? -6.826 -16.772 20.245 1.00 78.06 381 ALA A N 1
ATOM 2806 C CA . ALA A 1 381 ? -7.602 -17.713 19.443 1.00 78.06 381 ALA A CA 1
ATOM 2807 C C . ALA A 1 381 ? -8.453 -18.637 20.330 1.00 78.06 381 ALA A C 1
ATOM 2809 O O . ALA A 1 381 ? -9.654 -18.764 20.098 1.00 78.06 381 ALA A O 1
ATOM 2810 N N . ALA A 1 382 ? -7.869 -19.196 21.395 1.00 85.00 382 ALA A N 1
ATOM 2811 C CA . ALA A 1 382 ? -8.568 -20.025 22.375 1.00 85.00 382 ALA A CA 1
ATOM 2812 C C . ALA A 1 382 ? -9.691 -19.252 23.090 1.00 85.00 382 ALA A C 1
ATOM 2814 O O . ALA A 1 382 ? -10.816 -19.741 23.175 1.00 85.00 382 ALA A O 1
ATOM 2815 N N . PHE A 1 383 ? -9.440 -18.011 23.529 1.00 91.88 383 PHE A N 1
ATOM 2816 C CA . PHE A 1 383 ? -10.480 -17.179 24.141 1.00 91.88 383 PHE A CA 1
ATOM 2817 C C . PHE A 1 383 ? -11.595 -16.802 23.151 1.00 91.88 383 PHE A C 1
ATOM 2819 O O . PHE A 1 383 ? -12.770 -16.804 23.510 1.00 91.88 383 PHE A O 1
ATOM 2826 N N . THR A 1 384 ? -11.253 -16.535 21.888 1.00 87.00 384 THR A N 1
ATOM 2827 C CA . THR A 1 384 ? -12.236 -16.256 20.825 1.00 87.00 384 THR A CA 1
ATOM 2828 C C . THR A 1 384 ? -13.093 -17.490 20.525 1.00 87.00 384 THR A C 1
ATOM 2830 O O . THR A 1 384 ? -14.312 -17.381 20.406 1.00 87.00 384 THR A O 1
ATOM 2833 N N . ALA A 1 385 ? -12.487 -18.681 20.486 1.00 85.12 385 ALA A N 1
ATOM 2834 C CA . ALA A 1 385 ? -13.201 -19.949 20.350 1.00 85.12 385 ALA A CA 1
ATOM 2835 C C . ALA A 1 385 ? -14.098 -20.250 21.566 1.00 85.12 385 ALA A C 1
ATOM 2837 O O . ALA A 1 385 ? -15.195 -20.780 21.395 1.00 85.12 385 ALA A O 1
ATOM 2838 N N . LEU A 1 386 ? -13.680 -19.869 22.779 1.00 91.19 386 LEU A N 1
ATOM 2839 C CA . LEU A 1 386 ? -14.511 -19.957 23.980 1.00 91.19 386 LEU A CA 1
ATOM 2840 C C . LEU A 1 386 ? -15.700 -18.983 23.907 1.00 91.19 386 LEU A C 1
ATOM 2842 O O . LEU A 1 386 ? -16.831 -19.418 24.100 1.00 91.19 386 LEU A O 1
ATOM 2846 N N . ARG A 1 387 ? -15.483 -17.713 23.522 1.00 93.31 387 ARG A N 1
ATOM 2847 C CA . ARG A 1 387 ? -16.560 -16.726 23.278 1.00 93.31 387 ARG A CA 1
ATOM 2848 C C . ARG A 1 387 ? -17.552 -17.181 22.202 1.00 93.31 387 ARG A C 1
ATOM 2850 O O . ARG A 1 387 ? -18.734 -16.886 22.329 1.00 93.31 387 ARG A O 1
ATOM 2857 N N . ALA A 1 388 ? -17.097 -17.911 21.182 1.00 88.81 388 ALA A N 1
ATOM 2858 C CA . ALA A 1 388 ? -17.956 -18.475 20.139 1.00 88.81 388 ALA A CA 1
ATOM 2859 C C . ALA A 1 388 ? -18.793 -19.688 20.599 1.00 88.81 388 ALA A C 1
ATOM 2861 O O . ALA A 1 388 ? -19.795 -20.002 19.959 1.00 88.81 388 ALA A O 1
ATOM 2862 N N . ARG A 1 389 ? -18.393 -20.376 21.681 1.00 91.81 389 ARG A N 1
ATOM 2863 C CA . ARG A 1 389 ? -19.130 -21.512 22.270 1.00 91.81 389 ARG A CA 1
ATOM 2864 C C . ARG A 1 389 ? -20.065 -21.075 23.397 1.00 91.81 389 ARG A C 1
ATOM 2866 O O . ARG A 1 389 ? -21.218 -21.486 23.415 1.00 91.81 389 ARG A O 1
ATOM 2873 N N . ASP A 1 390 ? -19.567 -20.252 24.318 1.00 92.94 390 ASP A N 1
ATOM 2874 C CA . ASP A 1 390 ? -20.321 -19.697 25.445 1.00 92.94 390 ASP A CA 1
ATOM 2875 C C . ASP A 1 390 ? -19.790 -18.290 25.806 1.00 92.94 390 ASP A C 1
ATOM 2877 O O . ASP A 1 390 ? -18.791 -18.156 26.526 1.00 92.94 390 ASP A O 1
ATOM 2881 N N . PRO A 1 391 ? -20.460 -17.220 25.332 1.00 93.94 391 PRO A N 1
ATOM 2882 C CA . PRO A 1 391 ? -20.181 -15.837 25.719 1.00 93.94 391 PRO A CA 1
ATOM 2883 C C . PRO A 1 391 ? -20.124 -15.589 27.233 1.00 93.94 391 PRO A C 1
ATOM 2885 O O . PRO A 1 391 ? -19.290 -14.810 27.703 1.00 93.94 391 PRO A O 1
ATOM 2888 N N . GLY A 1 392 ? -21.004 -16.242 27.998 1.00 93.31 392 GLY A N 1
ATOM 2889 C CA . GLY A 1 392 ? -21.166 -16.036 29.433 1.00 93.31 392 GLY A CA 1
ATOM 2890 C C . GLY A 1 392 ? -20.031 -16.668 30.227 1.00 93.31 392 GLY A C 1
ATOM 2891 O O . GLY A 1 392 ? -19.354 -15.972 30.986 1.00 93.31 392 GLY A O 1
ATOM 2892 N N . ALA A 1 393 ? -19.771 -17.960 30.010 1.00 92.69 393 ALA A N 1
ATOM 2893 C CA . ALA A 1 393 ? -18.663 -18.664 30.655 1.00 92.69 393 ALA A CA 1
ATOM 2894 C C . ALA A 1 393 ? -17.306 -18.037 30.300 1.00 92.69 393 ALA A C 1
ATOM 2896 O O . ALA A 1 393 ? -16.455 -17.872 31.176 1.00 92.69 393 ALA A O 1
ATOM 2897 N N . ALA A 1 394 ? -17.120 -17.606 29.047 1.00 94.69 394 ALA A N 1
ATOM 2898 C CA . ALA A 1 394 ? -15.919 -16.897 28.622 1.00 94.69 394 ALA A CA 1
ATOM 2899 C C . ALA A 1 394 ? -15.694 -15.595 29.412 1.00 94.69 394 ALA A C 1
ATOM 2901 O O . ALA A 1 394 ? -14.594 -15.362 29.916 1.00 94.69 394 ALA A O 1
ATOM 2902 N N . ARG A 1 395 ? -16.726 -14.752 29.571 1.00 95.50 395 ARG A N 1
ATOM 2903 C CA . ARG A 1 395 ? -16.607 -13.511 30.353 1.00 95.50 395 ARG A CA 1
ATOM 2904 C C . ARG A 1 395 ? -16.368 -13.789 31.842 1.00 95.50 395 ARG A C 1
ATOM 2906 O O . ARG A 1 395 ? -15.491 -13.160 32.431 1.00 95.50 395 ARG A O 1
ATOM 2913 N N . VAL A 1 396 ? -17.071 -14.761 32.429 1.00 95.19 396 VAL A N 1
ATOM 2914 C CA . VAL A 1 396 ? -16.870 -15.181 33.832 1.00 95.19 396 VAL A CA 1
ATOM 2915 C C . VAL A 1 396 ? -15.444 -15.699 34.070 1.00 95.19 396 VAL A C 1
ATOM 2917 O O . VAL A 1 396 ? -14.862 -15.418 35.115 1.00 95.19 396 VAL A O 1
ATOM 2920 N N . ALA A 1 397 ? -14.841 -16.387 33.095 1.00 93.81 397 ALA A N 1
ATOM 2921 C CA . ALA A 1 397 ? -13.439 -16.800 33.158 1.00 93.81 397 ALA A CA 1
ATOM 2922 C C . ALA A 1 397 ? -12.452 -15.626 32.991 1.00 93.81 397 ALA A C 1
ATOM 2924 O O . ALA A 1 397 ? -11.374 -15.647 33.585 1.00 93.81 397 ALA A O 1
ATOM 2925 N N . LEU A 1 398 ? -12.801 -14.601 32.203 1.00 95.44 398 LEU A N 1
ATOM 2926 C CA . LEU A 1 398 ? -11.954 -13.431 31.943 1.00 95.44 398 LEU A CA 1
ATOM 2927 C C . LEU A 1 398 ? -11.857 -12.482 33.147 1.00 95.44 398 LEU A C 1
ATOM 2929 O O . LEU A 1 398 ? -10.754 -12.111 33.553 1.00 95.44 398 LEU A O 1
ATOM 2933 N N . GLU A 1 399 ? -12.997 -12.083 33.713 1.00 95.44 399 GLU A N 1
ATOM 2934 C CA . GLU A 1 399 ? -13.105 -11.041 34.747 1.00 95.44 399 GLU A CA 1
ATOM 2935 C C . GLU A 1 399 ? -12.107 -11.163 35.928 1.00 95.44 399 GLU A C 1
ATOM 2937 O O . GLU A 1 399 ? -11.416 -10.176 36.213 1.00 95.44 399 GLU A O 1
ATOM 2942 N N . PRO A 1 400 ? -11.944 -12.324 36.605 1.00 95.31 400 PRO A N 1
ATOM 2943 C CA . PRO A 1 400 ? -11.092 -12.435 37.797 1.00 95.31 400 PRO A CA 1
ATOM 2944 C C . PRO A 1 400 ? -9.581 -12.428 37.504 1.00 95.31 400 PRO A C 1
ATOM 2946 O O . PRO A 1 400 ? -8.777 -12.148 38.402 1.00 95.31 400 PRO A O 1
ATOM 2949 N N . VAL A 1 401 ? -9.169 -12.733 36.269 1.00 94.06 401 VAL A N 1
ATOM 2950 C CA . VAL A 1 401 ? -7.754 -12.725 35.856 1.00 94.06 401 VAL A CA 1
ATOM 2951 C C . VAL A 1 401 ? -7.373 -11.468 35.079 1.00 94.06 401 VAL A C 1
ATOM 2953 O O . VAL A 1 401 ? -6.215 -11.061 35.140 1.00 94.06 401 VAL A O 1
ATOM 2956 N N . PHE A 1 402 ? -8.333 -10.801 34.427 1.00 95.62 402 PHE A N 1
ATOM 2957 C CA . PHE A 1 402 ? -8.108 -9.694 33.494 1.00 95.62 402 PHE A CA 1
ATOM 2958 C C . PHE A 1 402 ? -7.098 -8.655 33.992 1.00 95.62 402 PHE A C 1
ATOM 2960 O O . PHE A 1 402 ? -6.113 -8.377 33.315 1.00 95.62 402 PHE A O 1
ATOM 2967 N N . ARG A 1 403 ? -7.275 -8.125 35.211 1.00 94.00 403 ARG A N 1
ATOM 2968 C CA . ARG A 1 403 ? -6.400 -7.078 35.783 1.00 94.00 403 ARG A CA 1
ATOM 2969 C C . ARG A 1 403 ? -4.952 -7.522 36.050 1.00 94.00 403 ARG A C 1
ATOM 2971 O O . ARG A 1 403 ? -4.106 -6.659 36.274 1.00 94.00 403 ARG A O 1
ATOM 2978 N N . LYS A 1 404 ? -4.661 -8.828 36.032 1.00 93.50 404 LYS A N 1
ATOM 2979 C CA . LYS A 1 404 ? -3.310 -9.400 36.192 1.00 93.50 404 LYS A CA 1
ATOM 2980 C C . LYS A 1 404 ? -2.563 -9.515 34.855 1.00 93.50 404 LYS A C 1
ATOM 2982 O O . LYS A 1 404 ? -1.338 -9.591 34.853 1.00 93.50 404 LYS A O 1
ATOM 2987 N N . GLU A 1 405 ? -3.280 -9.517 33.731 1.00 94.88 405 GLU A N 1
ATOM 2988 C CA . GLU A 1 405 ? -2.699 -9.699 32.399 1.00 94.88 405 GLU A CA 1
ATOM 2989 C C . GLU A 1 405 ? -1.975 -8.454 31.875 1.00 94.88 405 GLU A C 1
ATOM 2991 O O . GLU A 1 405 ? -2.285 -7.314 32.240 1.00 94.88 405 GLU A O 1
ATOM 2996 N N . LYS A 1 406 ? -1.025 -8.660 30.955 1.00 90.75 406 LYS A N 1
ATOM 2997 C CA . LYS A 1 406 ? -0.305 -7.572 30.268 1.00 90.75 406 LYS A CA 1
ATOM 2998 C C . LYS A 1 406 ? -1.248 -6.759 29.373 1.00 90.75 406 LYS A C 1
ATOM 3000 O O . LYS A 1 406 ? -2.192 -7.299 28.803 1.00 90.75 406 LYS A O 1
ATOM 3005 N N . ALA A 1 407 ? -0.972 -5.461 29.224 1.00 84.81 407 ALA A N 1
ATOM 3006 C CA . ALA A 1 407 ? -1.871 -4.513 28.557 1.00 84.81 407 ALA A CA 1
ATOM 3007 C C . ALA A 1 407 ? -2.220 -4.894 27.105 1.00 84.81 407 ALA A C 1
ATOM 3009 O O . ALA A 1 407 ? -3.376 -4.752 26.710 1.00 84.81 407 ALA A O 1
ATOM 3010 N N . ASP A 1 408 ? -1.260 -5.427 26.342 1.00 75.69 408 ASP A N 1
ATOM 3011 C CA . ASP A 1 408 ? -1.491 -5.868 24.961 1.00 75.69 408 ASP A CA 1
AT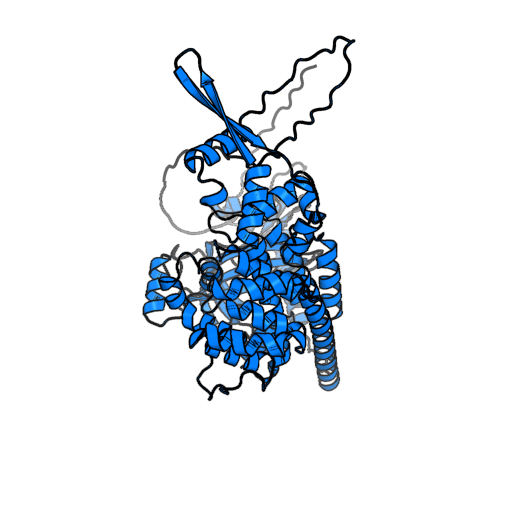OM 3012 C C . ASP A 1 408 ? -2.494 -7.025 24.897 1.00 75.69 408 ASP A C 1
ATOM 3014 O O . ASP A 1 408 ? -3.418 -6.998 24.088 1.00 75.69 408 ASP A O 1
ATOM 3018 N N . LEU A 1 409 ? -2.372 -8.002 25.804 1.00 87.00 409 LEU A N 1
ATOM 3019 C CA . LEU A 1 409 ? -3.310 -9.117 25.884 1.00 87.00 409 LEU A CA 1
ATOM 3020 C C . LEU A 1 409 ? -4.672 -8.672 26.438 1.00 87.00 409 LEU A C 1
ATOM 3022 O O . LEU A 1 409 ? -5.687 -9.093 25.896 1.00 87.00 409 LEU A O 1
ATOM 3026 N N . ARG A 1 410 ? -4.727 -7.776 27.439 1.00 95.19 410 ARG A N 1
ATOM 3027 C CA . ARG A 1 410 ? -6.003 -7.184 27.896 1.00 95.19 410 ARG A CA 1
ATOM 3028 C C . ARG A 1 410 ? -6.751 -6.521 26.741 1.00 95.19 410 ARG A C 1
ATOM 3030 O O . ARG A 1 410 ? -7.941 -6.758 26.566 1.00 95.19 410 ARG A O 1
ATOM 3037 N N . ASN A 1 411 ? -6.047 -5.741 25.921 1.00 84.81 411 ASN A N 1
ATOM 3038 C CA . ASN A 1 411 ? -6.605 -5.123 24.721 1.00 84.81 411 ASN A CA 1
ATOM 3039 C C . ASN A 1 411 ? -7.149 -6.186 23.750 1.00 84.81 411 ASN A C 1
ATOM 3041 O O . ASN A 1 411 ? -8.301 -6.094 23.328 1.00 84.81 411 ASN A O 1
ATOM 3045 N N . THR A 1 412 ? -6.370 -7.223 23.439 1.00 78.62 412 THR A N 1
ATOM 3046 C CA . THR A 1 412 ? -6.806 -8.313 22.552 1.00 78.62 412 THR A CA 1
ATOM 3047 C C . THR A 1 412 ? -8.043 -9.050 23.083 1.00 78.62 412 THR A C 1
ATOM 3049 O O . THR A 1 412 ? -9.002 -9.236 22.337 1.00 78.62 412 THR A O 1
ATOM 3052 N N . LEU A 1 413 ? -8.075 -9.393 24.375 1.00 92.25 413 LEU A N 1
ATOM 3053 C CA . LEU A 1 413 ? -9.200 -10.088 25.017 1.00 92.25 413 LEU A CA 1
ATOM 3054 C C . LEU A 1 413 ? -10.480 -9.239 25.052 1.00 92.25 413 LEU A C 1
ATOM 3056 O O . LEU A 1 413 ? -11.562 -9.785 24.857 1.00 92.25 413 LEU A O 1
ATOM 3060 N N . VAL A 1 414 ? -10.377 -7.913 25.228 1.00 93.00 414 VAL A N 1
ATOM 3061 C CA . VAL A 1 414 ? -11.545 -7.023 25.096 1.00 93.00 414 VAL A CA 1
ATOM 3062 C C . VAL A 1 414 ? -12.030 -6.979 23.647 1.00 93.00 414 VAL A C 1
ATOM 3064 O O . VAL A 1 414 ? -13.219 -7.157 23.427 1.00 93.00 414 VAL A O 1
ATOM 3067 N N . ASN A 1 415 ? -11.156 -6.830 22.640 1.00 85.12 415 ASN A N 1
ATOM 3068 C CA . ASN A 1 415 ? -11.603 -6.863 21.234 1.00 85.12 415 ASN A CA 1
ATOM 3069 C C . ASN A 1 415 ? -12.283 -8.206 20.875 1.00 85.12 415 ASN A C 1
ATOM 3071 O O . ASN A 1 415 ? -13.253 -8.211 20.119 1.00 85.12 415 ASN A O 1
ATOM 3075 N N . ALA A 1 416 ? -11.837 -9.330 21.452 1.00 88.06 416 ALA A N 1
ATOM 3076 C CA . ALA A 1 416 ? -12.434 -10.650 21.232 1.00 88.06 416 ALA A CA 1
ATOM 3077 C C . ALA A 1 416 ? -13.894 -10.776 21.725 1.00 88.06 416 ALA A C 1
ATOM 3079 O O . ALA A 1 416 ? -14.627 -11.624 21.211 1.00 88.06 416 ALA A O 1
ATOM 3080 N N . LEU A 1 417 ? -14.355 -9.907 22.641 1.00 90.94 417 LEU A N 1
ATOM 3081 C CA . LEU A 1 417 ? -15.758 -9.857 23.089 1.00 90.94 417 LEU A CA 1
ATOM 3082 C C . LEU A 1 417 ? -16.751 -9.536 21.960 1.00 90.94 417 LEU A C 1
ATOM 3084 O O . LEU A 1 417 ? -17.934 -9.822 22.106 1.00 90.94 417 LEU A O 1
ATOM 3088 N N . ALA A 1 418 ? -16.289 -8.990 20.826 1.00 85.44 418 ALA A N 1
ATOM 3089 C CA . ALA A 1 418 ? -17.106 -8.828 19.621 1.00 85.44 418 ALA A CA 1
ATOM 3090 C C . ALA A 1 418 ? -17.732 -10.157 19.140 1.00 85.44 418 ALA A C 1
ATOM 3092 O O . ALA A 1 418 ? -18.806 -10.165 18.538 1.00 85.44 418 ALA A O 1
ATOM 3093 N N . THR A 1 419 ? -17.075 -11.287 19.422 1.00 86.25 419 THR A N 1
ATOM 3094 C CA . THR A 1 419 ? -17.507 -12.634 19.025 1.00 86.25 419 THR A CA 1
ATOM 3095 C C . THR A 1 419 ? -18.648 -13.108 19.921 1.00 86.25 419 THR A C 1
ATOM 3097 O O . THR A 1 419 ? -18.411 -13.720 20.956 1.00 86.25 419 THR A O 1
ATOM 3100 N N . GLY A 1 420 ? -19.893 -12.808 19.546 1.00 87.44 420 GLY A N 1
ATOM 3101 C CA . GLY A 1 420 ? -21.054 -13.044 20.413 1.00 87.44 420 GLY A CA 1
ATOM 3102 C C . GLY A 1 420 ? -21.177 -11.981 21.508 1.00 87.44 420 GLY A C 1
ATOM 3103 O O . GLY A 1 420 ? -21.333 -12.314 22.684 1.00 87.44 420 GLY A O 1
ATOM 3104 N N . LEU A 1 421 ? -21.033 -10.709 21.130 1.00 93.31 421 LEU A N 1
ATOM 3105 C CA . LEU A 1 421 ? -21.257 -9.556 22.003 1.00 93.31 421 LEU A CA 1
ATOM 3106 C C . LEU A 1 421 ? -22.727 -9.484 22.452 1.00 93.31 421 LEU A C 1
ATOM 3108 O O . LEU A 1 421 ? -23.635 -9.702 21.650 1.00 93.31 421 LEU A O 1
ATOM 3112 N N . SER A 1 422 ? -22.961 -9.154 23.721 1.00 93.88 422 SER A N 1
ATOM 3113 C CA . SER A 1 422 ? -24.294 -9.091 24.326 1.00 93.88 422 SER A CA 1
ATOM 3114 C C . SER A 1 422 ? -24.405 -7.967 25.362 1.00 93.88 422 SER A C 1
ATOM 3116 O O . SER A 1 422 ? -23.397 -7.513 25.897 1.00 93.88 422 SER A O 1
ATOM 3118 N N . GLU A 1 423 ? -25.623 -7.556 25.728 1.00 94.00 423 GLU A N 1
ATOM 3119 C CA . GLU A 1 423 ? -25.839 -6.593 26.830 1.00 94.00 423 GLU A CA 1
ATOM 3120 C C . GLU A 1 423 ? -25.272 -7.103 28.175 1.00 94.00 423 GLU A C 1
ATOM 3122 O O . GLU A 1 423 ? -24.929 -6.316 29.053 1.00 94.00 423 GLU A O 1
ATOM 3127 N N . ALA A 1 424 ? -25.082 -8.420 28.335 1.00 95.62 424 ALA A N 1
ATOM 3128 C CA . ALA A 1 424 ? -24.426 -8.989 29.512 1.00 95.62 424 ALA A CA 1
ATOM 3129 C C . ALA A 1 424 ? -22.912 -8.688 29.573 1.00 95.62 424 ALA A C 1
ATOM 3131 O O . ALA A 1 424 ? -22.310 -8.852 30.632 1.00 95.62 424 ALA A O 1
ATOM 3132 N N . ASP A 1 425 ? -22.290 -8.251 28.473 1.00 96.38 425 ASP A N 1
ATOM 3133 C CA . ASP A 1 425 ? -20.893 -7.796 28.416 1.00 96.38 425 ASP A CA 1
ATOM 3134 C C . ASP A 1 425 ? -20.721 -6.315 28.793 1.00 96.38 425 ASP A C 1
ATOM 3136 O O . ASP A 1 425 ? -19.591 -5.844 28.964 1.00 96.38 425 ASP A O 1
ATOM 3140 N N . GLU A 1 426 ? -21.820 -5.570 28.934 1.00 96.25 426 GLU A N 1
ATOM 3141 C CA . GLU A 1 426 ? -21.811 -4.134 29.217 1.00 96.25 426 GLU A CA 1
ATOM 3142 C C . GLU A 1 426 ? -21.098 -3.760 30.528 1.00 96.25 426 GLU A C 1
ATOM 3144 O O . GLU A 1 426 ? -20.271 -2.844 30.483 1.00 96.25 426 GLU A O 1
ATOM 3149 N N . PRO A 1 427 ? -21.304 -4.449 31.673 1.00 97.12 427 PRO A N 1
ATOM 3150 C CA . PRO A 1 427 ? -20.686 -4.038 32.935 1.00 97.12 427 PRO A CA 1
ATOM 3151 C C . PRO A 1 427 ? -19.162 -4.164 32.901 1.00 97.12 427 PRO A C 1
ATOM 3153 O O . PRO A 1 427 ? -18.444 -3.277 33.367 1.00 97.12 427 PRO A O 1
ATOM 3156 N N . PHE A 1 428 ? -18.663 -5.237 32.282 1.00 97.12 428 PHE A N 1
ATOM 3157 C CA . PHE A 1 428 ? -17.235 -5.441 32.071 1.00 97.12 428 PHE A CA 1
ATOM 3158 C C . PHE A 1 428 ? -16.664 -4.431 31.068 1.00 97.12 428 PHE A C 1
ATOM 3160 O O . PHE A 1 428 ? -15.631 -3.814 31.345 1.00 97.12 428 PHE A O 1
ATOM 3167 N N . SER A 1 429 ? -17.358 -4.201 29.950 1.00 95.56 429 SER A N 1
ATOM 3168 C CA . SER A 1 429 ? -16.923 -3.276 28.896 1.00 95.56 429 SER A CA 1
ATOM 3169 C C . SER A 1 429 ? -16.878 -1.823 29.384 1.00 95.56 429 SER A C 1
ATOM 3171 O O . SER A 1 429 ? -15.886 -1.136 29.158 1.00 95.56 429 SER A O 1
ATOM 3173 N N . GLU A 1 430 ? -17.882 -1.361 30.135 1.00 95.94 430 GLU A N 1
ATOM 3174 C CA . GLU A 1 430 ? -17.875 -0.042 30.786 1.00 95.94 430 GLU A CA 1
ATOM 3175 C C . GLU A 1 430 ? -16.719 0.068 31.797 1.00 95.94 430 GLU A C 1
ATOM 3177 O O . GLU A 1 430 ? -16.064 1.106 31.851 1.00 95.94 430 GLU A O 1
ATOM 3182 N N . SER A 1 431 ? -16.400 -0.994 32.553 1.00 95.81 431 SER A N 1
ATOM 3183 C CA . SER A 1 431 ? -15.250 -0.982 33.477 1.00 95.81 431 SER A CA 1
ATOM 3184 C C . SER A 1 431 ? -13.890 -0.886 32.764 1.00 95.81 431 SER A C 1
ATOM 3186 O O . SER A 1 431 ? -12.912 -0.409 33.341 1.00 95.81 431 SER A O 1
ATOM 3188 N N . CYS A 1 432 ? -13.823 -1.296 31.492 1.00 96.00 432 CYS A N 1
ATOM 3189 C CA . CYS A 1 432 ? -12.623 -1.199 30.663 1.00 96.00 432 CYS A CA 1
ATOM 3190 C C . CYS A 1 432 ? -12.350 0.230 30.152 1.00 96.00 432 CYS A C 1
ATOM 3192 O O . CYS A 1 432 ? -11.231 0.499 29.711 1.00 96.00 432 CYS A O 1
ATOM 3194 N N . LEU A 1 433 ? -13.306 1.164 30.269 1.00 93.88 433 LEU A N 1
ATOM 3195 C CA . LEU A 1 433 ? -13.074 2.600 30.039 1.00 93.88 433 LEU A CA 1
ATOM 3196 C C . LEU A 1 433 ? -12.107 3.210 31.065 1.00 93.88 433 LEU A C 1
ATOM 3198 O O . LEU A 1 433 ? -11.436 4.190 30.758 1.00 93.88 433 LEU A O 1
ATOM 3202 N N . ASP A 1 434 ? -11.990 2.617 32.255 1.00 93.38 434 ASP A N 1
ATOM 3203 C CA . ASP A 1 434 ? -11.105 3.090 33.328 1.00 93.38 434 ASP A CA 1
ATOM 3204 C C . ASP A 1 434 ? -9.744 2.352 33.356 1.00 93.38 434 ASP A C 1
ATOM 3206 O O . ASP A 1 434 ? -8.925 2.557 34.257 1.00 93.38 434 ASP A O 1
ATOM 3210 N N . ASP A 1 435 ? -9.459 1.486 32.372 1.00 94.62 435 ASP A N 1
ATOM 3211 C CA . ASP A 1 435 ? -8.172 0.787 32.278 1.00 94.62 435 ASP A CA 1
ATOM 3212 C C . ASP A 1 435 ? -7.029 1.755 31.910 1.00 94.62 435 ASP A C 1
ATOM 3214 O O . ASP A 1 435 ? -7.166 2.646 31.068 1.00 94.62 435 ASP A O 1
ATOM 3218 N N . ARG A 1 436 ? -5.851 1.562 32.516 1.00 91.19 436 ARG A N 1
ATOM 3219 C CA . ARG A 1 436 ? -4.649 2.381 32.274 1.00 91.19 436 ARG A CA 1
ATOM 3220 C C . ARG A 1 436 ? -4.161 2.317 30.817 1.00 91.19 436 ARG A C 1
ATOM 3222 O O . ARG A 1 436 ? -3.652 3.314 30.303 1.00 91.19 436 ARG A O 1
ATOM 3229 N N . GLY A 1 437 ? -4.323 1.181 30.139 1.00 85.38 437 GLY A N 1
ATOM 3230 C CA . GLY A 1 437 ? -3.934 0.972 28.745 1.00 85.38 437 GLY A CA 1
ATOM 3231 C C . GLY A 1 437 ? -4.917 1.613 27.764 1.00 85.38 437 GLY A C 1
ATOM 3232 O O . GLY A 1 437 ? -6.081 1.232 27.703 1.00 85.38 437 GLY A O 1
ATOM 3233 N N . SER A 1 438 ? -4.439 2.546 26.937 1.00 79.56 438 SER A N 1
ATOM 3234 C CA . SER A 1 438 ? -5.266 3.251 25.942 1.00 79.56 438 SER A CA 1
ATOM 3235 C C . SER A 1 438 ? -5.951 2.317 24.938 1.00 79.56 438 SER A C 1
ATOM 3237 O O . SER A 1 438 ? -7.103 2.556 24.587 1.00 79.56 438 SER A O 1
ATOM 3239 N N . GLY A 1 439 ? -5.287 1.231 24.527 1.00 75.50 439 GLY A N 1
ATOM 3240 C CA . GLY A 1 439 ? -5.886 0.206 23.664 1.00 75.50 439 GLY A CA 1
ATOM 3241 C C . GLY A 1 439 ? -7.114 -0.461 24.291 1.00 75.50 439 GLY A C 1
ATOM 3242 O O . GLY A 1 439 ? -8.122 -0.623 23.617 1.00 75.50 439 GLY A O 1
ATOM 3243 N N . VAL A 1 440 ? -7.073 -0.754 25.598 1.00 87.56 440 VAL A N 1
ATOM 3244 C CA . VAL A 1 440 ? -8.191 -1.370 26.336 1.00 87.56 440 VAL A CA 1
ATOM 3245 C C . VAL A 1 440 ? -9.411 -0.443 26.359 1.00 87.56 440 VAL A C 1
ATOM 3247 O O . VAL A 1 440 ? -10.513 -0.874 26.021 1.00 87.56 440 VAL A O 1
ATOM 3250 N N . ARG A 1 441 ? -9.205 0.849 26.660 1.00 88.19 441 ARG A N 1
ATOM 3251 C CA . ARG A 1 441 ? -10.274 1.865 26.622 1.00 88.19 441 ARG A CA 1
ATOM 3252 C C . ARG A 1 441 ? -10.874 2.006 25.222 1.00 88.19 441 ARG A C 1
ATOM 3254 O O . ARG A 1 441 ? -12.092 2.008 25.066 1.00 88.19 441 ARG A O 1
ATOM 3261 N N . LEU A 1 442 ? -10.024 2.058 24.193 1.00 76.62 442 LEU A N 1
ATOM 3262 C CA . LEU A 1 442 ? -10.453 2.164 22.796 1.00 76.62 442 LEU A CA 1
ATOM 3263 C C . LEU A 1 442 ? -11.196 0.906 22.311 1.00 76.62 442 LEU A C 1
ATOM 3265 O O . LEU A 1 442 ? -12.113 1.014 21.500 1.00 76.62 442 LEU A O 1
ATOM 3269 N N . ALA A 1 443 ? -10.831 -0.280 22.805 1.00 80.19 443 ALA A N 1
ATOM 3270 C CA . ALA A 1 443 ? -11.545 -1.523 22.531 1.00 80.19 443 ALA A CA 1
ATOM 3271 C C . ALA A 1 443 ? -12.959 -1.492 23.136 1.00 80.19 443 ALA A C 1
ATOM 3273 O O . ALA A 1 443 ? -13.930 -1.737 22.425 1.00 80.19 443 ALA A O 1
ATOM 3274 N N . ALA A 1 444 ? -13.097 -1.081 24.401 1.00 88.75 444 ALA A N 1
ATOM 3275 C CA . ALA A 1 444 ? -14.401 -0.894 25.042 1.00 88.75 444 ALA A CA 1
ATOM 3276 C C . ALA A 1 444 ? -15.297 0.100 24.278 1.00 88.75 444 ALA A C 1
ATOM 3278 O O . ALA A 1 444 ? -16.457 -0.195 23.994 1.00 88.75 444 ALA A O 1
ATOM 3279 N N . GLN A 1 445 ? -14.743 1.238 23.849 1.00 80.94 445 GLN A N 1
ATOM 3280 C CA . GLN A 1 445 ? -15.451 2.267 23.069 1.00 80.94 445 GLN A CA 1
ATOM 3281 C C . GLN A 1 445 ? -15.874 1.822 21.660 1.00 80.94 445 GLN A C 1
ATOM 3283 O O . GLN A 1 445 ? -16.675 2.507 21.029 1.00 80.94 445 GLN A O 1
ATOM 3288 N N . ARG A 1 446 ? -15.354 0.701 21.144 1.00 83.38 446 ARG A N 1
ATOM 3289 C CA . ARG A 1 446 ? -15.830 0.089 19.890 1.00 83.38 446 ARG A CA 1
ATOM 3290 C C . ARG A 1 446 ? -17.016 -0.846 20.105 1.00 83.38 446 ARG A C 1
ATOM 3292 O O . ARG A 1 446 ? -17.799 -1.024 19.181 1.00 83.38 446 ARG A O 1
ATOM 3299 N N . LEU A 1 447 ? -17.130 -1.439 21.292 1.00 86.62 447 LEU A N 1
ATOM 3300 C CA . LEU A 1 447 ? -18.157 -2.427 21.629 1.00 86.62 447 LEU A CA 1
ATOM 3301 C C . LEU A 1 447 ? -19.389 -1.777 22.254 1.00 86.62 447 LEU A C 1
ATOM 3303 O O . LEU A 1 447 ? -20.509 -2.104 21.887 1.00 86.62 447 LEU A O 1
ATOM 3307 N N . LEU A 1 448 ? -19.192 -0.822 23.163 1.00 90.50 448 LEU A N 1
ATOM 3308 C CA . LEU A 1 448 ? -20.280 -0.168 23.890 1.00 90.50 448 LEU A CA 1
ATOM 3309 C C . LEU A 1 448 ? -21.311 0.546 22.980 1.00 90.50 448 LEU A C 1
ATOM 3311 O O . LEU A 1 448 ? -22.500 0.419 23.257 1.00 90.50 448 LEU A O 1
ATOM 3315 N N . PRO A 1 449 ? -20.945 1.209 21.858 1.00 81.94 449 PRO A N 1
ATOM 3316 C CA . PRO A 1 449 ? -21.929 1.741 20.903 1.00 81.94 449 PRO A CA 1
ATOM 3317 C C . PRO A 1 449 ? -22.731 0.673 20.141 1.00 81.94 449 PRO A C 1
ATOM 3319 O O . PRO A 1 449 ? -23.740 1.002 19.524 1.00 81.94 449 PRO A O 1
ATOM 3322 N N . LEU A 1 450 ? -22.289 -0.591 20.157 1.00 83.38 450 LEU A N 1
ATOM 3323 C CA . LEU A 1 450 ? -23.005 -1.734 19.575 1.00 83.38 450 LEU A CA 1
ATOM 3324 C C . LEU A 1 450 ? -23.997 -2.366 20.570 1.00 83.38 450 LEU A C 1
ATOM 3326 O O . LEU A 1 450 ? -24.703 -3.302 20.203 1.00 83.38 450 LEU A O 1
ATOM 3330 N N . LEU A 1 451 ? -24.050 -1.854 21.805 1.00 88.62 451 LEU A N 1
ATOM 3331 C CA . LEU A 1 451 ? -24.962 -2.246 22.879 1.00 88.62 451 LEU A CA 1
ATOM 3332 C C . LEU A 1 451 ? -25.921 -1.078 23.175 1.00 88.62 451 LEU A C 1
ATOM 3334 O O . LEU A 1 451 ? -25.559 -0.170 23.936 1.00 88.62 451 LEU A O 1
ATOM 3338 N N . PRO A 1 452 ? -27.119 -1.038 22.552 1.00 79.31 452 PRO A N 1
ATOM 3339 C CA . PRO A 1 452 ? -28.061 0.072 22.706 1.00 79.31 452 PRO A CA 1
ATOM 3340 C C . PRO A 1 452 ? -28.528 0.293 24.150 1.00 79.31 452 PRO A C 1
ATOM 3342 O O . PRO A 1 452 ? -28.819 1.428 24.520 1.00 79.31 452 PRO A O 1
ATOM 3345 N N . GLY A 1 453 ? -28.570 -0.760 24.973 1.00 85.38 453 GLY A N 1
ATOM 3346 C CA . GLY A 1 453 ? -28.919 -0.681 26.393 1.00 85.38 453 GLY A CA 1
ATOM 3347 C C . GLY A 1 453 ? -27.814 -0.115 27.293 1.00 85.38 453 GLY A C 1
ATOM 3348 O O . GLY A 1 453 ? -28.048 0.095 28.484 1.00 85.38 453 GLY A O 1
ATOM 3349 N N . SER A 1 454 ? -26.615 0.145 26.761 1.00 92.31 454 SER A N 1
ATOM 3350 C CA . SER A 1 454 ? -25.455 0.493 27.583 1.00 92.31 454 SER A CA 1
ATOM 3351 C C . SER A 1 454 ? -25.510 1.881 28.222 1.00 92.31 454 SER A C 1
ATOM 3353 O O . SER A 1 454 ? -26.084 2.843 27.692 1.00 92.31 454 SER A O 1
ATOM 3355 N N . ARG A 1 455 ? -24.813 2.026 29.360 1.00 94.25 455 ARG A N 1
ATOM 3356 C CA . ARG A 1 455 ? -24.601 3.333 30.004 1.00 94.25 455 ARG A CA 1
ATOM 3357 C C . ARG A 1 455 ? -23.865 4.301 29.074 1.00 94.25 455 ARG A C 1
ATOM 3359 O O . ARG A 1 455 ? -24.177 5.489 29.078 1.00 94.25 455 ARG A O 1
ATOM 3366 N N . TYR A 1 456 ? -22.957 3.804 28.234 1.00 91.81 456 TYR A N 1
ATOM 3367 C CA . TYR A 1 456 ? -22.269 4.589 27.204 1.00 91.81 456 TYR A CA 1
ATOM 3368 C C . TYR A 1 456 ? -23.232 5.114 26.128 1.00 91.81 456 TYR A C 1
ATOM 3370 O O . TYR A 1 456 ? -23.274 6.319 25.883 1.00 91.81 456 TYR A O 1
ATOM 3378 N N . ALA A 1 457 ? -24.050 4.243 25.524 1.00 87.00 457 ALA A N 1
ATOM 3379 C CA . ALA A 1 457 ? -25.047 4.635 24.524 1.00 87.00 457 ALA A CA 1
ATOM 3380 C C . ALA A 1 457 ? -26.073 5.626 25.106 1.00 87.00 457 ALA A C 1
ATOM 3382 O O . ALA A 1 457 ? -26.434 6.611 24.456 1.00 87.00 457 ALA A O 1
ATOM 3383 N N . SER A 1 458 ? -26.454 5.435 26.373 1.00 90.88 458 SER A N 1
ATOM 3384 C CA . SER A 1 458 ? -27.295 6.364 27.136 1.00 90.88 458 SER A CA 1
ATOM 3385 C C . SER A 1 458 ? -26.638 7.743 27.311 1.00 90.88 458 SER A C 1
ATOM 3387 O O . SER A 1 458 ? -27.274 8.763 27.033 1.00 90.88 458 SER A O 1
ATOM 3389 N N . ARG A 1 459 ? -25.350 7.803 27.698 1.00 93.38 459 ARG A N 1
ATOM 3390 C CA . ARG A 1 459 ? -24.582 9.063 27.780 1.00 93.38 459 ARG A CA 1
ATOM 3391 C C . ARG A 1 459 ? -24.494 9.753 26.420 1.00 93.38 459 ARG A C 1
ATOM 3393 O O . ARG A 1 459 ? -24.822 10.933 26.318 1.00 93.38 459 ARG A O 1
ATOM 3400 N N . MET A 1 460 ? -24.107 9.029 25.368 1.00 89.81 460 MET A N 1
ATOM 3401 C CA . MET A 1 460 ? -23.986 9.583 24.013 1.00 89.81 460 MET A CA 1
ATOM 3402 C C . MET A 1 460 ? -25.327 10.102 23.474 1.00 89.81 460 MET A C 1
ATOM 3404 O O . MET A 1 460 ? -25.355 11.156 22.843 1.00 89.81 460 MET A O 1
ATOM 3408 N N . SER A 1 461 ? -26.443 9.435 23.787 1.00 89.38 461 SER A N 1
ATOM 3409 C CA . SER A 1 461 ? -27.798 9.914 23.467 1.00 89.38 461 SER A CA 1
ATOM 3410 C C . SER A 1 461 ? -28.140 11.220 24.184 1.00 89.38 461 SER A C 1
ATOM 3412 O O . SER A 1 461 ? -28.677 12.138 23.566 1.00 89.38 461 SER A O 1
ATOM 3414 N N . GLY A 1 462 ? -27.807 11.330 25.476 1.00 92.06 462 GLY A N 1
ATOM 3415 C CA . GLY A 1 462 ? -27.982 12.562 26.250 1.00 92.06 462 GLY A CA 1
ATOM 3416 C C . GLY A 1 462 ? -27.182 13.727 25.666 1.00 92.06 462 GLY A C 1
ATOM 3417 O O . GLY A 1 462 ? -27.742 14.791 25.403 1.00 92.06 462 GLY A O 1
ATOM 3418 N N . TRP A 1 463 ? -25.899 13.503 25.370 1.00 92.94 463 TRP A N 1
ATOM 3419 C CA . TRP A 1 463 ? -25.038 14.496 24.724 1.00 92.94 463 TRP A CA 1
ATOM 3420 C C . TRP A 1 463 ? -25.530 14.888 23.321 1.00 92.94 463 TRP A C 1
ATOM 3422 O O . TRP A 1 463 ? -25.525 16.072 22.988 1.00 92.94 463 TRP A O 1
ATOM 3432 N N . ALA A 1 464 ? -25.998 13.934 22.510 1.00 89.50 464 ALA A N 1
ATOM 3433 C CA . ALA A 1 464 ? -26.535 14.208 21.177 1.00 89.50 464 ALA A CA 1
ATOM 3434 C C . ALA A 1 464 ? -27.815 15.059 21.230 1.00 89.50 464 ALA A C 1
ATOM 3436 O O . ALA A 1 464 ? -27.901 16.062 20.522 1.00 89.50 464 ALA A O 1
ATOM 3437 N N . ARG A 1 465 ? -28.769 14.712 22.108 1.00 90.44 465 ARG A N 1
ATOM 3438 C CA . ARG A 1 465 ? -30.020 15.469 22.311 1.00 90.44 465 ARG A CA 1
ATOM 3439 C C . ARG A 1 465 ? -29.777 16.859 22.914 1.00 90.44 465 ARG A C 1
ATOM 3441 O O . ARG A 1 465 ? -30.482 17.799 22.566 1.00 90.44 465 ARG A O 1
ATOM 3448 N N . ALA A 1 466 ? -28.763 17.023 23.768 1.00 91.44 466 ALA A N 1
ATOM 3449 C CA . ALA A 1 466 ? -28.359 18.334 24.287 1.00 91.44 466 ALA A CA 1
ATOM 3450 C C . ALA A 1 466 ? -27.673 19.215 23.223 1.00 91.44 466 ALA A C 1
ATOM 3452 O O . ALA A 1 466 ? -27.823 20.439 23.233 1.00 91.44 466 ALA A O 1
ATOM 3453 N N . ALA A 1 467 ? -26.922 18.602 22.303 1.00 89.19 467 ALA A N 1
ATOM 3454 C CA . ALA A 1 467 ? -26.182 19.308 21.262 1.00 89.19 467 ALA A CA 1
ATOM 3455 C C . ALA A 1 467 ? -27.022 19.639 20.015 1.00 89.19 467 ALA A C 1
ATOM 3457 O O . ALA A 1 467 ? -26.745 20.636 19.347 1.00 89.19 467 ALA A O 1
ATOM 3458 N N . LEU A 1 468 ? -28.031 18.829 19.677 1.00 88.94 468 LEU A N 1
ATOM 3459 C CA . LEU A 1 468 ? -28.768 18.932 18.417 1.00 88.94 468 LEU A CA 1
ATOM 3460 C C . LEU A 1 468 ? -30.281 18.752 18.622 1.00 88.94 468 LEU A C 1
ATOM 3462 O O . LEU A 1 468 ? -30.752 17.656 18.914 1.00 88.94 468 LEU A O 1
ATOM 3466 N N . THR A 1 469 ? -31.056 19.817 18.405 1.00 89.56 469 THR A N 1
ATOM 3467 C CA . THR A 1 469 ? -32.519 19.821 18.595 1.00 89.56 469 THR A CA 1
ATOM 3468 C C . THR A 1 469 ? -33.251 20.408 17.388 1.00 89.56 469 THR A C 1
ATOM 3470 O O . THR A 1 469 ? -32.667 21.113 16.562 1.00 89.56 469 THR A O 1
ATOM 3473 N N . VAL A 1 470 ? -34.552 20.127 17.263 1.00 86.38 470 VAL A N 1
ATOM 3474 C CA . VAL A 1 470 ? -35.412 20.721 16.228 1.00 86.38 470 VAL A CA 1
ATOM 3475 C C . VAL A 1 470 ? -36.543 21.507 16.880 1.00 86.38 470 VAL A C 1
ATOM 3477 O O . VAL A 1 470 ? -37.534 20.957 17.359 1.00 86.38 470 VAL A O 1
ATOM 3480 N N . GLU A 1 471 ? -36.432 22.830 16.846 1.00 89.50 471 GLU A N 1
ATOM 3481 C CA . GLU A 1 471 ? -37.516 23.710 17.266 1.00 89.50 471 GLU A CA 1
ATOM 3482 C C . GLU A 1 471 ? -38.666 23.662 16.255 1.00 89.50 471 GLU A C 1
ATOM 3484 O O . GLU A 1 471 ? -38.462 23.783 15.045 1.00 89.50 471 GLU A O 1
ATOM 3489 N N . SER A 1 472 ? -39.894 23.518 16.756 1.00 88.12 472 SER A N 1
ATOM 3490 C CA . SER A 1 472 ? -41.101 23.336 15.944 1.00 88.12 472 SER A CA 1
ATOM 3491 C C . SER A 1 472 ? -42.123 24.442 16.225 1.00 88.12 472 SER A C 1
ATOM 3493 O O . SER A 1 472 ? -42.829 24.411 17.229 1.00 88.12 472 SER A O 1
ATOM 3495 N N . LYS A 1 473 ? -42.228 25.433 15.328 1.00 86.75 473 LYS A N 1
ATOM 3496 C CA . LYS A 1 473 ? -43.103 26.610 15.486 1.00 86.75 473 LYS A CA 1
ATOM 3497 C C . LYS A 1 473 ? -44.293 26.587 14.524 1.00 86.75 473 LYS A C 1
ATOM 3499 O O . LYS A 1 473 ? -44.128 26.696 13.305 1.00 86.75 473 LYS A O 1
ATOM 3504 N N . ARG A 1 474 ? -45.505 26.490 15.078 1.00 84.38 474 ARG A N 1
ATOM 3505 C CA . ARG A 1 474 ? -46.784 26.573 14.345 1.00 84.38 474 ARG A CA 1
ATOM 3506 C C . ARG A 1 474 ? -46.967 27.971 13.730 1.00 84.38 474 ARG A C 1
ATOM 3508 O O . ARG A 1 474 ? -46.628 28.971 14.361 1.00 84.38 474 ARG A O 1
ATOM 3515 N N . ARG A 1 475 ? -47.478 28.052 12.498 1.00 77.94 475 ARG A N 1
ATOM 3516 C CA . ARG A 1 475 ? -47.777 29.320 11.799 1.00 77.94 475 ARG A CA 1
ATOM 3517 C C . ARG A 1 475 ? -49.237 29.728 12.008 1.00 77.94 475 ARG A C 1
ATOM 3519 O O . ARG A 1 475 ? -50.102 28.862 12.112 1.00 77.94 475 ARG A O 1
ATOM 3526 N N . LEU A 1 476 ? -49.517 31.037 11.985 1.00 73.44 476 LEU A N 1
ATOM 3527 C CA . LEU A 1 476 ? -50.885 31.567 12.113 1.00 73.44 476 LEU A CA 1
ATOM 3528 C C . LEU A 1 476 ? -51.817 31.116 10.973 1.00 73.44 476 LEU A C 1
ATOM 3530 O O . LEU A 1 476 ? -52.988 30.863 11.216 1.00 73.44 476 LEU A O 1
ATOM 3534 N N . LEU A 1 477 ? -51.290 30.957 9.755 1.00 74.00 477 LEU A N 1
ATOM 3535 C CA . LEU A 1 477 ? -52.033 30.486 8.573 1.00 74.00 477 LEU A CA 1
ATOM 3536 C C . LEU A 1 477 ? -51.988 28.951 8.397 1.00 74.00 477 LEU A C 1
ATOM 3538 O O . LEU A 1 477 ? -52.200 28.441 7.302 1.00 74.00 477 LEU A O 1
ATOM 3542 N N . GLY A 1 478 ? -51.682 28.207 9.465 1.00 68.31 478 GLY A N 1
ATOM 3543 C CA . GLY A 1 478 ? -51.565 26.749 9.437 1.00 68.31 478 GLY A CA 1
ATOM 3544 C C . GLY A 1 478 ? -50.181 26.222 9.032 1.00 68.31 478 GLY A C 1
ATOM 3545 O O . GLY A 1 478 ? -49.344 26.919 8.455 1.00 68.31 478 GLY A O 1
ATOM 3546 N N . GLY A 1 479 ? -49.931 24.956 9.376 1.00 75.19 479 GLY A N 1
ATOM 3547 C CA . GLY A 1 479 ? -48.638 24.290 9.204 1.00 75.19 479 GLY A CA 1
ATOM 3548 C C . GLY A 1 479 ? -47.603 24.612 10.292 1.00 75.19 479 GLY A C 1
ATOM 3549 O O . GLY A 1 479 ? -47.751 25.545 11.088 1.00 75.19 479 GLY A O 1
ATOM 3550 N N . THR A 1 480 ? -46.529 23.823 10.311 1.00 82.56 480 THR A N 1
ATOM 3551 C CA . THR A 1 480 ? -45.419 23.925 11.271 1.00 82.56 480 THR A CA 1
ATOM 3552 C C . THR A 1 480 ? -44.125 24.255 10.534 1.00 82.56 480 THR A C 1
ATOM 3554 O O . THR A 1 480 ? -43.861 23.737 9.452 1.00 82.56 480 THR A O 1
ATOM 3557 N N . THR A 1 481 ? -43.312 25.138 11.110 1.00 84.88 481 THR A N 1
ATOM 3558 C CA . THR A 1 481 ? -41.941 25.398 10.660 1.00 84.88 481 THR A CA 1
ATOM 3559 C C . THR A 1 481 ? -40.990 24.691 11.603 1.00 84.88 481 THR A C 1
ATOM 3561 O O . THR A 1 481 ? -41.088 24.897 12.809 1.00 84.88 481 THR A O 1
ATOM 3564 N N . HIS A 1 482 ? -40.062 23.918 11.058 1.00 86.31 482 HIS A N 1
ATOM 3565 C CA . HIS A 1 482 ? -39.004 23.284 11.832 1.00 86.31 482 HIS A CA 1
ATOM 3566 C C . HIS A 1 482 ? -37.681 24.031 11.621 1.00 86.31 482 HIS A C 1
ATOM 3568 O O . HIS A 1 482 ? -37.410 24.516 10.516 1.00 86.31 482 HIS A O 1
ATOM 3574 N N . ALA A 1 483 ? -36.865 24.133 12.665 1.00 87.19 483 ALA A N 1
ATOM 3575 C CA . ALA A 1 483 ? -35.533 24.724 12.623 1.00 87.19 483 ALA A CA 1
ATOM 3576 C C . ALA A 1 483 ? -34.558 23.850 13.417 1.00 87.19 483 ALA A C 1
ATOM 3578 O O . ALA A 1 483 ? -34.814 23.544 14.574 1.00 87.19 483 ALA A O 1
ATOM 3579 N N . LEU A 1 484 ? -33.442 23.463 12.795 1.00 86.88 484 LEU A N 1
ATOM 3580 C CA . LEU A 1 484 ? -32.360 22.759 13.479 1.00 86.88 484 LEU A CA 1
ATOM 3581 C C . LEU A 1 484 ? -31.565 23.765 14.315 1.00 86.88 484 LEU A C 1
ATOM 3583 O O . LEU A 1 484 ? -31.020 24.729 13.768 1.00 86.88 484 LEU A O 1
ATOM 3587 N N . VAL A 1 485 ? -31.513 23.537 15.622 1.00 88.62 485 VAL A N 1
ATOM 3588 C CA . VAL A 1 485 ? -30.710 24.296 16.579 1.00 88.62 485 VAL A CA 1
ATOM 3589 C C . VAL A 1 485 ? -29.506 23.445 16.970 1.00 88.62 485 VAL A C 1
ATOM 3591 O O . VAL A 1 485 ? -29.611 22.233 17.153 1.00 88.62 485 VAL A O 1
ATOM 3594 N N . LEU A 1 486 ? -28.343 24.093 17.038 1.00 89.31 486 LEU A N 1
ATOM 3595 C CA . LEU A 1 486 ? -27.065 23.456 17.323 1.00 89.31 486 LEU A CA 1
ATOM 3596 C C . LEU A 1 486 ? -26.394 24.149 18.509 1.00 89.31 486 LEU A C 1
ATOM 3598 O O . LEU A 1 486 ? -25.965 25.300 18.399 1.00 89.31 486 LEU A O 1
ATOM 3602 N N . THR A 1 487 ? -26.251 23.412 19.603 1.00 91.00 487 THR A N 1
ATOM 3603 C CA . THR A 1 487 ? -25.463 23.783 20.777 1.00 91.00 487 THR A CA 1
ATOM 3604 C C . THR A 1 487 ? -24.127 23.054 20.687 1.00 91.00 487 THR A C 1
ATOM 3606 O O . THR A 1 487 ? -24.076 21.828 20.690 1.00 91.00 487 THR A O 1
ATOM 3609 N N . LEU A 1 488 ? -23.024 23.795 20.563 1.00 87.56 488 LEU A N 1
ATOM 3610 C CA . LEU A 1 488 ? -21.699 23.183 20.462 1.00 87.56 488 LEU A CA 1
ATOM 3611 C C . LEU A 1 488 ? -21.210 22.730 21.855 1.00 87.56 488 LEU A C 1
ATOM 3613 O O . LEU A 1 488 ? -21.033 23.599 22.713 1.00 87.56 488 LEU A O 1
ATOM 3617 N N . PRO A 1 489 ? -20.970 21.421 22.078 1.00 88.88 489 PRO A N 1
ATOM 3618 C CA . PRO A 1 489 ? -20.602 20.876 23.385 1.00 88.88 489 PRO A CA 1
ATOM 3619 C C . PRO A 1 489 ? -19.237 21.384 23.861 1.00 88.88 489 PRO A C 1
ATOM 3621 O O . PRO A 1 489 ? -18.369 21.735 23.058 1.00 88.88 489 PRO A O 1
ATOM 3624 N N . GLU A 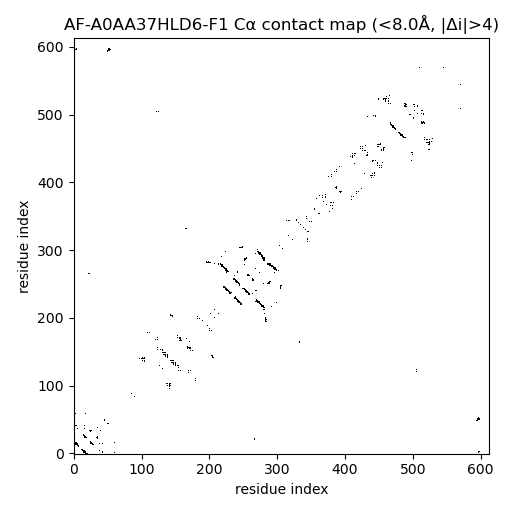1 490 ? -19.051 21.424 25.177 1.00 88.75 490 GLU A N 1
ATOM 3625 C CA . GLU A 1 490 ? -17.790 21.809 25.818 1.00 88.75 490 GLU A CA 1
ATOM 3626 C C . GLU A 1 490 ? -16.981 20.566 26.226 1.00 88.75 490 GLU A C 1
ATOM 3628 O O . GLU A 1 490 ? -17.498 19.451 26.226 1.00 88.75 490 GLU A O 1
ATOM 3633 N N . GLU A 1 491 ? -15.696 20.743 26.534 1.00 85.88 491 GLU A N 1
ATOM 3634 C CA . GLU A 1 491 ? -14.833 19.657 27.014 1.00 85.88 491 GLU A CA 1
ATOM 3635 C C . GLU A 1 491 ? -15.198 19.303 28.463 1.00 85.88 491 GLU A C 1
ATOM 3637 O O . GLU A 1 491 ? -15.328 20.197 29.299 1.00 85.88 491 GLU A O 1
ATOM 3642 N N . SER A 1 492 ? -15.355 18.011 28.773 1.00 87.94 492 SER A N 1
ATOM 3643 C CA . SER A 1 492 ? -15.713 17.545 30.120 1.00 87.94 492 SER A CA 1
ATOM 3644 C C . SER A 1 492 ? -14.951 16.270 30.523 1.00 87.94 492 SER A C 1
ATOM 3646 O O . SER A 1 492 ? -14.546 15.498 29.645 1.00 87.94 492 SER A O 1
ATOM 3648 N N . PRO A 1 493 ? -14.752 16.002 31.830 1.00 87.56 493 PRO A N 1
ATOM 3649 C CA . PRO A 1 493 ? -14.092 14.780 32.296 1.00 87.56 493 PRO A CA 1
ATOM 3650 C C . PRO A 1 493 ? -14.820 13.494 31.879 1.00 87.56 493 PRO A C 1
ATOM 3652 O O . PRO A 1 493 ? -14.171 12.492 31.582 1.00 87.56 493 PRO A O 1
ATOM 3655 N N . GLU A 1 494 ? -16.154 13.519 31.810 1.00 87.19 494 GLU A N 1
ATOM 3656 C CA . GLU A 1 494 ? -16.979 12.387 31.373 1.00 87.19 494 GLU A CA 1
ATOM 3657 C C . GLU A 1 494 ? -16.741 12.078 29.891 1.00 87.19 494 GLU A C 1
ATOM 3659 O O . GLU A 1 494 ? -16.531 10.922 29.524 1.00 87.19 494 GLU A O 1
ATOM 3664 N N . LEU A 1 495 ? -16.695 13.115 29.045 1.00 87.88 495 LEU A N 1
ATOM 3665 C CA . LEU A 1 495 ? -16.373 12.971 27.626 1.00 87.88 495 LEU A CA 1
ATOM 3666 C C . LEU A 1 495 ? -14.941 12.450 27.425 1.00 87.88 495 LEU A C 1
ATOM 3668 O O . LEU A 1 495 ? -14.723 11.576 26.591 1.00 87.88 495 LEU A O 1
ATOM 3672 N N . VAL A 1 496 ? -13.967 12.897 28.227 1.00 85.19 496 VAL A N 1
ATOM 3673 C CA . VAL A 1 496 ? -12.584 12.382 28.174 1.00 85.19 496 VAL A CA 1
ATOM 3674 C C . VAL A 1 496 ? -12.495 10.913 28.624 1.00 85.19 496 VAL A C 1
ATOM 3676 O O . VAL A 1 496 ? -11.787 10.129 27.983 1.00 85.19 496 VAL A O 1
ATOM 3679 N N . ARG A 1 497 ? -13.249 10.499 29.655 1.00 87.50 497 ARG A N 1
ATOM 3680 C CA . ARG A 1 497 ? -13.382 9.084 30.070 1.00 87.50 497 ARG A CA 1
ATOM 3681 C C . ARG A 1 497 ? -13.945 8.219 28.939 1.00 87.50 497 ARG A C 1
ATOM 3683 O O . ARG A 1 497 ? -13.392 7.165 28.631 1.00 87.50 497 ARG A O 1
ATOM 3690 N N . ASP A 1 498 ? -14.967 8.715 28.248 1.00 86.94 498 ASP A N 1
ATOM 3691 C CA . ASP A 1 498 ? -15.551 8.077 27.061 1.00 86.94 498 ASP A CA 1
ATOM 3692 C C . ASP A 1 498 ? -14.667 8.196 25.790 1.00 86.94 498 ASP A C 1
ATOM 3694 O O . ASP A 1 498 ? -15.055 7.709 24.722 1.00 86.94 498 ASP A O 1
ATOM 3698 N N . SER A 1 499 ? -13.494 8.842 25.914 1.00 76.00 499 SER A N 1
ATOM 3699 C CA . SER A 1 499 ? -12.558 9.305 24.866 1.00 76.00 499 SER A CA 1
ATOM 3700 C C . SER A 1 499 ? -13.254 9.902 23.642 1.00 76.00 499 SER A C 1
ATOM 3702 O O . SER A 1 499 ? -13.042 9.545 22.479 1.00 76.00 499 SER A O 1
ATOM 3704 N N . VAL A 1 500 ? -14.110 10.858 23.973 1.00 78.00 500 VAL A N 1
ATOM 3705 C CA . VAL A 1 500 ? -14.675 11.898 23.129 1.00 78.00 500 VAL A CA 1
ATOM 3706 C C . VAL A 1 500 ? -13.934 13.193 23.488 1.00 78.00 500 VAL A C 1
ATOM 3708 O O . VAL A 1 500 ? -14.484 14.099 24.102 1.00 78.00 500 VAL A O 1
ATOM 3711 N N . ASP A 1 501 ? -12.639 13.254 23.179 1.00 74.62 501 ASP A N 1
ATOM 3712 C CA . ASP A 1 501 ? -11.763 14.379 23.511 1.00 74.62 501 ASP A CA 1
ATOM 3713 C C . ASP A 1 501 ? -11.537 15.321 22.315 1.00 74.62 501 ASP A C 1
ATOM 3715 O O . ASP A 1 501 ? -11.610 14.928 21.145 1.00 74.62 501 ASP A O 1
ATOM 3719 N N . ALA A 1 502 ? -11.255 16.594 22.604 1.00 62.12 502 ALA A N 1
ATOM 3720 C CA . ALA A 1 502 ? -11.078 17.654 21.611 1.00 62.12 502 ALA A CA 1
ATOM 3721 C C . ALA A 1 502 ? -9.706 17.590 20.910 1.00 62.12 502 ALA A C 1
ATOM 3723 O O . ALA A 1 502 ? -8.895 18.515 20.970 1.00 62.12 502 ALA A O 1
ATOM 3724 N N . ASN A 1 503 ? -9.452 16.482 20.214 1.00 54.47 503 ASN A N 1
ATOM 3725 C CA . ASN A 1 503 ? -8.201 16.211 19.518 1.00 54.47 503 ASN A CA 1
ATOM 3726 C C . ASN A 1 503 ? -7.761 17.383 18.623 1.00 54.47 503 ASN A C 1
ATOM 3728 O O . ASN A 1 503 ? -8.463 17.785 17.690 1.00 54.47 503 ASN A O 1
ATOM 3732 N N . ALA A 1 504 ? -6.556 17.908 18.871 1.00 44.59 504 ALA A N 1
ATOM 3733 C CA . ALA A 1 504 ? -6.091 1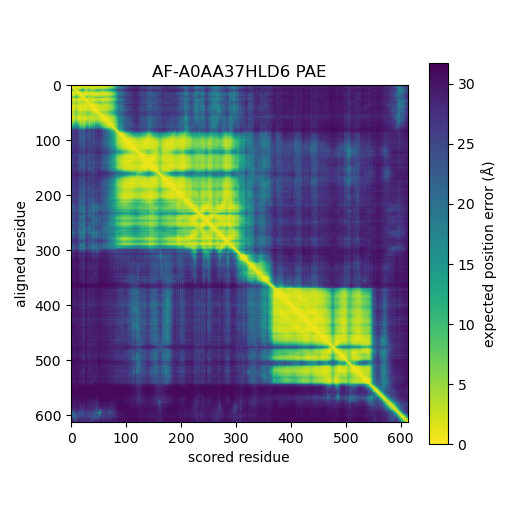9.175 18.301 1.00 44.59 504 ALA A CA 1
ATOM 3734 C C . ALA A 1 504 ? -6.110 19.227 16.759 1.00 44.59 504 ALA A C 1
ATOM 3736 O O . ALA A 1 504 ? -6.275 20.302 16.179 1.00 44.59 504 ALA A O 1
ATOM 3737 N N . TRP A 1 505 ? -5.988 18.081 16.078 1.00 38.81 505 TRP A N 1
ATOM 3738 C CA . TRP A 1 505 ? -6.049 17.998 14.616 1.00 38.81 505 TRP A CA 1
ATOM 3739 C C . TRP A 1 505 ? -7.461 18.231 14.049 1.00 38.81 505 TRP A C 1
ATOM 3741 O O . TRP A 1 505 ? -7.596 18.839 12.984 1.00 38.81 505 TRP A O 1
ATOM 3751 N N . GLU A 1 506 ? -8.510 17.823 14.769 1.00 46.25 506 GLU A N 1
ATOM 3752 C CA . GLU A 1 506 ? -9.905 17.976 14.338 1.00 46.25 506 GLU A CA 1
ATOM 3753 C C . GLU A 1 506 ? -10.389 19.431 14.378 1.00 46.25 506 GLU A C 1
ATOM 3755 O O . GLU A 1 506 ? -11.300 19.815 13.639 1.00 46.25 506 GLU A O 1
ATOM 3760 N N . SER A 1 507 ? -9.735 20.265 15.193 1.00 49.31 507 SER A N 1
ATOM 3761 C CA . SER A 1 507 ? -10.043 21.692 15.335 1.00 49.31 507 SER A CA 1
ATOM 3762 C C . SER A 1 507 ? -9.964 22.479 14.016 1.00 49.31 507 SER A C 1
ATOM 3764 O O . SER A 1 507 ? -10.616 23.515 13.879 1.00 49.31 507 SER A O 1
ATOM 3766 N N . ARG A 1 508 ? -9.224 21.976 13.016 1.00 45.94 508 ARG A N 1
ATOM 3767 C CA . ARG A 1 508 ? -9.046 22.628 11.707 1.00 45.94 508 ARG A CA 1
ATOM 3768 C C . ARG A 1 508 ? -10.348 22.772 10.908 1.00 45.94 508 ARG A C 1
ATOM 3770 O O . ARG A 1 508 ? -10.456 23.706 10.120 1.00 45.94 508 ARG A O 1
ATOM 3777 N N . ASN A 1 509 ? -11.348 21.919 11.150 1.00 47.72 509 ASN A N 1
ATOM 3778 C CA . ASN A 1 509 ? -12.653 21.953 10.479 1.00 47.72 509 ASN A CA 1
ATOM 3779 C C . ASN A 1 509 ? -13.778 22.364 11.450 1.00 47.72 509 ASN A C 1
ATOM 3781 O O . ASN A 1 509 ? -14.692 21.587 11.713 1.00 47.72 509 ASN A O 1
ATOM 3785 N N . GLY A 1 510 ? -13.712 23.592 11.981 1.00 58.50 510 GLY A N 1
ATOM 3786 C CA . GLY A 1 510 ? -14.783 24.182 12.808 1.00 58.50 510 GLY A CA 1
ATOM 3787 C C . GLY A 1 510 ? -14.506 24.276 14.316 1.00 58.50 510 GLY A C 1
ATOM 3788 O O . GLY A 1 510 ? -15.405 24.638 15.072 1.00 58.50 510 GLY A O 1
ATOM 3789 N N . GLY A 1 511 ? -13.279 24.001 14.762 1.00 75.12 511 GLY A N 1
ATOM 3790 C CA . GLY A 1 511 ? -12.851 24.138 16.158 1.00 75.12 511 GLY A CA 1
ATOM 3791 C C . GLY A 1 511 ? -13.132 22.916 17.041 1.00 75.12 511 GLY A C 1
ATOM 3792 O O . GLY A 1 511 ? -13.906 22.028 16.688 1.00 75.12 511 GLY A O 1
ATOM 3793 N N . ALA A 1 512 ? -12.495 22.894 18.217 1.00 76.50 512 ALA A N 1
ATOM 3794 C CA . ALA A 1 512 ? -12.565 21.824 19.223 1.00 76.50 512 ALA A CA 1
ATOM 3795 C C . ALA A 1 512 ? -13.995 21.318 19.491 1.00 76.50 512 ALA A C 1
ATOM 3797 O O . ALA A 1 512 ? -14.277 20.126 19.402 1.00 76.50 512 ALA A O 1
ATOM 3798 N N . ARG A 1 513 ? -14.940 22.236 19.707 1.00 82.81 513 ARG A N 1
ATOM 3799 C CA . ARG A 1 513 ? -16.341 21.901 20.005 1.00 82.81 513 ARG A CA 1
ATOM 3800 C C . ARG A 1 513 ? -17.097 21.263 18.830 1.00 82.81 513 ARG A C 1
ATOM 3802 O O . ARG A 1 513 ? -18.029 20.492 19.037 1.00 82.81 513 ARG A O 1
ATOM 3809 N N . SER A 1 514 ? -16.684 21.539 17.589 1.00 79.31 514 SER A N 1
ATOM 3810 C CA . SER A 1 514 ? -17.213 20.861 16.396 1.00 79.31 514 SER A CA 1
ATOM 3811 C C . SER A 1 514 ? -16.621 19.455 16.220 1.00 79.31 514 SER A C 1
ATOM 3813 O O . SER A 1 514 ? -17.290 18.578 15.674 1.00 79.31 514 SER A O 1
ATOM 3815 N N . ALA A 1 515 ? -15.405 19.209 16.722 1.00 74.94 515 ALA A N 1
ATOM 3816 C CA . ALA A 1 515 ? -14.845 17.863 16.835 1.00 74.94 515 ALA A CA 1
ATOM 3817 C C . ALA A 1 515 ? -15.638 17.016 17.835 1.00 74.94 515 ALA A C 1
ATOM 3819 O O . ALA A 1 515 ? -16.165 15.972 17.459 1.00 74.94 515 ALA A O 1
ATOM 3820 N N . LEU A 1 516 ? -15.820 17.529 19.059 1.00 83.56 516 LEU A N 1
ATOM 3821 C CA . LEU A 1 516 ? -16.633 16.897 20.103 1.00 83.56 516 LEU A CA 1
ATOM 3822 C C . LEU A 1 516 ? -18.039 16.545 19.598 1.00 83.56 516 LEU A C 1
ATOM 3824 O O . LEU A 1 516 ? -18.458 15.397 19.705 1.00 83.56 516 LEU A O 1
ATOM 3828 N N . LEU A 1 517 ? -18.730 17.494 18.953 1.00 84.94 517 LEU A N 1
ATOM 3829 C CA . LEU A 1 517 ? -20.031 17.257 18.319 1.00 84.94 517 LEU A CA 1
ATOM 3830 C C . LEU A 1 517 ? -20.004 16.058 17.357 1.00 84.94 517 LEU A C 1
ATOM 3832 O O . LEU A 1 517 ? -20.841 15.165 17.462 1.00 84.94 517 LEU A O 1
ATOM 3836 N N . ARG A 1 518 ? -19.057 16.026 16.410 1.00 80.62 518 ARG A N 1
ATOM 3837 C CA . ARG A 1 518 ? -18.955 14.931 15.429 1.00 80.62 518 ARG A CA 1
ATOM 3838 C C . ARG A 1 518 ? -18.621 13.600 16.105 1.00 80.62 518 ARG A C 1
ATOM 3840 O O . ARG A 1 518 ? -19.157 12.573 15.701 1.00 80.62 518 ARG A O 1
ATOM 3847 N N . ALA A 1 519 ? -17.789 13.620 17.143 1.00 80.12 519 ALA A N 1
ATOM 3848 C CA . ALA A 1 519 ? -17.426 12.444 17.920 1.00 80.12 519 ALA A CA 1
ATOM 3849 C C . ALA A 1 519 ? -18.611 11.875 18.729 1.00 80.12 519 ALA A C 1
ATOM 3851 O O . ALA A 1 519 ? -18.753 10.653 18.767 1.00 80.12 519 ALA A O 1
ATOM 3852 N N . ILE A 1 520 ? -19.473 12.732 19.294 1.00 86.00 520 ILE A N 1
ATOM 3853 C CA . ILE A 1 520 ? -20.735 12.367 19.970 1.00 86.00 520 ILE A CA 1
ATOM 3854 C C . ILE A 1 520 ? -21.738 11.790 18.967 1.00 86.00 520 ILE A C 1
ATOM 3856 O O . ILE A 1 520 ? -22.210 10.668 19.136 1.00 86.00 520 ILE A O 1
ATOM 3860 N N . LEU A 1 521 ? -22.038 12.524 17.889 1.00 83.19 521 LEU A N 1
ATOM 3861 C CA . LEU A 1 521 ? -23.046 12.120 16.899 1.00 83.19 521 LEU A CA 1
ATOM 3862 C C . LEU A 1 521 ? -22.680 10.814 16.169 1.00 83.19 521 LEU A C 1
ATOM 3864 O O . LEU A 1 521 ? -23.572 10.098 15.732 1.00 83.19 521 LEU A O 1
ATOM 3868 N N . ALA A 1 522 ? -21.389 10.482 16.060 1.00 77.44 522 ALA A N 1
ATOM 3869 C CA . ALA A 1 522 ? -20.915 9.215 15.496 1.00 77.44 522 ALA A CA 1
ATOM 3870 C C . ALA A 1 522 ? -20.977 8.016 16.471 1.00 77.44 522 ALA A C 1
ATOM 3872 O O . ALA A 1 522 ? -20.676 6.896 16.063 1.00 77.44 522 ALA A O 1
ATOM 3873 N N . ARG A 1 523 ? -21.317 8.247 17.748 1.00 77.81 523 ARG A N 1
ATOM 3874 C CA . ARG A 1 523 ? -21.392 7.235 18.821 1.00 77.81 523 ARG A CA 1
ATOM 3875 C C . ARG A 1 523 ? -22.778 7.119 19.463 1.00 77.81 523 ARG A C 1
ATOM 3877 O O . ARG A 1 523 ? -23.029 6.155 20.179 1.00 77.81 523 ARG A O 1
ATOM 3884 N N . ALA A 1 524 ? -23.656 8.097 19.249 1.00 81.31 524 ALA A N 1
ATOM 3885 C CA . ALA A 1 524 ? -25.033 8.047 19.719 1.00 81.31 524 ALA A CA 1
ATOM 3886 C C . ALA A 1 524 ? -25.852 7.032 18.893 1.00 81.31 524 ALA A C 1
ATOM 3888 O O . ALA A 1 524 ? -25.766 7.053 17.661 1.00 81.31 524 ALA A O 1
ATOM 3889 N N . PRO A 1 525 ? -26.655 6.162 19.532 1.00 78.69 525 PRO A N 1
ATOM 3890 C CA . PRO A 1 525 ? -27.577 5.280 18.824 1.00 78.69 525 PRO A CA 1
ATOM 3891 C C . PRO A 1 525 ? -28.671 6.089 18.104 1.00 78.69 525 PRO A C 1
ATOM 3893 O O . PRO A 1 525 ? -28.956 7.240 18.437 1.00 78.69 525 PRO A O 1
ATOM 3896 N N . LEU A 1 526 ? -29.284 5.505 17.070 1.00 78.31 526 LEU A N 1
ATOM 3897 C CA . LEU A 1 526 ? -30.188 6.242 16.172 1.00 78.31 526 LEU A CA 1
ATOM 3898 C C . LEU A 1 526 ? -31.516 6.663 16.828 1.00 78.31 526 LEU A C 1
ATOM 3900 O O . LEU A 1 526 ? -32.152 7.607 16.356 1.00 78.31 526 LEU A O 1
ATOM 3904 N N . ASP A 1 527 ? -31.921 6.019 17.924 1.00 77.44 527 ASP A N 1
ATOM 3905 C CA . ASP A 1 527 ? -33.086 6.411 18.721 1.00 77.44 527 ASP A CA 1
ATOM 3906 C C . ASP A 1 527 ? -32.868 7.736 19.477 1.00 77.44 527 ASP A C 1
ATOM 3908 O O . ASP A 1 527 ? -33.841 8.411 19.827 1.00 77.44 527 ASP A O 1
ATOM 3912 N N . ALA A 1 528 ? -31.614 8.191 19.629 1.00 76.69 528 ALA A N 1
ATOM 3913 C CA . ALA A 1 528 ? -31.293 9.545 20.086 1.00 76.69 528 ALA A CA 1
ATOM 3914 C C . ALA A 1 528 ? -32.054 10.625 19.289 1.00 76.69 528 ALA A C 1
ATOM 3916 O O . ALA A 1 528 ? -32.400 11.663 19.847 1.00 76.69 528 ALA A O 1
ATOM 3917 N N . PHE A 1 529 ? -32.383 10.345 18.022 1.00 79.81 529 PHE A N 1
ATOM 3918 C CA . PHE A 1 529 ? -33.046 11.254 17.083 1.00 79.81 529 PHE A CA 1
ATOM 3919 C C . PHE A 1 529 ? -34.521 10.894 16.798 1.00 79.81 529 PHE A C 1
ATOM 3921 O O . PHE A 1 529 ? -35.132 11.492 15.908 1.00 79.81 529 PHE A O 1
ATOM 3928 N N . ALA A 1 530 ? -35.102 9.923 17.519 1.00 80.19 530 ALA A N 1
ATOM 3929 C CA . ALA A 1 530 ? -36.417 9.338 17.217 1.00 80.19 530 ALA A CA 1
ATOM 3930 C C . ALA A 1 530 ? -37.605 10.317 17.288 1.00 80.19 530 ALA A C 1
ATOM 3932 O O . ALA A 1 530 ? -38.619 10.079 16.630 1.00 80.19 530 ALA A O 1
ATOM 3933 N N . ASP A 1 531 ? -37.473 11.431 18.019 1.00 77.31 531 ASP A N 1
ATOM 3934 C CA . ASP A 1 531 ? -38.517 12.458 18.184 1.00 77.31 531 ASP A CA 1
ATOM 3935 C C . ASP A 1 531 ? -39.036 13.016 16.845 1.00 77.31 531 ASP A C 1
ATOM 3937 O O . ASP A 1 531 ? -40.166 13.508 16.745 1.00 77.31 531 ASP A O 1
ATOM 3941 N N . HIS A 1 532 ? -38.219 12.928 15.788 1.00 79.12 532 HIS A N 1
ATOM 3942 C CA . HIS A 1 532 ? -38.563 13.367 14.442 1.00 79.12 532 HIS A CA 1
ATOM 3943 C C . HIS A 1 532 ? -38.104 12.377 13.362 1.00 79.12 532 HIS A C 1
ATOM 3945 O O . HIS A 1 532 ? -37.029 11.786 13.463 1.00 79.12 532 HIS A O 1
ATOM 3951 N N . PRO A 1 533 ? -38.865 12.228 12.259 1.00 75.75 533 PRO A N 1
ATOM 3952 C CA . PRO A 1 533 ? -38.527 11.271 11.212 1.00 75.75 533 PRO A CA 1
ATOM 3953 C C . PRO A 1 533 ? -37.200 11.655 10.524 1.00 75.75 533 PRO A C 1
ATOM 3955 O O . PRO A 1 533 ? -37.027 12.833 10.197 1.00 75.75 533 PRO A O 1
ATOM 3958 N N . PRO A 1 534 ? -36.299 10.701 10.196 1.00 71.50 534 PRO A N 1
ATOM 3959 C CA . PRO A 1 534 ? -34.957 10.983 9.659 1.00 71.50 534 PRO A CA 1
ATOM 3960 C C . PRO A 1 534 ? -34.908 11.955 8.470 1.00 71.50 534 PRO A C 1
ATOM 3962 O O . PRO A 1 534 ? -34.012 12.794 8.379 1.00 71.50 534 PRO A O 1
ATOM 3965 N N . ARG A 1 535 ? -35.924 11.919 7.594 1.00 71.06 535 ARG A N 1
ATOM 3966 C CA . ARG A 1 535 ? -36.078 12.865 6.472 1.00 71.06 535 ARG A CA 1
ATOM 3967 C C . ARG A 1 535 ? -36.082 14.340 6.899 1.00 71.06 535 ARG A C 1
ATOM 3969 O O . ARG A 1 535 ? -35.630 15.181 6.131 1.00 71.06 535 ARG A O 1
ATOM 3976 N N . LEU A 1 536 ? -36.589 14.660 8.094 1.00 73.38 536 LEU A N 1
ATOM 3977 C CA . LEU A 1 536 ? -36.658 16.028 8.608 1.00 73.38 536 LEU A CA 1
ATOM 3978 C C . LEU A 1 536 ? -35.284 16.503 9.092 1.00 73.38 536 LEU A C 1
ATOM 3980 O O . LEU A 1 536 ? -34.853 17.580 8.692 1.00 73.38 536 LEU A O 1
ATOM 3984 N N . TRP A 1 537 ? -34.572 15.679 9.867 1.00 75.50 537 TRP A N 1
ATOM 3985 C CA . TRP A 1 537 ? -33.192 15.952 10.285 1.00 75.50 537 TRP A CA 1
ATOM 3986 C C . TRP A 1 537 ? -32.282 16.224 9.078 1.00 75.50 537 TRP A C 1
ATOM 3988 O O . TRP A 1 537 ? -31.621 17.261 9.018 1.00 75.50 537 TRP A O 1
ATOM 3998 N N . ILE A 1 538 ? -32.324 15.345 8.069 1.00 74.44 538 ILE A N 1
ATOM 3999 C CA . ILE A 1 538 ? -31.532 15.472 6.834 1.00 74.44 538 ILE A CA 1
ATOM 4000 C C . ILE A 1 538 ? -31.916 16.742 6.055 1.00 74.44 538 ILE A C 1
ATOM 4002 O O . ILE A 1 538 ? -31.041 17.514 5.662 1.00 74.44 538 ILE A O 1
ATOM 4006 N N . ALA A 1 539 ? -33.214 17.004 5.862 1.00 69.31 539 ALA A N 1
ATOM 4007 C CA . ALA A 1 539 ? -33.679 18.185 5.133 1.00 69.31 539 ALA A CA 1
ATOM 4008 C C . ALA A 1 539 ? -33.317 19.507 5.833 1.00 69.31 539 ALA A C 1
ATOM 4010 O O . ALA A 1 539 ? -33.018 20.495 5.161 1.00 69.31 539 ALA A O 1
ATOM 4011 N N . LEU A 1 540 ? -33.314 19.543 7.170 1.00 76.75 540 LEU A N 1
ATOM 4012 C CA . LEU A 1 540 ? -32.908 20.728 7.927 1.00 76.75 540 LEU A CA 1
ATOM 4013 C C . LEU A 1 540 ? -31.389 20.935 7.921 1.00 76.75 540 LEU A C 1
ATOM 4015 O O . LEU A 1 540 ? -30.954 22.083 7.825 1.00 76.75 540 LEU A O 1
ATOM 4019 N N . ALA A 1 541 ? -30.596 19.859 7.970 1.00 74.12 541 ALA A N 1
ATOM 4020 C CA . ALA A 1 541 ? -29.140 19.928 7.855 1.00 74.12 541 ALA A CA 1
ATOM 4021 C C . ALA A 1 541 ? -28.721 20.508 6.492 1.00 74.12 541 ALA A C 1
ATOM 4023 O O . ALA A 1 541 ? -28.091 21.566 6.445 1.00 74.12 541 ALA A O 1
ATOM 4024 N N . LEU A 1 542 ? -29.180 19.911 5.386 1.00 69.62 542 LEU A N 1
ATOM 4025 C CA . LEU A 1 542 ? -28.946 20.419 4.023 1.00 69.62 542 LEU A CA 1
ATOM 4026 C C . LEU A 1 542 ? -29.532 21.836 3.834 1.00 69.62 542 LEU A C 1
ATOM 4028 O O . LEU A 1 542 ? -28.914 22.724 3.246 1.00 69.62 542 LEU A O 1
ATOM 4032 N N . GLY A 1 543 ? -30.709 22.096 4.415 1.00 62.47 543 GLY A N 1
ATOM 4033 C CA . GLY A 1 543 ? -31.363 23.409 4.435 1.00 62.47 543 GLY A CA 1
ATOM 4034 C C . GLY A 1 543 ? -30.686 24.471 5.318 1.00 62.47 543 GLY A C 1
ATOM 4035 O O . GLY A 1 543 ? -31.178 25.610 5.378 1.00 62.47 543 GLY A O 1
ATOM 4036 N N . SER A 1 544 ? -29.593 24.121 6.007 1.00 62.00 544 SER A N 1
ATOM 4037 C CA . SER A 1 544 ? -28.728 25.049 6.746 1.00 62.00 544 SER A CA 1
ATOM 4038 C C . SER A 1 544 ? -27.535 25.516 5.900 1.00 62.00 544 SER A C 1
ATOM 4040 O O . SER A 1 544 ? -27.217 26.706 5.921 1.00 62.00 544 SER A O 1
ATOM 4042 N N . GLU A 1 545 ? -26.964 24.635 5.069 1.00 46.41 545 GLU A N 1
ATOM 4043 C CA . GLU A 1 545 ? -25.853 24.944 4.155 1.00 46.41 545 GLU A CA 1
ATOM 4044 C C . GLU A 1 545 ? -26.256 26.009 3.124 1.00 46.41 545 GLU A C 1
ATOM 4046 O O . GLU A 1 545 ? -25.565 27.010 2.930 1.00 46.41 545 GLU A O 1
ATOM 4051 N N . GLY A 1 546 ? -27.436 25.846 2.515 1.00 32.84 546 GLY A N 1
ATOM 4052 C CA . GLY A 1 546 ? -27.952 26.744 1.476 1.00 32.84 546 GLY A CA 1
ATOM 4053 C C . GLY A 1 546 ? -28.372 28.144 1.950 1.00 32.84 546 GLY A C 1
ATOM 4054 O O . GLY A 1 546 ? -28.827 28.944 1.134 1.00 32.84 546 GLY A O 1
ATOM 4055 N N . ARG A 1 547 ? -28.265 28.473 3.249 1.00 33.00 547 ARG A N 1
ATOM 4056 C CA . ARG A 1 547 ? -28.827 29.716 3.820 1.00 33.00 547 ARG A CA 1
ATOM 4057 C C . ARG A 1 547 ? -27.820 30.855 4.018 1.00 33.00 547 ARG A C 1
ATOM 4059 O O . ARG A 1 547 ? -28.093 31.805 4.755 1.00 33.00 547 ARG A O 1
ATOM 4066 N N . THR A 1 548 ? -26.683 30.820 3.325 1.00 31.72 548 THR A N 1
ATOM 4067 C CA . THR A 1 548 ? -25.713 31.927 3.296 1.00 31.72 548 THR A CA 1
ATOM 4068 C C . THR A 1 548 ? -26.188 33.088 2.411 1.00 31.72 548 THR A C 1
ATOM 4070 O O . THR A 1 548 ? -25.698 33.267 1.295 1.00 31.72 548 THR A O 1
ATOM 4073 N N . ARG A 1 549 ? -27.123 33.914 2.907 1.00 25.03 549 ARG A N 1
ATOM 4074 C CA . ARG A 1 549 ? -27.409 35.229 2.299 1.00 25.03 549 ARG A CA 1
ATOM 4075 C C . ARG A 1 549 ? -26.132 36.080 2.293 1.00 25.03 549 ARG A C 1
ATOM 4077 O O . ARG A 1 549 ? -25.503 36.263 3.333 1.00 25.03 549 ARG A O 1
ATOM 4084 N N . SER A 1 550 ? -25.760 36.602 1.128 1.00 30.20 550 SER A N 1
ATOM 4085 C CA . SER A 1 550 ? -24.611 37.490 0.947 1.00 30.20 550 SER A CA 1
ATOM 4086 C C . SER A 1 550 ? -24.918 38.893 1.472 1.00 30.20 550 SER A C 1
ATOM 4088 O O . SER A 1 550 ? -25.619 39.660 0.818 1.00 30.20 550 SER A O 1
ATOM 4090 N N . SER A 1 551 ? -24.379 39.244 2.640 1.00 29.42 551 SER A N 1
ATOM 4091 C CA . SER A 1 551 ? -24.462 40.597 3.201 1.00 29.42 551 SER A CA 1
ATOM 4092 C C . SER A 1 551 ? -23.364 41.513 2.641 1.00 29.42 551 SER A C 1
ATOM 4094 O O . SER A 1 551 ? -22.486 41.964 3.376 1.00 29.42 551 SER A O 1
ATOM 4096 N N . THR A 1 552 ? -23.404 41.781 1.338 1.00 29.12 552 THR A N 1
ATOM 4097 C CA . THR A 1 552 ? -22.784 42.981 0.753 1.00 29.12 552 THR A CA 1
ATOM 4098 C C . THR A 1 552 ? -23.843 44.072 0.693 1.00 29.12 552 THR A C 1
ATOM 4100 O O . THR A 1 552 ? -24.414 44.297 -0.365 1.00 29.12 552 THR A O 1
ATOM 4103 N N . ASP A 1 553 ? -24.159 44.623 1.868 1.00 28.56 553 ASP A N 1
ATOM 4104 C CA . ASP A 1 553 ? -24.699 45.973 2.092 1.00 28.56 553 ASP A CA 1
ATOM 4105 C C . ASP A 1 553 ? -24.972 46.155 3.594 1.00 28.56 553 ASP A C 1
ATOM 4107 O O . ASP A 1 553 ? -25.994 45.715 4.121 1.00 28.56 553 ASP A O 1
ATOM 4111 N N . TYR A 1 554 ? -24.028 46.783 4.303 1.00 25.03 554 TYR A N 1
ATOM 4112 C CA . TYR A 1 554 ? -24.284 47.401 5.607 1.00 25.03 554 TYR A CA 1
ATOM 4113 C C . TYR A 1 554 ? -23.226 48.465 5.922 1.00 25.03 554 TYR A C 1
ATOM 4115 O O . TYR A 1 554 ? -22.098 48.149 6.304 1.00 25.03 554 TYR A O 1
ATOM 4123 N N . THR A 1 555 ? -23.599 49.736 5.793 1.00 26.41 555 THR A N 1
ATOM 4124 C CA . THR A 1 555 ? -22.857 50.854 6.383 1.00 26.41 555 THR A CA 1
ATOM 4125 C C . THR A 1 555 ? -23.263 51.001 7.858 1.00 26.41 555 THR A C 1
ATOM 4127 O O . THR A 1 555 ? -24.457 51.027 8.167 1.00 26.41 555 THR A O 1
ATOM 4130 N N . PRO A 1 556 ? -22.314 51.074 8.808 1.00 27.25 556 PRO A N 1
ATOM 4131 C CA . PRO A 1 556 ? -22.653 51.088 10.226 1.00 27.25 556 PRO A CA 1
ATOM 4132 C C . PRO A 1 556 ? -23.154 52.464 10.686 1.00 27.25 556 PRO A C 1
ATOM 4134 O O . PRO A 1 556 ? -22.436 53.459 10.597 1.00 27.25 556 PRO A O 1
ATOM 4137 N N . ARG A 1 557 ? -24.352 52.508 11.284 1.00 26.45 557 ARG A N 1
ATOM 4138 C CA . ARG A 1 557 ? -24.719 53.577 12.230 1.00 26.45 557 ARG A CA 1
ATOM 4139 C C . ARG A 1 557 ? -24.150 53.254 13.625 1.00 26.45 557 ARG A C 1
ATOM 4141 O O . ARG A 1 557 ? -24.227 52.094 14.035 1.00 26.45 557 ARG A O 1
ATOM 4148 N N . PRO A 1 558 ? -23.599 54.236 14.361 1.00 29.31 558 PRO A N 1
ATOM 4149 C CA . PRO A 1 558 ? -23.067 54.021 15.707 1.00 29.31 558 PRO A CA 1
ATOM 4150 C C . PRO A 1 558 ? -24.171 54.030 16.782 1.00 29.31 558 PRO A C 1
ATOM 4152 O O . PRO A 1 558 ? -25.142 54.772 16.658 1.00 29.31 558 PRO A O 1
ATOM 4155 N N . GLY A 1 559 ? -23.972 53.271 17.870 1.00 32.94 559 GLY A N 1
ATOM 4156 C CA . GLY A 1 559 ? -24.703 53.456 19.138 1.00 32.94 559 GLY A CA 1
ATOM 4157 C C . GLY A 1 559 ? -25.675 52.347 19.573 1.00 32.94 559 GLY A C 1
ATOM 4158 O O . GLY A 1 559 ? -26.874 52.590 19.645 1.00 32.94 559 GLY A O 1
ATOM 4159 N N . ALA A 1 560 ? -25.166 51.162 19.938 1.00 26.20 560 ALA A N 1
ATOM 4160 C CA . ALA A 1 560 ? -25.844 50.181 20.807 1.00 26.20 560 ALA A CA 1
ATOM 4161 C C . ALA A 1 560 ? -24.814 49.179 21.393 1.00 26.20 560 ALA A C 1
ATOM 4163 O O . ALA A 1 560 ? -23.804 48.919 20.732 1.00 26.20 560 ALA A O 1
ATOM 4164 N N . PRO A 1 561 ? -25.014 48.616 22.605 1.00 27.28 561 PRO A N 1
ATOM 4165 C CA . PRO A 1 561 ? -24.047 47.712 23.239 1.00 27.28 561 PRO A CA 1
ATOM 4166 C C . PRO A 1 561 ? -24.036 46.302 22.618 1.00 27.28 561 PRO A C 1
ATOM 4168 O O . PRO A 1 561 ? -25.051 45.798 22.141 1.00 27.28 561 PRO A O 1
ATOM 4171 N N . ALA A 1 562 ? -22.874 45.642 22.644 1.00 26.97 562 ALA A N 1
ATOM 4172 C CA . ALA A 1 562 ? -22.639 44.392 21.920 1.00 26.97 562 ALA A CA 1
ATOM 4173 C C . ALA A 1 562 ? -22.926 43.122 22.748 1.00 26.97 562 ALA A C 1
ATOM 4175 O O . ALA A 1 562 ? -22.155 42.763 23.637 1.00 26.97 562 ALA A O 1
ATOM 4176 N N . THR A 1 563 ? -23.961 42.363 22.376 1.00 26.94 563 THR A N 1
ATOM 4177 C CA . THR A 1 563 ? -24.174 40.974 22.825 1.00 26.94 563 THR A CA 1
ATOM 4178 C C . THR A 1 563 ? -23.640 39.986 21.777 1.00 26.94 563 THR A C 1
ATOM 4180 O O . THR A 1 563 ? -24.166 39.837 20.673 1.00 26.94 563 THR A O 1
ATOM 4183 N N . ARG A 1 564 ? -22.525 39.313 22.093 1.00 26.69 564 ARG A N 1
ATOM 4184 C CA . ARG A 1 564 ? -21.696 38.574 21.118 1.00 26.69 564 ARG A CA 1
ATOM 4185 C C . ARG A 1 564 ? -22.211 37.154 20.818 1.00 26.69 564 ARG A C 1
ATOM 4187 O O . ARG A 1 564 ? -21.587 36.166 21.195 1.00 26.69 564 ARG A O 1
ATOM 4194 N N . THR A 1 565 ? -23.314 37.035 20.079 1.00 27.83 565 THR A N 1
ATOM 4195 C CA . THR A 1 565 ? -23.809 35.738 19.565 1.00 27.83 565 THR A CA 1
ATOM 4196 C C . THR A 1 565 ? -23.079 35.318 18.277 1.00 27.83 565 THR A C 1
ATOM 4198 O O . THR A 1 565 ? -23.438 35.690 17.161 1.00 27.83 565 THR A O 1
ATOM 4201 N N . GLY A 1 566 ? -22.002 34.540 18.419 1.00 26.19 566 GLY A N 1
ATOM 4202 C CA . GLY A 1 566 ? -21.163 34.111 17.294 1.00 26.19 566 GLY A CA 1
ATOM 4203 C C . GLY A 1 566 ? -21.791 33.010 16.430 1.00 26.19 566 GLY A C 1
ATOM 4204 O O . GLY A 1 566 ? -21.708 31.835 16.774 1.00 26.19 566 GLY A O 1
ATOM 4205 N N . ARG A 1 567 ? -22.351 33.360 15.264 1.00 26.03 567 ARG A N 1
ATOM 4206 C CA . ARG A 1 567 ? -22.754 32.374 14.240 1.00 26.03 567 ARG A CA 1
ATOM 4207 C C . ARG A 1 567 ? -21.525 31.820 13.508 1.00 26.03 567 ARG A C 1
ATOM 4209 O O . ARG A 1 567 ? -20.888 32.544 12.744 1.00 26.03 567 ARG A O 1
ATOM 4216 N N . ALA A 1 568 ? -21.219 30.538 13.701 1.00 29.08 568 ALA A N 1
ATOM 4217 C CA . ALA A 1 568 ? -20.182 29.844 12.937 1.00 29.08 568 ALA A CA 1
ATOM 4218 C C . ALA A 1 568 ? -20.584 29.663 11.456 1.00 29.08 568 ALA A C 1
ATOM 4220 O O . ALA A 1 568 ? -21.764 29.508 11.133 1.00 29.08 568 ALA A O 1
ATOM 4221 N N . ARG A 1 569 ? -19.598 29.665 10.549 1.00 26.11 569 ARG A N 1
ATOM 4222 C CA . ARG A 1 569 ? -19.782 29.331 9.126 1.00 26.11 569 ARG A CA 1
ATOM 4223 C C . ARG A 1 569 ? -19.437 27.866 8.864 1.00 26.11 569 ARG A C 1
ATOM 4225 O O . ARG A 1 569 ? -18.417 27.385 9.347 1.00 26.11 569 ARG A O 1
ATOM 4232 N N . TRP A 1 570 ? -20.217 27.221 8.002 1.00 30.22 570 TRP A N 1
ATOM 4233 C CA . TRP A 1 570 ? -19.823 25.970 7.352 1.00 30.22 570 TRP A CA 1
ATOM 4234 C C . TRP A 1 570 ? -18.764 26.236 6.258 1.00 30.22 570 TRP A C 1
ATOM 4236 O O . TRP A 1 570 ? -18.875 27.242 5.543 1.00 30.22 570 TRP A O 1
ATOM 4246 N N . PRO A 1 571 ? -17.742 25.374 6.102 1.00 29.70 571 PRO A N 1
ATOM 4247 C CA . PRO A 1 571 ? -16.814 25.426 4.972 1.00 29.70 571 PRO A CA 1
ATOM 4248 C C . PRO A 1 571 ? -17.474 24.904 3.681 1.00 29.70 571 PRO A C 1
ATOM 4250 O O . PRO A 1 571 ? -18.323 24.018 3.715 1.00 29.70 571 PRO A O 1
ATOM 4253 N N . ARG A 1 572 ? -17.075 25.449 2.524 1.00 26.91 572 ARG A N 1
ATOM 4254 C CA . ARG A 1 572 ? -17.578 25.023 1.203 1.00 26.91 572 ARG A CA 1
ATOM 4255 C C . ARG A 1 572 ? -16.964 23.689 0.771 1.00 26.91 572 ARG A C 1
ATOM 4257 O O . ARG A 1 572 ? -15.748 23.538 0.842 1.00 26.91 572 ARG A O 1
ATOM 4264 N N . PHE A 1 573 ? -17.778 22.819 0.174 1.00 26.22 573 PHE A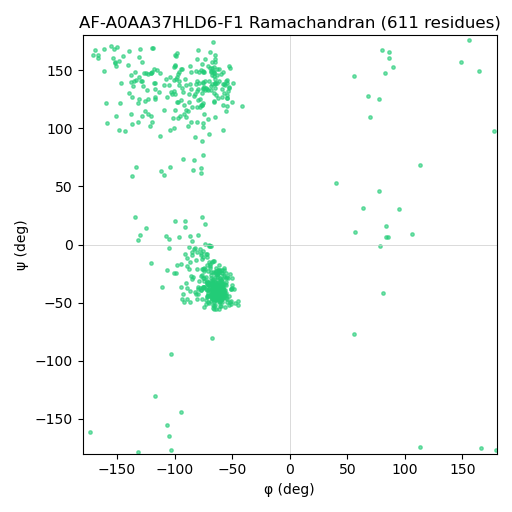 N 1
ATOM 4265 C CA . PHE A 1 573 ? -17.325 21.625 -0.542 1.00 26.22 573 PHE A CA 1
ATOM 4266 C C . PHE A 1 573 ? -17.866 21.580 -1.984 1.00 26.22 573 PHE A C 1
ATOM 4268 O O . PHE A 1 573 ? -18.976 22.025 -2.254 1.00 26.22 573 PHE A O 1
ATOM 4275 N N . TRP A 1 574 ? -17.052 20.993 -2.867 1.00 22.59 574 TRP A N 1
ATOM 4276 C CA . TRP A 1 574 ? -17.310 20.589 -4.261 1.00 22.59 574 TRP A CA 1
ATOM 4277 C C . TRP A 1 574 ? -17.533 21.653 -5.369 1.00 22.59 574 TRP A C 1
ATOM 4279 O O . TRP A 1 574 ? -18.430 22.489 -5.274 1.00 22.59 574 TRP A O 1
ATOM 4289 N N . PRO A 1 575 ? -16.787 21.570 -6.495 1.00 26.38 575 PRO A N 1
ATOM 4290 C CA . PRO A 1 575 ? -17.119 22.218 -7.767 1.00 26.38 575 PRO A CA 1
ATOM 4291 C C . PRO A 1 575 ? -17.759 21.236 -8.777 1.00 26.38 575 PRO A C 1
ATOM 4293 O O . PRO A 1 575 ? -17.324 20.093 -8.909 1.00 26.38 575 PRO A O 1
ATOM 4296 N N . MET A 1 576 ? -18.752 21.686 -9.552 1.00 21.73 576 MET A N 1
ATOM 4297 C CA . MET A 1 576 ? -19.316 20.922 -10.681 1.00 21.73 576 MET A CA 1
ATOM 4298 C C . MET A 1 576 ? -18.688 21.332 -12.029 1.00 21.73 576 MET A C 1
ATOM 4300 O O . MET A 1 576 ? -18.582 22.531 -12.295 1.00 21.73 576 MET A O 1
ATOM 4304 N N . PRO A 1 577 ? -18.348 20.381 -12.923 1.00 26.08 577 PRO A N 1
ATOM 4305 C CA . PRO A 1 577 ? -17.993 20.673 -14.311 1.00 26.08 577 PRO A CA 1
ATOM 4306 C C . PRO A 1 577 ? -19.235 20.729 -15.222 1.00 26.08 577 PRO A C 1
ATOM 4308 O O . PRO A 1 577 ? -20.114 19.872 -15.146 1.00 26.08 577 PRO A O 1
ATOM 4311 N N . MET A 1 578 ? -19.292 21.702 -16.138 1.00 24.39 578 MET A N 1
ATOM 4312 C CA . MET A 1 578 ? -20.298 21.741 -17.213 1.00 24.39 578 MET A CA 1
ATOM 4313 C C . MET A 1 578 ? -19.798 21.017 -18.470 1.00 24.39 578 MET A C 1
ATOM 4315 O O . MET A 1 578 ? -18.664 21.220 -18.897 1.00 24.39 578 MET A O 1
ATOM 4319 N N . ALA A 1 579 ? -20.665 20.229 -19.109 1.00 23.81 579 ALA A N 1
ATOM 4320 C CA . ALA A 1 579 ? -20.364 19.538 -20.364 1.00 23.81 579 ALA A CA 1
ATOM 4321 C C . ALA A 1 579 ? -20.822 20.330 -21.606 1.00 23.81 579 ALA A C 1
ATOM 4323 O O . ALA A 1 579 ? -21.836 21.028 -21.578 1.00 23.81 579 ALA A O 1
ATOM 4324 N N . ARG A 1 580 ? -20.127 20.150 -22.739 1.00 24.95 580 ARG A N 1
ATOM 4325 C CA . ARG A 1 580 ? -20.599 20.525 -24.087 1.00 24.95 580 ARG A CA 1
ATOM 4326 C C . ARG A 1 580 ? -20.327 19.388 -25.082 1.00 24.95 580 ARG A C 1
ATOM 4328 O O . ARG A 1 580 ? -19.367 18.643 -24.922 1.00 24.95 580 ARG A O 1
ATOM 4335 N N . ARG A 1 581 ? -21.192 19.248 -26.095 1.00 23.53 581 ARG A N 1
ATOM 4336 C CA . ARG A 1 581 ? -21.137 18.218 -27.157 1.00 23.53 581 ARG A CA 1
ATOM 4337 C C . ARG A 1 581 ? -20.902 18.847 -28.533 1.00 23.53 581 ARG A C 1
ATOM 4339 O O . ARG A 1 581 ? -21.425 19.932 -28.770 1.00 23.53 581 ARG A O 1
ATOM 4346 N N . SER A 1 582 ? -20.251 18.110 -29.442 1.00 24.00 582 SER A N 1
ATOM 4347 C CA . SER A 1 582 ? -20.403 18.073 -30.927 1.00 24.00 582 SER A CA 1
ATOM 4348 C C . SER A 1 582 ? -19.060 17.739 -31.600 1.00 24.00 582 SER A C 1
ATOM 4350 O O . SER A 1 582 ? -18.023 17.968 -30.990 1.00 24.00 582 SER A O 1
ATOM 4352 N N . ARG A 1 583 ? -18.976 17.214 -32.833 1.00 23.59 583 ARG A N 1
ATOM 4353 C CA . ARG A 1 583 ? -19.827 16.290 -33.634 1.00 23.59 583 ARG A CA 1
ATOM 4354 C C . ARG A 1 583 ? -18.869 15.581 -34.629 1.00 23.59 583 ARG A C 1
ATOM 4356 O O . ARG A 1 583 ? -17.775 16.082 -34.859 1.00 23.59 583 ARG A O 1
ATOM 4363 N N . ALA A 1 584 ? -19.254 14.435 -35.196 1.00 24.03 584 ALA A N 1
ATOM 4364 C CA . ALA A 1 584 ? -18.400 13.634 -36.093 1.00 24.03 584 ALA A CA 1
ATOM 4365 C C . ALA A 1 584 ? -18.704 13.841 -37.594 1.00 24.03 584 ALA A C 1
ATOM 4367 O O . ALA A 1 584 ? -19.800 14.289 -37.924 1.00 24.03 584 ALA A O 1
ATOM 4368 N N . CYS A 1 585 ? -17.761 13.440 -38.462 1.00 22.47 585 CYS A N 1
ATOM 4369 C CA . CYS A 1 585 ? -17.918 13.108 -39.894 1.00 22.47 585 CYS A CA 1
ATOM 4370 C C . CYS A 1 585 ? -16.820 12.094 -40.321 1.00 22.47 585 CYS A C 1
ATOM 4372 O O . CYS A 1 585 ? -15.900 11.846 -39.542 1.00 22.47 585 CYS A O 1
ATOM 4374 N N . ALA A 1 586 ? -16.931 11.477 -41.509 1.00 23.41 586 ALA A N 1
ATOM 4375 C CA . ALA A 1 586 ? -16.182 10.267 -41.915 1.00 23.41 586 ALA A CA 1
ATOM 4376 C C . ALA A 1 586 ? -15.246 10.438 -43.147 1.00 23.41 586 ALA A C 1
ATOM 4378 O O . ALA A 1 586 ? -15.316 11.453 -43.834 1.00 23.41 586 ALA A O 1
ATOM 4379 N N . GLY A 1 587 ? -14.384 9.434 -43.408 1.00 23.08 587 GLY A N 1
ATOM 4380 C CA . GLY A 1 587 ? -13.612 9.226 -44.664 1.00 23.08 587 GLY A CA 1
ATOM 4381 C C . GLY A 1 587 ? -14.343 8.272 -45.636 1.00 23.08 587 GLY A C 1
ATOM 4382 O O . GLY A 1 587 ? -15.575 8.290 -45.595 1.00 23.08 587 GLY A O 1
ATOM 4383 N N . PRO A 1 588 ? -13.688 7.381 -46.435 1.00 38.50 588 PRO A N 1
ATOM 4384 C CA . PRO A 1 588 ? -12.251 7.082 -46.681 1.00 38.50 588 PRO A CA 1
ATOM 4385 C C . PRO A 1 588 ? -11.902 7.385 -48.184 1.00 38.50 588 PRO A C 1
ATOM 4387 O O . PRO A 1 588 ? -12.361 8.444 -48.608 1.00 38.50 588 PRO A O 1
ATOM 4390 N N . PRO A 1 589 ? -11.242 6.563 -49.060 1.00 37.00 589 PRO A N 1
ATOM 4391 C CA . PRO A 1 589 ? -10.195 5.506 -48.963 1.00 37.00 589 PRO A CA 1
ATOM 4392 C C . PRO A 1 589 ? -9.000 5.634 -49.979 1.00 37.00 589 PRO A C 1
ATOM 4394 O O . PRO A 1 589 ? -9.013 6.510 -50.830 1.00 37.00 589 PRO A O 1
ATOM 4397 N N . SER A 1 590 ? -8.046 4.669 -49.948 1.00 24.70 590 SER A N 1
ATOM 4398 C CA . SER A 1 590 ? -7.195 4.120 -51.066 1.00 24.70 590 SER A CA 1
ATOM 4399 C C . SER A 1 590 ? -6.296 5.039 -51.947 1.00 24.70 590 SER A C 1
ATOM 4401 O O . SER A 1 590 ? -6.717 6.114 -52.336 1.00 24.70 590 SER A O 1
ATOM 4403 N N . SER A 1 591 ? -5.094 4.653 -52.426 1.00 23.80 591 SER A N 1
ATOM 4404 C CA . SER A 1 591 ? -4.200 3.491 -52.176 1.00 23.80 591 SER A CA 1
ATOM 4405 C C . SER A 1 591 ? -2.790 3.672 -52.818 1.00 23.80 591 SER A C 1
ATOM 4407 O O . SER A 1 591 ? -2.620 4.502 -53.702 1.00 23.80 591 SER A O 1
ATOM 4409 N N . SER A 1 592 ? -1.828 2.809 -52.435 1.00 23.42 592 SER A N 1
ATOM 4410 C CA . SER A 1 592 ? -0.595 2.369 -53.159 1.00 23.42 592 SER A CA 1
ATOM 4411 C C . SER A 1 592 ? 0.636 3.292 -53.424 1.00 23.42 592 SER A C 1
ATOM 4413 O O . SER A 1 592 ? 0.652 4.057 -54.377 1.00 23.42 592 SER A O 1
ATOM 4415 N N . VAL A 1 593 ? 1.742 2.970 -52.713 1.00 26.39 593 VAL A N 1
ATOM 4416 C CA . VAL A 1 593 ? 3.155 2.761 -53.179 1.00 26.39 593 VAL A CA 1
ATOM 4417 C C . VAL A 1 593 ? 4.118 3.944 -53.528 1.00 26.39 593 VAL A C 1
ATOM 4419 O O . VAL A 1 593 ? 3.928 4.680 -54.488 1.00 26.39 593 VAL A O 1
ATOM 4422 N N . SER A 1 594 ? 5.301 3.924 -52.866 1.00 26.73 594 SER A N 1
ATOM 4423 C CA . SER A 1 594 ? 6.609 4.612 -53.131 1.00 26.73 594 SER A CA 1
ATOM 4424 C C . SER A 1 594 ? 6.836 6.084 -52.666 1.00 26.73 594 SER A C 1
ATOM 4426 O O . SER A 1 594 ? 5.902 6.871 -52.614 1.00 26.73 594 SER A O 1
ATOM 4428 N N . GLY A 1 595 ? 8.089 6.446 -52.291 1.00 40.38 595 GLY A N 1
ATOM 4429 C CA . GLY A 1 595 ? 8.513 7.725 -51.640 1.00 40.38 595 GLY A CA 1
ATOM 4430 C C . GLY A 1 595 ? 9.963 8.192 -51.974 1.00 40.38 595 GLY A C 1
ATOM 4431 O O . GLY A 1 595 ? 10.656 7.437 -52.652 1.00 40.38 595 GLY A O 1
ATOM 4432 N N . ARG A 1 596 ? 10.378 9.440 -51.606 1.00 32.94 596 ARG A N 1
ATOM 4433 C CA . ARG A 1 596 ? 11.229 10.367 -52.448 1.00 32.94 596 ARG A CA 1
ATOM 4434 C C . ARG A 1 596 ? 11.732 11.715 -51.734 1.00 32.94 596 ARG A C 1
ATOM 4436 O O . ARG A 1 596 ? 11.672 11.746 -50.509 1.00 32.94 596 ARG A O 1
ATOM 4443 N N . ARG A 1 597 ? 12.189 12.835 -52.407 1.00 33.56 597 ARG A N 1
ATOM 4444 C CA . ARG A 1 597 ? 12.812 14.151 -51.881 1.00 33.56 597 ARG A CA 1
ATOM 4445 C C . ARG A 1 597 ? 12.341 15.615 -52.410 1.00 33.56 597 ARG A C 1
ATOM 4447 O O . ARG A 1 597 ? 13.123 16.367 -52.982 1.00 33.56 597 ARG A O 1
ATOM 4454 N N . LEU A 1 598 ? 11.104 16.101 -52.156 1.00 27.58 598 LEU A N 1
ATOM 4455 C CA . LEU A 1 598 ? 10.267 17.221 -52.708 1.00 27.58 598 LEU A CA 1
ATOM 4456 C C . LEU A 1 598 ? 10.858 18.653 -52.702 1.00 27.58 598 LEU A C 1
ATOM 4458 O O . LEU A 1 598 ? 11.422 19.109 -51.705 1.00 27.58 598 LEU A O 1
ATOM 4462 N N . SER A 1 599 ? 10.602 19.417 -53.778 1.00 33.09 599 SER A N 1
ATOM 4463 C CA . SER A 1 599 ? 11.008 20.829 -53.932 1.00 33.09 599 SER A CA 1
ATOM 4464 C C . SER A 1 599 ? 9.944 21.777 -54.537 1.00 33.09 599 SER A C 1
ATOM 4466 O O . SER A 1 599 ? 9.769 21.831 -55.753 1.00 33.09 599 SER A O 1
ATOM 4468 N N . THR A 1 600 ? 9.295 22.612 -53.713 1.00 32.97 600 THR A N 1
ATOM 4469 C CA . THR A 1 600 ? 8.744 23.943 -54.093 1.00 32.97 600 THR A CA 1
ATOM 4470 C C . THR A 1 600 ? 8.378 24.759 -52.841 1.00 32.97 600 THR A C 1
ATOM 4472 O O . THR A 1 600 ? 8.318 24.217 -51.740 1.00 32.97 600 THR A O 1
ATOM 4475 N N . SER A 1 601 ? 8.200 26.081 -52.971 1.00 29.36 601 SER A N 1
ATOM 4476 C CA . SER A 1 601 ? 8.043 27.008 -51.831 1.00 29.36 601 SER A CA 1
ATOM 4477 C C . SER A 1 601 ? 6.626 27.571 -51.687 1.00 29.36 601 SER A C 1
ATOM 4479 O O . SER A 1 601 ? 6.075 28.070 -52.660 1.00 29.36 601 SER A O 1
ATOM 4481 N N . PHE A 1 602 ? 6.108 27.631 -50.454 1.00 29.72 602 PHE A N 1
ATOM 4482 C CA . PHE A 1 602 ? 4.903 28.394 -50.092 1.00 29.72 602 PHE A CA 1
ATOM 4483 C C . PHE A 1 602 ? 5.150 29.303 -48.868 1.00 29.72 602 PHE A C 1
ATOM 4485 O O . PHE A 1 602 ? 5.842 28.888 -47.933 1.00 29.72 602 PHE A O 1
ATOM 4492 N N . PRO A 1 603 ? 4.614 30.541 -48.840 1.00 28.88 603 PRO A N 1
ATOM 4493 C CA . PRO A 1 603 ? 4.688 31.432 -47.682 1.00 28.88 603 PRO A CA 1
ATOM 4494 C C . PRO A 1 603 ? 3.549 31.185 -46.675 1.00 28.88 603 PRO A C 1
ATOM 4496 O O . PRO A 1 603 ? 2.426 30.863 -47.051 1.00 28.88 603 PRO A O 1
ATOM 4499 N N . MET A 1 604 ? 3.825 31.410 -45.387 1.00 30.05 604 MET A N 1
ATOM 4500 C CA . MET A 1 604 ? 2.820 31.466 -44.311 1.00 30.05 604 MET A CA 1
ATOM 4501 C C . MET A 1 604 ? 2.429 32.928 -44.009 1.00 30.05 604 MET A C 1
ATOM 4503 O O . MET A 1 604 ? 3.293 33.805 -44.103 1.00 30.05 604 MET A O 1
ATOM 4507 N N . PRO A 1 605 ? 1.170 33.216 -43.624 1.00 30.83 605 PRO A N 1
ATOM 4508 C CA . PRO A 1 605 ? 0.684 34.581 -43.421 1.00 30.83 605 PRO A CA 1
ATOM 4509 C C . PRO A 1 605 ? 1.189 35.217 -42.116 1.00 30.83 605 PRO A C 1
ATOM 4511 O O . PRO A 1 605 ? 1.363 34.553 -41.093 1.00 30.83 605 PRO A O 1
ATOM 4514 N N . THR A 1 606 ? 1.378 36.538 -42.135 1.00 33.38 606 THR A N 1
ATOM 4515 C CA . THR A 1 606 ? 1.786 37.341 -40.974 1.00 33.38 606 THR A CA 1
ATOM 4516 C C . THR A 1 606 ? 0.577 37.934 -40.245 1.00 33.38 606 THR A C 1
ATOM 4518 O O . THR A 1 606 ? -0.240 38.648 -40.822 1.00 33.38 606 THR A O 1
ATOM 4521 N N . GLY A 1 607 ? 0.461 37.664 -38.942 1.00 30.23 607 GLY A N 1
ATOM 4522 C CA . GLY A 1 607 ? -0.603 38.231 -38.109 1.00 30.23 607 GLY A CA 1
ATOM 4523 C C . GLY A 1 607 ? -0.348 39.701 -37.767 1.00 30.23 607 GLY A C 1
ATOM 4524 O O . GLY A 1 607 ? 0.661 40.020 -37.135 1.00 30.23 607 GLY A O 1
ATOM 4525 N N . ARG A 1 608 ? -1.275 40.597 -38.132 1.00 29.91 608 ARG A N 1
ATOM 4526 C CA . ARG A 1 608 ? -1.271 41.990 -37.655 1.00 29.91 608 ARG A CA 1
ATOM 4527 C C . ARG A 1 608 ? -1.501 42.033 -36.140 1.00 29.91 608 ARG A C 1
ATOM 4529 O O . ARG A 1 608 ? -2.437 41.415 -35.640 1.00 29.91 608 ARG A O 1
ATOM 4536 N N . ARG A 1 609 ? -0.708 42.839 -35.429 1.00 31.98 609 ARG A N 1
ATOM 4537 C CA . ARG A 1 609 ? -1.117 43.425 -34.143 1.00 31.98 609 ARG A CA 1
ATOM 4538 C C . ARG A 1 609 ? -1.763 44.781 -34.415 1.00 31.98 609 ARG A C 1
ATOM 4540 O O . ARG A 1 609 ? -1.287 45.509 -35.282 1.00 31.98 609 ARG A O 1
ATOM 4547 N N . GLY A 1 610 ? -2.803 45.113 -33.661 1.00 28.66 610 GLY A N 1
ATOM 4548 C CA . GLY A 1 610 ? -3.350 46.463 -33.571 1.00 28.66 610 GLY A CA 1
ATOM 4549 C C . GLY A 1 610 ? -3.440 46.864 -32.103 1.00 28.66 610 GLY A C 1
ATOM 4550 O O . GLY A 1 610 ? -3.863 46.052 -31.282 1.00 28.66 610 GLY A O 1
ATOM 4551 N N . SER A 1 611 ? -3.038 48.094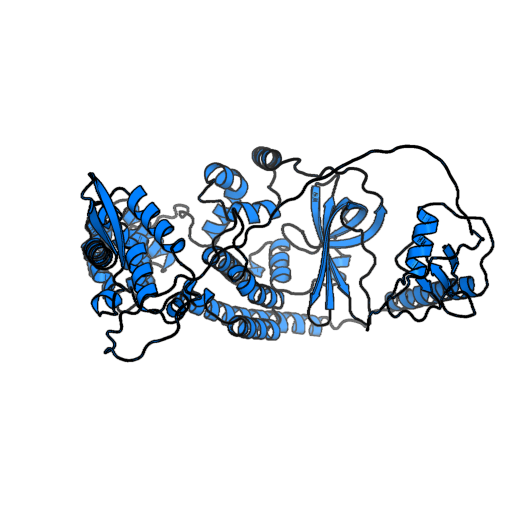 -31.798 1.00 30.02 611 SER A N 1
ATOM 4552 C CA . SER A 1 611 ? -3.216 48.737 -30.494 1.00 30.02 611 SER A CA 1
ATOM 4553 C C . SER A 1 611 ? -4.097 49.975 -30.684 1.00 30.02 611 SER A C 1
ATOM 4555 O O . SER A 1 611 ? -3.880 50.694 -31.661 1.00 30.02 611 SER A O 1
ATOM 4557 N N . PRO A 1 612 ? -5.051 50.253 -29.786 1.00 48.88 612 PRO A N 1
ATOM 4558 C CA . PRO A 1 612 ? -5.643 51.576 -29.632 1.00 48.88 612 PRO A CA 1
ATOM 4559 C C . PRO A 1 612 ? -4.976 52.344 -28.475 1.00 48.88 612 PRO A C 1
ATOM 4561 O O . PRO A 1 612 ? -4.652 51.728 -27.462 1.00 48.88 612 PRO A O 1
ATOM 4564 N N . SER A 1 613 ? -4.835 53.666 -28.659 1.00 36.22 613 SER A N 1
ATOM 4565 C CA . SER A 1 613 ? -4.438 54.693 -27.665 1.00 36.22 613 SER A CA 1
ATOM 4566 C C . SER A 1 613 ? -3.248 54.344 -26.760 1.00 36.22 613 SER A C 1
ATOM 4568 O O . SER A 1 613 ? -3.495 53.833 -25.645 1.00 36.22 613 SER A O 1
#

Foldseek 3Di:
DEWDFADDPDPGGWTKDDDPQDQDIDIPDPDPDPVDPVNVVRVVCCVVDFFAFDDDDPVVVCVVVVVVVVVVVVVVVVVPDDDDDPPVVVVVVVVVLLVLQLVLLVVVLVVLVVDPLVHLVVVLLDDLVVLQVSLVSLVVSVQNLLSVLSSCLNVLSPDDDDVLFFHSSVSSVVSSVVSNVLSVCSVCLVVDDVLASQQSCVNSPDDDDPVNQVPFDWDWAFKQFAAWDWDDDPFKIKIWTWIAGQVPRDIEIEIFIAGPVGGTDDDAHHQWIKGAIWGFGRHVVGHYTDGDDTDIGHHPDPDRPPDNDPVSLLVCLVVVHQRDPVVLVSVVSCCVPPVVSCCSRCVVVVLVVCVVVLNHLDPDPPLPCDLPDDDLSSSLNNLLVVCLVPVVVSVVVCVVCLVVDDLVSNLSNLLSCVNNPDPVCQVVLLVQLPDPRPSSNVSSLVRQLVYCPHPQLVVLLVVLLVAWDWDWDADPVGDIDIAIDGDQDDDDPVCVSSPLFQPPSVCVQPGSSVSSNVSSVVRHDPCSVVVDDVVVVVCNVVVVLPPPDDPPDDDDDDDDDDDDPDDDHHDDDDDDDDDDDDDDDDDDDDDDDDHHHHDDDDDDDDDDDDDDD

pLDDT: mean 71.54, std 21.51, range [21.73, 97.12]

Secondary structure (DSSP, 8-state):
-EEEEE--SSSS-EEEEE-SSSS-EEE-S--SSSS-HHHHHHHHHHHHS-----PPPHHHHHHHHHHHHHHHHHHHHHSSPPPPP-HHHHHHHHHHHHHHHHHHHHHHHHHHHHHHHH-HHHHTT--HHHHHHHHHHHHHTT-HHHHHHHHHHHHHHHSPPPTTPPPHHHHHHHHHHHHHHHHHHHTTGGGS-HHHHHHHHHHHTPPPPHHHHHTSPEEEEEEEEEEEEEEEETTEEEEEEEEEETTT--EEEEEEEEBTTB-----PPTTEEEEEEEEEPS-SS--EEEEEEEEEEE-S-SPPSS-SSHHHHHHHHHTTPPPPHHHHHHHGGGTTT-HHHHHHHTHHHHHHHHHHHT-SPPP-S---S-TTSS-HHHHHHHHHHHHHH-HHHHHHHHHHHHTTS-HHHHHHHHHHTTTT--GGGHHHHHHGGG-SSHHHHHHHHHHGGG-TTSHHHHHHHHHHHHHEEEEEEE-TTSSEEEEEEEPPPPP-HHHHHTT----TTGGGGT-HHHHHHHHHHTTS-GGGGTTS-HHHHHHHHHHHHTT-------PPPP---------PPPPP--PPPPP-----------------------PPPPPPP----

Nearest PDB structures (foldseek):
  7q1e-assembly1_D  TM=6.011E-01  e=7.114E-01  synthetic construct
  3ltj-assembly1_A  TM=4.982E-01  e=3.961E-01  synthetic construct
  7p0h-assembly2_B  TM=3.337E-01  e=1.228E-01  synthetic construct
  6veh-assembly1_A  TM=4.531E-01  e=6.146E-01  synthetic construct
  6hwp-assembly1_A  TM=3.606E-01  e=3.259E-01  synthetic construct

InterPro domains:
  IPR007527 Zinc finger, SWIM-type [PF04434] (24-42)
  IPR007527 Zinc finger, SWIM-type [PS50966] (14-47)
  IPR043746 Family of unknown function DUF5691 [PF18944] (314-531)

Solvent-accessible surface area (backbone atoms only — not comparable to full-atom values): 36131 Å² total; per-residue (Å²): 113,51,67,50,68,45,82,57,99,54,98,62,52,29,50,25,35,30,50,77,93,51,98,51,63,51,60,71,54,96,64,92,52,83,80,33,75,64,46,51,46,52,52,52,45,46,74,73,49,54,43,40,74,72,85,81,55,70,76,54,50,57,48,51,56,58,43,52,58,52,49,50,55,51,50,56,62,69,68,50,80,76,74,87,75,61,60,67,62,46,50,53,52,50,55,64,40,53,56,35,30,50,56,32,47,53,54,49,50,53,50,49,49,58,44,58,76,63,28,63,73,54,58,69,67,57,56,71,68,62,40,42,57,52,19,46,50,21,42,77,18,58,21,48,34,48,17,56,53,45,59,45,46,61,52,48,54,68,52,80,89,51,93,85,54,58,55,42,60,55,41,38,48,52,54,49,49,55,50,54,50,49,47,63,44,62,81,37,39,90,81,42,57,72,38,46,31,34,32,49,38,49,52,36,38,49,80,83,51,72,66,65,53,71,71,36,71,69,50,70,37,49,23,40,24,75,38,65,51,77,46,80,57,98,73,33,41,39,34,44,38,33,33,31,19,61,82,77,50,49,54,39,36,34,73,47,74,15,36,98,90,45,70,61,76,92,74,72,52,54,69,21,22,33,46,34,30,35,29,51,46,68,22,70,79,53,38,44,32,41,83,71,55,68,48,65,47,77,49,91,62,94,72,64,58,86,40,94,41,77,66,44,42,55,53,44,30,76,73,72,43,84,56,59,74,72,52,56,67,57,50,67,60,36,46,92,82,39,46,76,67,39,56,56,66,44,27,73,61,53,52,47,49,24,54,77,71,71,67,38,82,72,76,85,63,86,66,51,90,57,36,88,55,77,53,73,66,54,20,45,51,26,43,36,54,37,18,69,76,36,45,63,62,38,49,65,64,39,64,87,48,47,90,78,50,57,60,70,53,44,21,51,56,52,51,38,45,67,42,66,61,52,75,87,49,39,70,62,36,60,57,27,40,74,44,90,42,66,60,29,23,54,32,23,62,65,50,37,55,75,26,77,88,27,74,60,17,50,50,24,22,52,53,35,46,68,26,48,44,70,51,77,47,74,45,95,90,59,64,71,47,76,42,73,45,78,46,76,48,78,93,48,72,67,37,45,55,66,66,44,54,60,52,76,74,48,26,79,72,71,30,42,35,46,33,32,44,53,50,33,59,76,42,28,47,75,71,52,53,59,96,48,63,69,70,54,60,52,52,40,54,59,59,53,70,77,62,74,76,82,81,88,79,81,84,86,79,87,90,77,87,88,79,87,79,82,81,82,79,84,82,89,80,88,86,85,88,86,88,86,89,86,84,89,88,84,85,89,81,92,84,86,89,85,71,53,48,65,88,86,89,82,89,81,89,82,83,83,85,86,84,81,137

Sequence (613 aa):
MIWGEIKGSGASPYRTVADLSGPAAKCSCPSRKFPCKHALGLRLVDAAAPIDEAAAPAWVEAWAKGRETRAAAAETRAQAPTKPVDERAQAKRRQAREGRVAAALDEFDLWLCDLMRRGLSSARAEPYAFWDRMAGRLLDGQAPGMARRVRALPGLVAAVAQPGAPRPEAALGLGLGRLALLVRAARRLDALQPEQAAGVRTALGFPVTNEEMAARPDHTDDW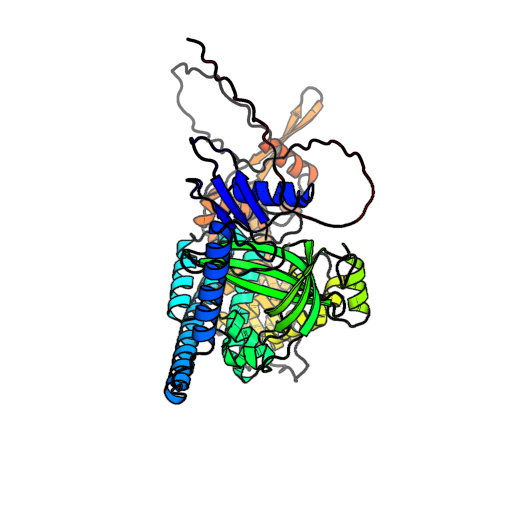AVLAHSVEEEDKLTVRSVWLVGRASCVVAQVLDYGTAASPLPAAPTAGQDFSGALAFQPGDPPLRAVFRDGQAGCAAKVALPGAASVAAARDAFAAGVRAPAWLLQALAGQRDTLPEPIDRIAGPEFAWLARACGEAPAETADASSDWTVGTLAERSAAFTALRARDPGAARVALEPVFRKEKADLRNTLVNALATGLSEADEPFSESCLDDRGSGVRLAAQRLLPLLPGSRYASRMSGWARAALTVESKRRLLGGTTHALVLTLPEESPELVRDSVDANAWESRNGGARSALLRAILARAPLDAFADHPPRLWIALALGSEGRTRSSTDYTPRPGAPATRTGRARWPRFWPMPMARRSRACAGPPSSSVSGRRLSTSFPMPTGRRGSPS

Radius of gyration: 33.9 Å; Cα contacts (8 Å, |Δi|>4): 715; chains: 1; bounding box: 89×84×93 Å

Organism: NCBI:txid374424

Mean predicted aligned error: 21.28 Å